Protein AF-A0A2V5WJT8-F1 (afdb_monomer)

Mean predicted aligned error: 6.58 Å

Foldseek 3Di:
DDLVVVLVCVVVPAADAACFQPLDADDPVCLVCVLVRLVVVQVSCVVSVHPRHQEEEGRVLHDDPSCVVVSVVSNRLAYERFAPPLDDPQLQAHAFADALVAQRRHGYARGQAFQPDDVVSLCSQCVNCPDLTHHHYHAPDCADPVQNGRGYHVVRVVVSVVVCVVVVPDDDHSVCCVVRHPSPNGDPDNCPVVVVSNVPDQWDKAKAFEAAQPPRQQAFKKKWKAFPVRDTWEKAAPDSPKGKDWDWAADPQDRVFIATIITIHSGMIITGGGFHKIWMWIGAAQQWDIDIDIDGDDPPDDHYYHHIFGQDDVQVVQKAKAAEAACDDPVCQLRQCRRNVHQEYEHAQQEAAEQQFFSVGDPSGDDDDFALDWDDSDPRHIYRHDKHKDQYQHFPNHGDGAAIKIWTSAHDRTGHGCPPPLVVLVNSVVRVTAIEQADLFGLNSLLCCVRSLGLAYALQHQQDAPTARRFAPPGQADDVVLVLGRLRPGPVSVSSSSLLSVLLCVLLVRQYAYAHHNNHPHHNHGGPLKMKMFGRPPGDDPVVRSVRRSLQLIKIKNWKDWFKDKVNHGASAEAEAADDFDDKDKIKIWTKIKGQADWQWKFKDKSSDGPDIDGFDWDADPSGITMGIDIDMDIDGAWTKMKMKIWGADPPRDIMMMIGHIHTYHYPPGDRAHALCSLVVSLVSLVVVLVSCVVRDDPRSSVSSVVSSVSSVVRNVRHD

Solvent-accessible surface area (backbone atoms only — not comparable to full-atom values): 37269 Å² total; per-residue (Å²): 136,55,70,69,58,54,43,46,43,43,73,76,66,48,80,67,62,40,45,45,67,82,53,61,56,43,38,89,93,47,57,86,51,48,62,58,27,46,50,54,45,37,52,52,28,54,78,60,74,40,73,73,44,40,30,36,41,42,22,92,38,33,72,44,80,83,47,52,68,54,40,50,75,70,55,38,49,36,18,40,25,39,23,43,86,57,27,65,71,88,77,19,38,41,43,37,29,39,81,60,62,40,21,38,71,54,26,32,16,7,23,35,53,34,63,85,59,49,72,66,57,50,45,65,16,50,69,43,47,47,95,83,24,45,44,36,78,44,79,79,28,72,68,32,80,91,49,63,81,37,12,34,54,55,72,58,50,51,51,52,52,48,51,39,59,78,68,67,58,88,86,77,56,78,77,56,44,63,82,78,46,68,60,83,45,60,36,97,55,70,55,55,60,50,55,53,54,43,73,65,56,72,57,33,79,47,39,30,40,41,22,34,56,87,81,61,50,62,38,27,24,34,38,33,35,31,39,82,87,68,48,80,49,70,56,38,43,68,41,95,88,45,44,56,48,80,43,81,29,56,34,92,77,38,73,84,28,54,32,68,35,17,26,23,30,56,48,41,30,30,33,84,38,60,65,42,55,30,42,37,39,39,35,44,32,81,44,31,50,70,49,73,48,81,44,79,44,48,83,92,60,75,74,46,77,45,66,38,44,61,46,58,63,50,62,85,72,18,31,44,38,23,22,68,31,25,50,45,64,73,87,51,41,69,37,44,30,61,7,30,61,31,25,30,38,28,26,42,36,22,32,19,45,39,31,79,43,17,40,72,69,33,91,67,35,65,87,79,90,63,54,74,50,74,45,69,66,54,95,63,29,35,34,36,48,30,19,35,31,41,46,26,44,25,36,81,95,35,89,46,68,45,35,29,43,34,40,38,62,30,63,67,82,50,75,59,36,54,66,57,46,52,67,57,38,53,50,34,51,74,51,64,19,47,32,32,44,33,56,74,51,34,51,42,38,67,28,38,41,82,65,50,58,44,39,28,31,39,65,36,33,52,78,63,47,90,40,71,74,57,76,57,86,83,58,62,64,44,60,76,91,73,72,47,70,50,21,29,86,44,65,67,30,34,50,49,41,34,50,51,46,52,30,41,40,44,31,65,64,50,78,57,13,55,28,9,12,22,33,15,68,77,38,30,37,58,64,44,48,14,20,18,34,23,58,30,86,88,53,86,46,73,71,59,45,56,53,20,42,62,50,9,26,26,27,21,24,54,62,38,45,69,49,57,29,49,76,84,37,54,33,32,40,74,45,78,38,94,61,55,95,81,60,73,44,78,44,46,39,37,38,39,38,41,21,84,58,62,50,47,44,38,34,39,31,45,72,76,37,78,79,43,76,46,75,44,68,67,43,75,46,98,61,64,18,28,36,24,70,52,79,48,79,48,76,48,66,57,20,44,39,35,35,46,37,38,39,28,67,46,76,96,82,42,70,34,34,24,38,44,13,46,31,38,34,49,17,62,97,31,78,55,56,21,47,50,69,42,34,50,47,49,33,47,31,24,56,52,44,52,62,74,37,59,91,60,51,54,73,70,42,50,48,51,45,52,53,24,36,52,53,36,47,59,51,41,76,58,32,92

pLDDT: mean 94.05, std 5.71, range [54.72, 98.94]

Structure (mmCIF, N/CA/C/O backbone):
data_AF-A0A2V5WJT8-F1
#
_entry.id   AF-A0A2V5WJT8-F1
#
loop_
_atom_site.group_PDB
_atom_site.id
_atom_site.type_symbol
_atom_site.label_atom_id
_atom_site.label_alt_id
_atom_site.label_comp_id
_atom_site.label_asym_id
_atom_site.label_entity_id
_atom_site.label_seq_id
_atom_site.pdbx_PDB_ins_code
_atom_site.Cartn_x
_atom_site.Cartn_y
_atom_site.Cartn_z
_atom_site.occupancy
_atom_site.B_iso_or_equiv
_atom_site.auth_seq_id
_atom_site.auth_comp_id
_atom_site.auth_asym_id
_atom_site.auth_atom_id
_atom_site.pdbx_PDB_model_num
ATOM 1 N N . MET A 1 1 ? -1.043 7.410 -30.800 1.00 84.44 1 MET A N 1
ATOM 2 C CA . MET A 1 1 ? -0.998 8.732 -31.468 1.00 84.44 1 MET A CA 1
ATOM 3 C C . MET A 1 1 ? -1.712 8.645 -32.805 1.00 84.44 1 MET A C 1
ATOM 5 O O . MET A 1 1 ? -1.607 7.606 -33.448 1.00 84.44 1 MET A O 1
ATOM 9 N N . THR A 1 2 ? -2.414 9.696 -33.225 1.00 92.50 2 THR A N 1
ATOM 10 C CA . THR A 1 2 ? -2.967 9.801 -34.588 1.00 92.50 2 THR A CA 1
ATOM 11 C C . THR A 1 2 ? -1.931 10.383 -35.557 1.00 92.50 2 THR A C 1
ATOM 13 O O . THR A 1 2 ? -0.919 10.943 -35.127 1.00 92.50 2 THR A O 1
ATOM 16 N N . TRP A 1 3 ? -2.158 10.267 -36.869 1.00 94.62 3 TRP A N 1
ATOM 17 C CA . TRP A 1 3 ? -1.247 10.834 -37.873 1.00 94.62 3 TRP A CA 1
ATOM 18 C C . TRP A 1 3 ? -1.203 12.364 -37.833 1.00 94.62 3 TRP A C 1
ATOM 20 O O . TRP A 1 3 ? -0.143 12.942 -38.062 1.00 94.62 3 TRP A O 1
ATOM 30 N N . GLU A 1 4 ? -2.301 13.016 -37.452 1.00 94.88 4 GLU A N 1
ATOM 31 C CA . GLU A 1 4 ? -2.363 14.465 -37.255 1.00 94.88 4 GLU A CA 1
ATOM 32 C C . GLU A 1 4 ? -1.423 14.910 -36.127 1.00 94.88 4 GLU A C 1
ATOM 34 O O . GLU A 1 4 ? -0.654 15.856 -36.310 1.00 94.88 4 GLU A O 1
ATOM 39 N N . GLN A 1 5 ? -1.421 14.184 -35.000 1.00 94.69 5 GLN A N 1
ATOM 40 C CA . GLN A 1 5 ? -0.514 14.435 -33.871 1.00 94.69 5 GLN A CA 1
ATOM 41 C C . GLN A 1 5 ? 0.955 14.199 -34.258 1.00 94.69 5 GLN A C 1
ATOM 43 O O . GLN A 1 5 ? 1.843 14.942 -33.850 1.00 94.69 5 GLN A O 1
ATOM 48 N N . ILE A 1 6 ? 1.232 13.172 -35.068 1.00 95.88 6 ILE A N 1
ATOM 49 C CA . ILE A 1 6 ? 2.589 12.887 -35.566 1.00 95.88 6 ILE A CA 1
ATOM 50 C C . ILE A 1 6 ? 3.068 14.005 -36.510 1.00 95.88 6 ILE A C 1
ATOM 52 O O . ILE A 1 6 ? 4.217 14.442 -36.424 1.00 95.88 6 ILE A O 1
ATOM 56 N N . ALA A 1 7 ? 2.196 14.501 -37.391 1.00 96.44 7 ALA A N 1
ATOM 57 C CA . ALA A 1 7 ? 2.509 15.615 -38.284 1.00 96.44 7 ALA A CA 1
ATOM 58 C C . ALA A 1 7 ? 2.751 16.925 -37.517 1.00 96.44 7 ALA A C 1
ATOM 60 O O . ALA A 1 7 ? 3.597 17.723 -37.920 1.00 96.44 7 ALA A O 1
ATOM 61 N N . GLU A 1 8 ? 2.035 17.139 -36.411 1.00 96.94 8 GLU A N 1
ATOM 62 C CA . GLU A 1 8 ? 2.263 18.256 -35.493 1.00 96.94 8 GLU A CA 1
ATOM 63 C C . GLU A 1 8 ? 3.651 18.199 -34.853 1.00 96.94 8 GLU A C 1
ATOM 65 O O . GLU A 1 8 ? 4.407 19.156 -35.008 1.00 96.94 8 GLU A O 1
ATOM 70 N N . LEU A 1 9 ? 4.061 17.053 -34.293 1.00 95.50 9 LEU A N 1
ATOM 71 C CA . LEU A 1 9 ? 5.421 16.886 -33.761 1.00 95.50 9 LEU A CA 1
ATOM 72 C C . LEU A 1 9 ? 6.503 17.230 -34.795 1.00 95.50 9 LEU A C 1
ATOM 74 O O . LEU A 1 9 ? 7.504 17.872 -34.472 1.00 95.50 9 LEU A O 1
ATOM 78 N N . ASN A 1 10 ? 6.312 16.820 -36.052 1.00 96.62 10 ASN A N 1
ATOM 79 C CA . ASN A 1 10 ? 7.247 17.161 -37.122 1.00 96.62 10 ASN A CA 1
ATOM 80 C C . ASN A 1 10 ? 7.310 18.678 -37.380 1.00 96.62 10 ASN A C 1
ATOM 82 O O . ASN A 1 10 ? 8.400 19.212 -37.589 1.00 96.62 10 ASN A O 1
ATOM 86 N N . ARG A 1 11 ? 6.168 19.383 -37.355 1.00 97.00 11 ARG A N 1
ATOM 87 C CA . ARG A 1 11 ? 6.127 20.853 -37.493 1.00 97.00 11 ARG A CA 1
ATOM 88 C C . ARG A 1 11 ? 6.812 21.560 -36.324 1.00 97.00 11 ARG A C 1
ATOM 90 O O . ARG A 1 11 ? 7.477 22.567 -36.551 1.00 97.00 11 ARG A O 1
ATOM 97 N N . ASP A 1 12 ? 6.742 20.980 -35.132 1.00 96.50 12 ASP A N 1
ATOM 98 C CA . ASP A 1 12 ? 7.441 21.464 -33.937 1.00 96.50 12 ASP A CA 1
ATOM 99 C C . ASP A 1 12 ? 8.956 21.174 -33.964 1.00 96.50 12 ASP A C 1
ATOM 101 O O . ASP A 1 12 ? 9.699 21.573 -33.067 1.00 96.50 12 ASP A O 1
ATOM 105 N N . GLY A 1 13 ? 9.445 20.501 -35.011 1.00 94.81 13 GLY A N 1
ATOM 106 C CA . GLY A 1 13 ? 10.866 20.267 -35.266 1.00 94.81 13 GLY A CA 1
ATOM 107 C C . GLY A 1 13 ? 11.387 18.901 -34.813 1.00 94.81 13 GLY A C 1
ATOM 108 O O . GLY A 1 13 ? 12.572 18.601 -35.037 1.00 94.81 13 GLY A O 1
ATOM 109 N N . PHE A 1 14 ? 10.531 18.046 -34.238 1.00 95.44 14 PHE A N 1
ATOM 110 C CA . PHE A 1 14 ? 10.906 16.675 -33.896 1.00 95.44 14 PHE A CA 1
ATOM 111 C C . PHE A 1 14 ? 11.229 15.858 -35.149 1.00 95.44 14 PHE A C 1
ATOM 113 O O . PHE A 1 14 ? 10.756 16.104 -36.257 1.00 95.44 14 PHE A O 1
ATOM 120 N N . GLU A 1 15 ? 12.098 14.868 -34.986 1.00 96.44 15 GLU A N 1
ATOM 121 C CA . GLU A 1 15 ? 12.311 13.853 -36.008 1.00 96.44 15 GLU A CA 1
ATOM 122 C C . GLU A 1 15 ? 11.243 12.770 -35.916 1.00 96.44 15 GLU A C 1
ATOM 124 O O . GLU A 1 15 ? 11.001 12.230 -34.840 1.00 96.44 15 GLU A O 1
ATOM 129 N N . ILE A 1 16 ? 10.681 12.397 -37.066 1.00 97.31 16 ILE A N 1
ATOM 130 C CA . ILE A 1 16 ? 9.843 11.207 -37.197 1.00 97.31 16 ILE A CA 1
ATOM 131 C C . ILE A 1 16 ? 10.696 10.068 -37.772 1.00 97.31 16 ILE A C 1
ATOM 133 O O . ILE A 1 16 ? 11.065 10.076 -38.948 1.00 97.31 16 ILE A O 1
ATOM 137 N N . GLY A 1 17 ? 11.046 9.107 -36.915 1.00 96.56 17 GLY A N 1
ATOM 138 C CA . GLY A 1 17 ? 11.735 7.868 -37.290 1.00 96.56 17 GLY A CA 1
ATOM 139 C C . GLY A 1 17 ? 10.754 6.741 -37.626 1.00 96.56 17 GLY A C 1
ATOM 140 O O . GLY A 1 17 ? 9.589 6.779 -37.235 1.00 96.56 17 GLY A O 1
ATOM 141 N N . ASN A 1 18 ? 11.216 5.716 -38.342 1.00 97.81 18 ASN A N 1
ATOM 142 C CA . ASN A 1 18 ? 10.391 4.562 -38.696 1.00 97.81 18 ASN A CA 1
ATOM 143 C C . ASN A 1 18 ? 10.399 3.506 -37.573 1.00 97.81 18 ASN A C 1
ATOM 145 O O . ASN A 1 18 ? 11.455 3.193 -37.018 1.00 97.81 18 ASN A O 1
ATOM 149 N N . HIS A 1 19 ? 9.231 2.949 -37.248 1.00 96.44 19 HIS A N 1
ATOM 150 C CA . HIS A 1 19 ? 9.061 1.938 -36.199 1.00 96.44 19 HIS A CA 1
ATOM 151 C C . HIS A 1 19 ? 8.156 0.774 -36.637 1.00 96.44 19 HIS A C 1
ATOM 153 O O . HIS A 1 19 ? 7.501 0.154 -35.804 1.00 96.44 19 HIS A O 1
ATOM 159 N N . THR A 1 20 ? 8.135 0.464 -37.944 1.00 97.38 20 THR A N 1
ATOM 160 C CA . THR A 1 20 ? 7.212 -0.487 -38.612 1.00 97.38 20 THR A CA 1
ATOM 161 C C . THR A 1 20 ? 5.729 -0.092 -38.505 1.00 97.38 20 THR A C 1
ATOM 163 O O . THR A 1 20 ? 5.365 0.752 -37.691 1.00 97.38 20 THR A O 1
ATOM 166 N N . ARG A 1 21 ? 4.859 -0.653 -39.358 1.00 96.12 21 ARG A N 1
ATOM 167 C CA . ARG A 1 21 ? 3.432 -0.278 -39.422 1.00 96.12 21 ARG A CA 1
ATOM 168 C C . ARG A 1 21 ? 2.653 -0.763 -38.204 1.00 96.12 21 ARG A C 1
ATOM 170 O O . ARG A 1 21 ? 1.823 -0.028 -37.685 1.00 96.12 21 ARG A O 1
ATOM 177 N N . ASP A 1 22 ? 2.887 -2.000 -37.794 1.00 94.06 22 ASP A N 1
ATOM 178 C CA . ASP A 1 22 ? 2.110 -2.719 -36.776 1.00 94.06 22 ASP A CA 1
ATOM 179 C C . ASP A 1 22 ? 2.973 -3.149 -35.579 1.00 94.06 22 ASP A C 1
ATOM 181 O O . ASP A 1 22 ? 2.623 -4.078 -34.853 1.00 94.06 22 ASP A O 1
ATOM 185 N N . HIS A 1 23 ? 4.098 -2.456 -35.363 1.00 93.56 23 HIS A N 1
ATOM 186 C CA . HIS A 1 23 ? 5.058 -2.764 -34.303 1.00 93.56 23 HIS A CA 1
ATOM 187 C C . HIS A 1 23 ? 5.648 -4.193 -34.438 1.00 93.56 23 HIS A C 1
ATOM 189 O O . HIS A 1 23 ? 5.911 -4.888 -33.451 1.00 93.56 23 HIS A O 1
ATOM 195 N N . LEU A 1 24 ? 5.881 -4.640 -35.682 1.00 95.06 24 LEU A N 1
ATOM 196 C CA . LEU A 1 24 ? 6.485 -5.932 -36.010 1.00 95.06 24 LEU A CA 1
ATOM 197 C C . LEU A 1 24 ? 7.932 -6.029 -35.507 1.00 95.06 24 LEU A C 1
ATOM 199 O O . LEU A 1 24 ? 8.849 -5.420 -36.062 1.00 95.06 24 LEU A O 1
ATOM 203 N N . SER A 1 25 ? 8.169 -6.876 -34.506 1.00 93.06 25 SER A N 1
ATOM 204 C CA . SER A 1 25 ? 9.525 -7.237 -34.076 1.00 93.06 25 SER A CA 1
ATOM 205 C C . SER A 1 25 ? 10.324 -7.881 -35.208 1.00 93.06 25 SER A C 1
ATOM 207 O O . SER A 1 25 ? 9.817 -8.768 -35.889 1.00 93.06 25 SER A O 1
ATOM 209 N N . VAL A 1 26 ? 11.592 -7.504 -35.376 1.00 94.62 26 VAL A N 1
ATOM 210 C CA . VAL A 1 26 ? 12.436 -7.989 -36.480 1.00 94.62 26 VAL A CA 1
ATOM 211 C C . VAL A 1 26 ? 13.167 -9.270 -36.077 1.00 94.62 26 VAL A C 1
ATOM 213 O O . VAL A 1 26 ? 14.021 -9.254 -35.193 1.00 94.62 26 VAL A O 1
ATOM 216 N N . ASN A 1 27 ? 12.852 -10.387 -36.733 1.00 94.06 27 ASN A N 1
ATOM 217 C CA . ASN A 1 27 ? 13.476 -11.690 -36.493 1.00 94.06 27 ASN A CA 1
ATOM 218 C C . ASN A 1 27 ? 13.605 -12.496 -37.797 1.00 94.06 27 ASN A C 1
ATOM 220 O O . ASN A 1 27 ? 13.096 -12.096 -38.839 1.00 94.06 27 ASN A O 1
ATOM 224 N N . ALA A 1 28 ? 14.282 -13.646 -37.746 1.00 94.38 28 ALA A N 1
ATOM 225 C CA . ALA A 1 28 ? 14.544 -14.473 -38.926 1.00 94.38 28 ALA A CA 1
ATOM 226 C C . ALA A 1 28 ? 13.274 -14.882 -39.700 1.00 94.38 28 ALA A C 1
ATOM 228 O O . ALA A 1 28 ? 13.319 -14.995 -40.921 1.00 94.38 28 ALA A O 1
ATOM 229 N N . GLY A 1 29 ? 12.148 -15.085 -39.007 1.00 95.12 29 GLY A N 1
ATOM 230 C CA . GLY A 1 29 ? 10.903 -15.585 -39.592 1.00 95.12 29 GLY A CA 1
ATOM 231 C C . GLY A 1 29 ? 10.033 -14.528 -40.274 1.00 95.12 29 GLY A C 1
ATOM 232 O O . GLY A 1 29 ? 8.989 -14.883 -40.813 1.00 95.12 29 GLY A O 1
ATOM 233 N N . ASN A 1 30 ? 10.409 -13.246 -40.226 1.00 95.31 30 ASN A N 1
ATOM 234 C CA . ASN A 1 30 ? 9.605 -12.163 -40.803 1.00 95.31 30 ASN A CA 1
ATOM 235 C C . ASN A 1 30 ? 10.415 -11.064 -41.513 1.00 95.31 30 ASN A C 1
ATOM 237 O O . ASN A 1 30 ? 9.881 -9.989 -41.795 1.00 95.31 30 ASN A O 1
ATOM 241 N N . LEU A 1 31 ? 11.692 -11.319 -41.821 1.00 95.94 31 LEU A N 1
ATOM 242 C CA . LEU A 1 31 ? 12.549 -10.378 -42.557 1.00 95.94 31 LEU A CA 1
ATOM 243 C C . LEU A 1 31 ? 11.974 -9.985 -43.921 1.00 95.94 31 LEU A C 1
ATOM 245 O O . LEU A 1 31 ? 12.135 -8.846 -44.355 1.00 95.94 31 LEU A O 1
ATOM 249 N N . ASP A 1 32 ? 11.311 -10.923 -44.591 1.00 96.00 32 ASP A N 1
ATOM 250 C CA . ASP A 1 32 ? 10.647 -10.737 -45.881 1.00 96.00 32 ASP A CA 1
ATOM 251 C C . ASP A 1 32 ? 9.569 -9.642 -45.828 1.00 96.00 32 ASP A C 1
ATOM 253 O O . ASP A 1 32 ? 9.392 -8.897 -46.792 1.00 96.00 32 ASP A O 1
ATOM 257 N N . LYS A 1 33 ? 8.924 -9.465 -44.670 1.00 97.12 33 LYS A N 1
ATOM 258 C CA . LYS A 1 33 ? 7.888 -8.447 -44.443 1.00 97.12 33 LYS A CA 1
ATOM 259 C C . LYS A 1 33 ? 8.446 -7.068 -44.097 1.00 97.12 33 LYS A C 1
ATOM 261 O O . LYS A 1 33 ? 7.723 -6.078 -44.195 1.00 97.12 33 LYS A O 1
ATOM 266 N N . LEU A 1 34 ? 9.719 -6.962 -43.706 1.00 97.50 34 LEU A N 1
ATOM 267 C CA . LEU A 1 34 ? 10.297 -5.711 -43.198 1.00 97.50 34 LEU A CA 1
ATOM 268 C C . LEU A 1 34 ? 10.225 -4.563 -44.218 1.00 97.50 34 LEU A C 1
ATOM 270 O O . LEU A 1 34 ? 9.989 -3.417 -43.842 1.00 97.50 34 LEU A O 1
ATOM 274 N N . THR A 1 35 ? 10.393 -4.867 -45.509 1.00 98.19 35 THR A N 1
ATOM 275 C CA . THR A 1 35 ? 10.308 -3.847 -46.569 1.00 98.19 35 THR A CA 1
ATOM 276 C C . THR A 1 35 ? 8.903 -3.249 -46.656 1.00 98.19 35 THR A C 1
ATOM 278 O O . THR A 1 35 ? 8.764 -2.029 -46.639 1.00 98.19 35 THR A O 1
ATOM 281 N N . GLU A 1 36 ? 7.865 -4.090 -46.676 1.00 98.06 36 GLU A N 1
ATOM 282 C CA . GLU A 1 36 ? 6.465 -3.639 -46.693 1.00 98.06 36 GLU A CA 1
ATOM 283 C C . GLU A 1 36 ? 6.145 -2.782 -45.460 1.00 98.06 36 GLU A C 1
ATOM 285 O O . GLU A 1 36 ? 5.547 -1.713 -45.571 1.00 98.06 36 GLU A O 1
ATOM 290 N N . GLN A 1 37 ? 6.592 -3.227 -44.285 1.00 98.19 37 GLN A N 1
ATOM 291 C CA . GLN A 1 37 ? 6.360 -2.554 -43.006 1.00 98.19 37 GLN A CA 1
ATOM 292 C C . GLN A 1 37 ? 6.951 -1.143 -42.959 1.00 98.19 37 GLN A C 1
ATOM 294 O O . GLN A 1 37 ? 6.308 -0.209 -42.478 1.00 98.19 37 GLN A O 1
ATOM 299 N N . ILE A 1 38 ? 8.172 -0.983 -43.469 1.00 98.25 38 ILE A N 1
ATOM 300 C CA . ILE A 1 38 ? 8.856 0.310 -43.523 1.00 98.25 38 ILE A CA 1
ATOM 301 C C . ILE A 1 38 ? 8.201 1.220 -44.563 1.00 98.25 38 ILE A C 1
ATOM 303 O O . ILE A 1 38 ? 7.919 2.379 -44.255 1.00 98.25 38 ILE A O 1
ATOM 307 N N . GLU A 1 39 ? 7.918 0.711 -45.765 1.00 98.31 39 GLU A N 1
ATOM 308 C CA . GLU A 1 39 ? 7.322 1.526 -46.828 1.00 98.31 39 GLU A CA 1
ATOM 309 C C . GLU A 1 39 ? 5.895 1.971 -46.511 1.00 98.31 39 GLU A C 1
ATOM 311 O O . GLU A 1 39 ? 5.515 3.081 -46.876 1.00 98.31 39 GLU A O 1
ATOM 316 N N . ALA A 1 40 ? 5.128 1.181 -45.759 1.00 97.81 40 ALA A N 1
ATOM 317 C CA . ALA A 1 40 ? 3.812 1.602 -45.291 1.00 97.81 40 ALA A CA 1
ATOM 318 C C . ALA A 1 40 ? 3.881 2.860 -44.406 1.00 97.81 40 ALA A C 1
ATOM 320 O O . ALA A 1 40 ? 3.074 3.774 -44.570 1.00 97.81 40 ALA A O 1
ATOM 321 N N . ILE A 1 41 ? 4.865 2.949 -43.505 1.00 97.81 41 ILE A N 1
ATOM 322 C CA . ILE A 1 41 ? 5.100 4.164 -42.710 1.00 97.81 41 ILE A CA 1
ATOM 323 C C . ILE A 1 41 ? 5.592 5.311 -43.599 1.00 97.81 41 ILE A C 1
ATOM 325 O O . ILE A 1 41 ? 5.123 6.436 -43.450 1.00 97.81 41 ILE A O 1
ATOM 329 N N . ASN A 1 42 ? 6.481 5.045 -44.560 1.00 97.88 42 ASN A N 1
ATOM 330 C CA . ASN A 1 42 ? 6.974 6.078 -45.475 1.00 97.88 42 ASN A CA 1
ATOM 331 C C . ASN A 1 42 ? 5.847 6.684 -46.326 1.00 97.88 42 ASN A C 1
ATOM 333 O O . ASN A 1 42 ? 5.826 7.898 -46.525 1.00 97.88 42 ASN A O 1
ATOM 337 N N . ALA A 1 43 ? 4.908 5.858 -46.795 1.00 97.94 43 ALA A N 1
ATOM 338 C CA . ALA A 1 43 ? 3.729 6.303 -47.530 1.00 97.94 43 ALA A CA 1
ATOM 339 C C . ALA A 1 43 ? 2.855 7.225 -46.669 1.00 97.94 43 ALA A C 1
ATOM 341 O O . ALA A 1 43 ? 2.490 8.311 -47.111 1.00 97.94 43 ALA A O 1
ATOM 342 N N . ARG A 1 44 ? 2.607 6.853 -45.406 1.00 97.75 44 ARG A N 1
ATOM 343 C CA . ARG A 1 44 ? 1.868 7.706 -44.466 1.00 97.75 44 ARG A CA 1
ATOM 344 C C . ARG A 1 44 ? 2.590 9.014 -44.158 1.00 97.75 44 ARG A C 1
ATOM 346 O O . ARG A 1 44 ? 1.949 10.058 -44.138 1.00 97.75 44 ARG A O 1
ATOM 353 N N . CYS A 1 45 ? 3.911 8.998 -43.987 1.00 97.75 45 CYS A N 1
ATOM 354 C CA . CYS A 1 45 ? 4.680 10.235 -43.848 1.00 97.75 45 CYS A CA 1
ATOM 355 C C . CYS A 1 45 ? 4.508 11.139 -45.078 1.00 97.75 45 CYS A C 1
ATOM 357 O O . CYS A 1 45 ? 4.244 12.328 -44.919 1.00 97.75 45 CYS A O 1
ATOM 359 N N . ALA A 1 46 ? 4.582 10.579 -46.289 1.00 97.50 46 ALA A N 1
ATOM 360 C CA . ALA A 1 46 ? 4.394 11.338 -47.524 1.00 97.50 46 ALA A CA 1
ATOM 361 C C . ALA A 1 46 ? 2.987 11.957 -47.626 1.00 97.50 46 ALA A C 1
ATOM 363 O O . ALA A 1 46 ? 2.872 13.136 -47.952 1.00 97.50 46 ALA A O 1
ATOM 364 N N . GLU A 1 47 ? 1.934 11.204 -47.284 1.00 97.50 47 GLU A N 1
ATOM 365 C CA . GLU A 1 47 ? 0.547 11.701 -47.225 1.00 97.50 47 GLU A CA 1
ATOM 366 C C . GLU A 1 47 ? 0.385 12.887 -46.259 1.00 97.50 47 GLU A C 1
ATOM 368 O O . GLU A 1 47 ? -0.413 13.786 -46.510 1.00 97.50 47 GLU A O 1
ATOM 373 N N . GLN A 1 48 ? 1.158 12.905 -45.171 1.00 97.12 48 GLN A N 1
ATOM 374 C CA . GLN A 1 48 ? 1.111 13.933 -44.127 1.00 97.12 48 GLN A CA 1
ATOM 375 C C . GLN A 1 48 ? 2.120 15.078 -44.343 1.00 97.12 48 GLN A C 1
ATOM 377 O O . GLN A 1 48 ? 2.264 15.947 -43.482 1.00 97.12 48 GLN A O 1
ATOM 382 N N . GLY A 1 49 ? 2.857 15.085 -45.463 1.00 96.62 49 GLY A N 1
ATOM 383 C CA . GLY A 1 49 ? 3.903 16.079 -45.737 1.00 96.62 49 GLY A CA 1
ATOM 384 C C . GLY A 1 49 ? 5.128 15.977 -44.814 1.00 96.62 49 GLY A C 1
ATOM 385 O O . GLY A 1 49 ? 5.882 16.940 -44.669 1.00 96.62 49 GLY A O 1
ATOM 386 N N . ILE A 1 50 ? 5.333 14.825 -44.176 1.00 97.75 50 ILE A N 1
ATOM 387 C CA . ILE A 1 50 ? 6.476 14.532 -43.308 1.00 97.75 50 ILE A CA 1
ATOM 388 C C . ILE A 1 50 ? 7.622 13.987 -44.178 1.00 97.75 50 ILE A C 1
ATOM 390 O O . ILE A 1 50 ? 7.388 13.101 -45.007 1.00 97.75 50 ILE A O 1
ATOM 394 N N . PRO A 1 51 ? 8.874 14.460 -44.004 1.00 96.25 51 PRO A N 1
ATOM 395 C CA . PRO A 1 51 ? 10.020 13.919 -44.727 1.00 96.25 51 PRO A CA 1
ATOM 396 C C . PRO A 1 51 ? 10.147 12.404 -44.556 1.00 96.25 51 PRO A C 1
ATOM 398 O O . PRO A 1 51 ? 9.890 11.865 -43.479 1.00 96.25 51 PRO A O 1
ATOM 401 N N . ARG A 1 52 ? 10.599 11.718 -45.611 1.00 97.44 52 ARG A N 1
ATOM 402 C CA . ARG A 1 52 ? 10.841 10.272 -45.558 1.00 97.44 52 ARG A CA 1
ATOM 403 C C . ARG A 1 52 ? 11.779 9.946 -44.381 1.00 97.44 52 ARG A C 1
ATOM 405 O O . ARG A 1 52 ? 12.885 10.496 -44.339 1.00 97.44 52 ARG A O 1
ATOM 412 N N . PRO A 1 53 ? 11.376 9.066 -43.445 1.00 97.50 53 PRO A N 1
ATOM 413 C CA . PRO A 1 53 ? 12.215 8.680 -42.319 1.00 97.50 53 PRO A CA 1
ATOM 414 C C . PRO A 1 53 ? 13.581 8.156 -42.773 1.00 97.50 53 PRO A C 1
ATOM 416 O O . PRO A 1 53 ? 13.670 7.309 -43.659 1.00 97.50 53 PRO A O 1
ATOM 419 N N . THR A 1 54 ? 14.651 8.650 -42.145 1.00 96.69 54 THR A N 1
ATOM 420 C CA . THR A 1 54 ? 16.030 8.163 -42.376 1.00 96.69 54 THR A CA 1
ATOM 421 C C . THR A 1 54 ? 16.635 7.493 -41.147 1.00 96.69 54 THR A C 1
ATOM 423 O O . THR A 1 54 ? 17.783 7.047 -41.182 1.00 96.69 54 THR A O 1
ATOM 426 N N . SER A 1 55 ? 15.861 7.400 -40.069 1.00 98.06 55 SER A N 1
ATOM 427 C CA . SER A 1 55 ? 16.191 6.645 -38.871 1.00 98.06 55 SER A CA 1
ATOM 428 C C . SER A 1 55 ? 15.168 5.543 -38.617 1.00 98.06 55 SER A C 1
ATOM 430 O O . SER A 1 55 ? 14.021 5.620 -39.066 1.00 98.06 55 SER A O 1
ATOM 432 N N . PHE A 1 56 ? 15.595 4.508 -37.899 1.00 98.25 56 PHE A N 1
ATOM 433 C CA . PHE A 1 56 ? 14.767 3.362 -37.545 1.00 98.25 56 PHE A CA 1
ATOM 434 C C . PHE A 1 56 ? 14.897 3.016 -36.059 1.00 98.25 56 PHE A C 1
ATOM 436 O O . PHE A 1 56 ? 15.955 3.164 -35.446 1.00 98.25 56 PHE A O 1
ATOM 443 N N . ALA A 1 57 ? 13.820 2.524 -35.469 1.00 97.25 57 ALA A N 1
ATOM 444 C CA . ALA A 1 57 ? 13.828 1.925 -34.147 1.00 97.25 57 ALA A CA 1
ATOM 445 C C . ALA A 1 57 ? 13.313 0.493 -34.259 1.00 97.25 57 ALA A C 1
ATOM 447 O O . ALA A 1 57 ? 12.218 0.284 -34.774 1.00 97.25 57 ALA A O 1
ATOM 448 N N . TYR A 1 58 ? 14.070 -0.484 -33.762 1.00 97.06 58 TYR A N 1
ATOM 449 C CA . TYR A 1 58 ? 13.635 -1.882 -33.781 1.00 97.06 58 TYR A CA 1
ATOM 450 C C . TYR A 1 58 ? 12.463 -2.100 -32.798 1.00 97.06 58 TYR A C 1
ATOM 452 O O . TYR A 1 58 ? 12.641 -1.862 -31.598 1.00 97.06 58 TYR A O 1
ATOM 460 N N . PRO A 1 59 ? 11.276 -2.552 -33.255 1.00 93.69 59 PRO A N 1
ATOM 461 C CA . PRO A 1 59 ? 10.137 -2.825 -32.374 1.00 93.69 59 PRO A CA 1
ATOM 462 C C . PRO A 1 59 ? 10.433 -3.919 -31.352 1.00 93.69 59 PRO A C 1
ATOM 464 O O . PRO A 1 59 ? 10.967 -4.983 -31.682 1.00 93.69 59 PRO A O 1
ATOM 467 N N . GLY A 1 60 ? 10.109 -3.640 -30.088 1.00 87.81 60 GLY A N 1
ATOM 468 C CA . GLY A 1 60 ? 10.417 -4.529 -28.963 1.00 87.81 60 GLY A CA 1
ATOM 469 C C . GLY A 1 60 ? 11.916 -4.766 -28.733 1.00 87.81 60 GLY A C 1
ATOM 470 O O . GLY A 1 60 ? 12.273 -5.754 -28.099 1.00 87.81 60 GLY A O 1
ATOM 471 N N . ASN A 1 61 ? 12.797 -3.906 -29.265 1.00 91.81 61 ASN A N 1
ATOM 472 C CA . ASN A 1 61 ? 14.259 -4.050 -29.201 1.00 91.81 61 ASN A CA 1
ATOM 473 C C . ASN A 1 61 ? 14.788 -5.366 -29.827 1.00 91.81 61 ASN A C 1
ATOM 475 O O . ASN A 1 61 ? 15.918 -5.780 -29.566 1.00 91.81 61 ASN A O 1
ATOM 479 N 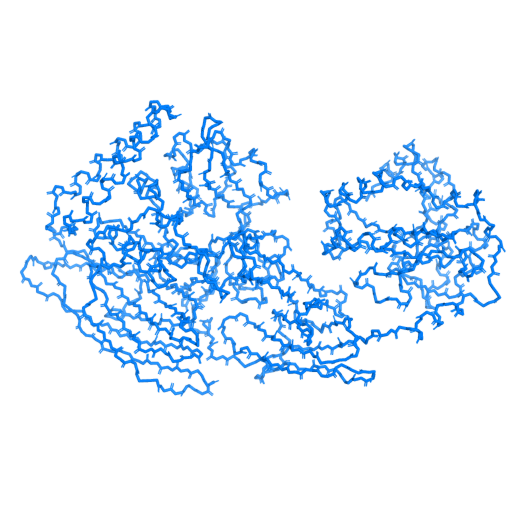N . ALA A 1 62 ? 13.988 -6.029 -30.670 1.00 91.81 62 ALA A N 1
ATOM 480 C CA . ALA A 1 62 ? 14.364 -7.267 -31.345 1.00 91.81 62 ALA A CA 1
ATOM 481 C C . ALA A 1 62 ? 15.177 -6.972 -32.612 1.00 91.81 62 ALA A C 1
ATOM 483 O O . ALA A 1 62 ? 14.699 -6.276 -33.509 1.00 91.81 62 ALA A O 1
ATOM 484 N N . ILE A 1 63 ? 16.393 -7.517 -32.695 1.00 94.19 63 ILE A N 1
ATOM 485 C CA . ILE A 1 63 ? 17.305 -7.318 -33.828 1.00 94.19 63 ILE A CA 1
ATOM 486 C C . ILE A 1 63 ? 17.574 -8.608 -34.590 1.00 94.19 63 ILE A C 1
ATOM 488 O O . ILE A 1 63 ? 17.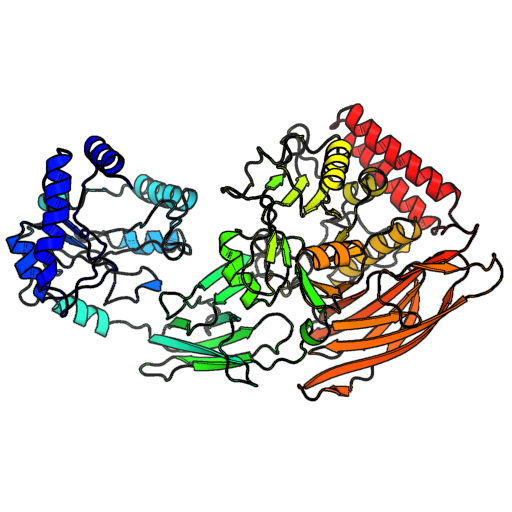610 -9.697 -34.019 1.00 94.19 63 ILE A O 1
ATOM 492 N N . HIS A 1 64 ? 17.882 -8.460 -35.878 1.00 94.75 64 HIS A N 1
ATOM 493 C CA . HIS A 1 64 ? 18.406 -9.547 -36.693 1.00 94.75 64 HIS A CA 1
ATOM 494 C C . HIS A 1 64 ? 19.401 -9.017 -37.745 1.00 94.75 64 HIS A C 1
ATOM 496 O O . HIS A 1 64 ? 19.051 -8.081 -38.467 1.00 94.75 64 HIS A O 1
ATOM 502 N N . PRO A 1 65 ? 20.606 -9.606 -37.908 1.00 93.06 65 PRO A N 1
ATOM 503 C CA . PRO A 1 65 ? 21.612 -9.133 -38.874 1.00 93.06 65 PRO A CA 1
ATOM 504 C C . PRO A 1 65 ? 21.122 -9.063 -40.325 1.00 93.06 65 PRO A C 1
ATOM 506 O O . PRO A 1 65 ? 21.519 -8.178 -41.075 1.00 93.06 65 PRO A O 1
ATOM 509 N N . GLY A 1 66 ? 20.204 -9.954 -40.713 1.00 95.81 66 GLY A N 1
ATOM 510 C CA . GLY A 1 66 ? 19.575 -9.931 -42.041 1.00 95.81 66 GLY A CA 1
ATOM 511 C C . GLY A 1 66 ? 18.780 -8.652 -42.352 1.00 95.81 66 GLY A C 1
ATOM 512 O O . GLY A 1 66 ? 18.499 -8.386 -43.516 1.00 95.81 66 GLY A O 1
ATOM 513 N N . ALA A 1 67 ? 18.449 -7.836 -41.346 1.00 97.00 67 ALA A N 1
ATOM 514 C CA . ALA A 1 67 ? 17.782 -6.552 -41.541 1.00 97.00 67 ALA A CA 1
ATOM 515 C C . ALA A 1 67 ? 18.725 -5.459 -42.069 1.00 97.00 67 ALA A C 1
ATOM 517 O O . ALA A 1 67 ? 18.264 -4.546 -42.747 1.00 97.00 67 ALA A O 1
ATOM 518 N N . LEU A 1 68 ? 20.033 -5.548 -41.801 1.00 96.75 68 LEU A N 1
ATOM 519 C CA . LEU A 1 68 ? 21.010 -4.511 -42.155 1.00 96.75 68 LEU A CA 1
ATOM 520 C C . LEU A 1 68 ? 20.998 -4.149 -43.653 1.00 96.75 68 LEU A C 1
ATOM 522 O O . LEU A 1 68 ? 20.770 -2.975 -43.953 1.00 96.75 68 LEU A O 1
ATOM 526 N N . PRO A 1 69 ? 21.140 -5.103 -44.601 1.00 96.50 69 PRO A N 1
ATOM 527 C CA . PRO A 1 69 ? 21.097 -4.775 -46.028 1.00 96.50 69 PRO A CA 1
ATOM 528 C C . PRO A 1 69 ? 19.725 -4.254 -46.483 1.00 96.50 69 PRO A C 1
ATOM 530 O O . PRO A 1 69 ? 19.645 -3.467 -47.425 1.00 96.50 69 PRO A O 1
ATOM 533 N N . ILE A 1 70 ? 18.637 -4.661 -45.817 1.00 98.00 70 ILE A N 1
ATOM 534 C CA . ILE A 1 70 ? 17.281 -4.179 -46.115 1.00 98.00 70 ILE A CA 1
ATOM 535 C C . ILE A 1 70 ? 17.156 -2.707 -45.710 1.00 98.00 70 ILE A C 1
ATOM 537 O O . ILE A 1 70 ? 16.749 -1.882 -46.522 1.00 98.00 70 ILE A O 1
ATOM 541 N N . LEU A 1 71 ? 17.548 -2.369 -44.480 1.00 97.81 71 LEU A N 1
ATOM 542 C CA . LEU A 1 71 ? 17.510 -1.005 -43.951 1.00 97.81 71 LEU A CA 1
ATOM 543 C C . LEU A 1 71 ? 18.373 -0.047 -44.786 1.00 97.81 71 LEU A C 1
ATOM 545 O O . LEU A 1 71 ? 17.897 1.027 -45.155 1.00 97.81 71 LEU A O 1
ATOM 549 N N . GLN A 1 72 ? 19.590 -0.463 -45.153 1.00 96.06 72 GLN A N 1
ATOM 550 C CA . GLN A 1 72 ? 20.478 0.306 -46.033 1.00 96.06 72 GLN A CA 1
ATOM 551 C C . GLN A 1 72 ? 19.828 0.583 -47.393 1.00 96.06 72 GLN A C 1
ATOM 553 O O . GLN A 1 72 ? 19.756 1.734 -47.822 1.00 96.06 72 GLN A O 1
ATOM 558 N N . ARG A 1 73 ? 19.281 -0.453 -48.047 1.00 97.31 73 ARG A N 1
ATOM 559 C CA . ARG A 1 73 ? 18.591 -0.315 -49.341 1.00 97.31 73 ARG A CA 1
ATOM 560 C C . ARG A 1 73 ? 17.405 0.651 -49.276 1.00 97.31 73 ARG A C 1
ATOM 562 O O . ARG A 1 73 ? 17.115 1.318 -50.263 1.00 97.31 73 ARG A O 1
ATOM 569 N N . LEU A 1 74 ? 16.722 0.727 -48.135 1.00 97.38 74 LEU A N 1
ATOM 570 C CA . LEU A 1 74 ? 15.556 1.595 -47.934 1.00 97.38 74 LEU A CA 1
ATOM 571 C C . LEU A 1 74 ? 15.915 3.038 -47.542 1.00 97.38 74 LEU A C 1
ATOM 573 O O . LEU A 1 74 ? 15.009 3.865 -47.392 1.00 97.38 74 LEU A O 1
ATOM 577 N N . GLY A 1 75 ? 17.210 3.353 -47.422 1.00 96.19 75 GLY A N 1
ATOM 578 C CA . GLY A 1 75 ? 17.718 4.692 -47.115 1.00 96.19 75 GLY A CA 1
ATOM 579 C C . GLY A 1 75 ? 17.782 5.020 -45.621 1.00 96.19 75 GLY A C 1
ATOM 580 O O . GLY A 1 75 ? 17.895 6.192 -45.254 1.00 96.19 75 GLY A O 1
ATOM 581 N N . ILE A 1 76 ? 17.704 4.012 -44.745 1.00 98.06 76 ILE A N 1
ATOM 582 C CA . ILE A 1 76 ? 17.912 4.201 -43.308 1.00 98.06 76 ILE A CA 1
ATOM 583 C C . ILE A 1 76 ? 19.411 4.360 -43.043 1.00 98.06 76 ILE A C 1
ATOM 585 O O . ILE A 1 76 ? 20.212 3.512 -43.427 1.00 98.06 76 ILE A O 1
ATOM 589 N N . ARG A 1 77 ? 19.779 5.447 -42.361 1.00 97.38 77 ARG A N 1
ATOM 590 C CA . ARG A 1 77 ? 21.168 5.808 -42.027 1.00 97.38 77 ARG A CA 1
ATOM 591 C C . ARG A 1 77 ? 21.550 5.434 -40.601 1.00 97.38 77 ARG A C 1
ATOM 593 O O . ARG A 1 77 ? 22.695 5.087 -40.340 1.00 97.38 77 ARG A O 1
ATOM 600 N N . PHE A 1 78 ? 20.588 5.500 -39.683 1.00 98.25 78 PHE A N 1
ATOM 601 C CA . PHE A 1 78 ? 20.795 5.183 -38.273 1.00 98.25 78 PHE A CA 1
ATOM 602 C C . PHE A 1 78 ? 19.651 4.332 -37.740 1.00 98.25 78 PHE A C 1
ATOM 604 O O . PHE A 1 78 ? 18.490 4.622 -38.022 1.00 98.25 78 PHE A O 1
ATOM 611 N N . ALA A 1 79 ? 19.950 3.312 -36.940 1.00 97.81 79 ALA A N 1
ATOM 612 C CA . ALA A 1 79 ? 18.909 2.513 -36.309 1.00 97.81 79 ALA A CA 1
ATOM 613 C C . ALA A 1 79 ? 19.235 2.152 -34.860 1.00 97.81 79 ALA A C 1
ATOM 615 O O . ALA A 1 79 ? 20.281 1.560 -34.599 1.00 97.81 79 ALA A O 1
ATOM 616 N N . ARG A 1 80 ? 18.329 2.484 -33.929 1.00 97.06 80 ARG A N 1
ATOM 617 C CA . ARG A 1 80 ? 18.467 2.164 -32.498 1.00 97.06 80 ARG A CA 1
ATOM 618 C C . ARG A 1 80 ? 17.819 0.831 -32.142 1.00 97.06 80 ARG A C 1
ATOM 620 O O . ARG A 1 80 ? 16.701 0.559 -32.579 1.00 97.06 80 ARG A O 1
ATOM 627 N N . ARG A 1 81 ? 18.482 0.036 -31.300 1.00 94.12 81 ARG A N 1
ATOM 628 C CA . ARG A 1 81 ? 18.051 -1.324 -30.921 1.00 94.12 81 ARG A CA 1
ATOM 629 C C . ARG A 1 81 ? 17.792 -1.559 -29.429 1.00 94.12 81 ARG A C 1
ATOM 631 O O . ARG A 1 81 ? 17.541 -2.692 -29.037 1.00 94.12 81 ARG A O 1
ATOM 638 N N . GLY A 1 82 ? 17.871 -0.530 -28.590 1.00 93.81 82 GLY A N 1
ATOM 639 C CA . GLY A 1 82 ? 17.804 -0.712 -27.139 1.00 93.81 82 GLY A CA 1
ATOM 640 C C . GLY A 1 82 ? 19.110 -1.263 -26.556 1.00 93.81 82 GLY A C 1
ATOM 641 O O . GLY A 1 82 ? 20.161 -1.194 -27.193 1.00 93.81 82 GLY A O 1
ATOM 642 N N . GLY A 1 83 ? 19.059 -1.776 -25.325 1.00 91.62 83 GLY A N 1
ATOM 643 C CA . GLY A 1 83 ? 20.231 -2.323 -24.624 1.00 91.62 83 GLY A CA 1
ATOM 644 C C . GLY A 1 83 ? 20.469 -3.828 -24.799 1.00 91.62 83 GLY A C 1
ATOM 645 O O . GLY A 1 83 ? 21.537 -4.325 -24.444 1.00 91.62 83 GLY A O 1
ATOM 646 N N . ALA A 1 84 ? 19.490 -4.553 -25.343 1.00 89.69 84 ALA A N 1
ATOM 647 C CA . ALA A 1 84 ? 19.611 -5.975 -25.641 1.00 89.69 84 ALA A CA 1
ATOM 648 C C . ALA A 1 84 ? 20.418 -6.195 -26.938 1.00 89.69 84 ALA A C 1
ATOM 650 O O . ALA A 1 84 ? 20.285 -5.399 -27.875 1.00 89.69 84 ALA A O 1
ATOM 651 N N . PRO A 1 85 ? 21.216 -7.275 -27.043 1.00 90.50 85 PRO A N 1
ATOM 652 C CA . PRO A 1 85 ? 21.315 -8.404 -26.111 1.00 90.50 85 PRO A CA 1
ATOM 653 C C . PRO A 1 85 ? 22.403 -8.263 -25.030 1.00 90.50 85 PRO A C 1
ATOM 655 O O . PRO A 1 85 ? 22.615 -9.210 -24.275 1.00 90.50 85 PRO A O 1
ATOM 658 N N . GLU A 1 86 ? 23.120 -7.139 -24.941 1.00 91.69 86 GLU A N 1
ATOM 659 C CA . GLU A 1 86 ? 24.144 -6.968 -23.907 1.00 91.69 86 GLU A CA 1
ATOM 660 C C . GLU A 1 86 ? 23.547 -6.900 -22.506 1.00 91.69 86 GLU A C 1
ATOM 662 O O . GLU A 1 86 ? 24.093 -7.509 -21.596 1.00 91.69 86 GLU A O 1
ATOM 667 N N . HIS A 1 87 ? 22.435 -6.190 -22.325 1.00 89.94 87 HIS A N 1
ATOM 668 C CA . HIS A 1 87 ? 21.692 -6.155 -21.068 1.00 89.94 87 HIS A CA 1
ATOM 669 C C . HIS A 1 87 ? 20.295 -6.769 -21.237 1.00 89.94 87 HIS A C 1
ATOM 671 O O . HIS A 1 87 ? 19.696 -6.639 -22.309 1.00 89.94 87 HIS A O 1
ATOM 677 N N . PRO A 1 88 ? 19.739 -7.405 -20.187 1.00 87.44 88 PRO A N 1
ATOM 678 C CA . PRO A 1 88 ? 18.347 -7.812 -20.181 1.00 87.44 88 PRO A CA 1
ATOM 679 C C . PRO A 1 88 ? 17.439 -6.598 -20.361 1.00 87.44 88 PRO A C 1
ATOM 681 O O . PRO A 1 88 ? 17.719 -5.498 -19.870 1.00 87.44 88 PRO A O 1
ATOM 684 N N . TYR A 1 89 ? 16.334 -6.822 -21.060 1.00 86.81 89 TYR A N 1
ATOM 685 C CA . TYR A 1 89 ? 15.392 -5.780 -21.443 1.00 86.81 89 TYR A CA 1
ATOM 686 C C . TYR A 1 89 ? 14.777 -5.062 -20.231 1.00 86.81 89 TYR A C 1
ATOM 688 O O . TYR A 1 89 ? 14.547 -3.852 -20.259 1.00 86.81 89 TYR A O 1
ATOM 696 N N . GLU A 1 90 ? 14.542 -5.785 -19.142 1.00 85.44 90 GLU A N 1
ATOM 697 C CA . GLU A 1 90 ? 13.683 -5.372 -18.035 1.00 85.44 90 GLU A CA 1
ATOM 698 C C . GLU A 1 90 ? 14.280 -4.210 -17.222 1.00 85.44 90 GLU A C 1
ATOM 700 O O . GLU A 1 90 ? 13.545 -3.369 -16.700 1.00 85.44 90 GLU A O 1
ATOM 705 N N . TRP A 1 91 ? 15.610 -4.096 -17.153 1.00 88.81 91 TRP A N 1
ATOM 706 C CA . TRP A 1 91 ? 16.293 -3.013 -16.427 1.00 88.81 91 TRP A CA 1
ATOM 707 C C . TRP A 1 91 ? 16.506 -1.752 -17.261 1.00 88.81 91 TRP A C 1
ATOM 709 O O . TRP A 1 91 ? 16.888 -0.722 -16.703 1.00 88.81 91 TRP A O 1
ATOM 719 N N . GLY A 1 92 ? 16.294 -1.820 -18.579 1.00 91.44 92 GLY A N 1
ATOM 720 C CA . GLY A 1 92 ? 16.500 -0.680 -19.472 1.00 91.44 92 GLY A CA 1
ATOM 721 C C . GLY A 1 92 ? 17.956 -0.207 -19.567 1.00 91.44 92 GLY A C 1
ATOM 722 O O . GLY A 1 92 ? 18.231 0.912 -19.993 1.00 91.44 92 GLY A O 1
ATOM 723 N N . ARG A 1 93 ? 18.908 -1.029 -19.117 1.00 92.69 93 ARG A N 1
ATOM 724 C CA . ARG A 1 93 ? 20.343 -0.725 -19.165 1.00 92.69 93 ARG A CA 1
ATOM 725 C C . ARG A 1 93 ? 20.874 -0.939 -20.574 1.00 92.69 93 ARG A C 1
ATOM 727 O O . ARG A 1 93 ? 20.352 -1.767 -21.311 1.00 92.69 93 ARG A O 1
ATOM 734 N N . GLY A 1 94 ? 21.949 -0.244 -20.915 1.00 94.06 94 GLY A N 1
ATOM 735 C CA . GLY A 1 94 ? 22.677 -0.475 -22.151 1.00 94.06 94 GLY A CA 1
ATOM 736 C C . GLY A 1 94 ? 23.929 0.385 -22.239 1.00 94.06 94 GLY A C 1
ATOM 737 O O . GLY A 1 94 ? 24.417 0.912 -21.235 1.00 94.06 94 GLY A O 1
ATOM 738 N N . PHE A 1 95 ? 24.445 0.516 -23.456 1.00 95.94 95 PHE A N 1
ATOM 739 C CA . PHE A 1 95 ? 25.697 1.206 -23.744 1.00 95.94 95 PHE A CA 1
ATOM 740 C C . PHE A 1 95 ? 25.449 2.466 -24.569 1.00 95.94 95 PHE A C 1
ATOM 742 O O . PHE A 1 95 ? 24.558 2.500 -25.415 1.00 95.94 95 PHE A O 1
ATOM 749 N N . ALA A 1 96 ? 26.251 3.504 -24.344 1.00 97.19 96 ALA A N 1
ATOM 750 C CA . ALA A 1 96 ? 26.353 4.602 -25.293 1.00 97.19 96 ALA A CA 1
ATOM 751 C C . ALA A 1 96 ? 26.918 4.104 -26.625 1.00 97.19 96 ALA A C 1
ATOM 753 O O . ALA A 1 96 ? 27.787 3.236 -26.665 1.00 97.19 96 ALA A O 1
ATOM 754 N N . TYR A 1 97 ? 26.437 4.708 -27.703 1.00 97.62 97 TYR A N 1
ATOM 755 C CA . TYR A 1 97 ? 26.924 4.484 -29.050 1.00 97.62 97 TYR A CA 1
ATOM 756 C C . TYR A 1 97 ? 28.383 4.921 -29.179 1.00 97.62 97 TYR A C 1
ATOM 758 O O . TYR A 1 97 ? 28.728 6.056 -28.828 1.00 97.62 97 TYR A O 1
ATOM 766 N N . GLU A 1 98 ? 29.221 4.032 -29.704 1.00 96.31 98 GLU A N 1
ATOM 767 C CA . GLU A 1 98 ? 30.632 4.273 -29.995 1.00 96.31 98 GLU A CA 1
ATOM 768 C C . GLU A 1 98 ? 30.849 4.316 -31.519 1.00 96.31 98 GLU A C 1
ATOM 770 O O . GLU A 1 98 ? 30.934 3.262 -32.157 1.00 96.31 98 GLU A O 1
ATOM 775 N N . PRO A 1 99 ? 30.937 5.512 -32.135 1.00 95.06 99 PRO A N 1
ATOM 776 C CA . PRO A 1 99 ? 31.101 5.635 -33.581 1.00 95.06 99 PRO A CA 1
ATOM 777 C C . PRO A 1 99 ? 32.334 4.884 -34.099 1.00 95.06 99 PRO A C 1
ATOM 779 O O . PRO A 1 99 ? 33.420 4.987 -33.531 1.00 95.06 99 PRO A O 1
ATOM 782 N N . GLY A 1 100 ? 32.160 4.127 -35.183 1.00 91.38 100 GLY A N 1
ATOM 783 C CA . GLY A 1 100 ? 33.211 3.302 -35.791 1.00 91.38 100 GLY A CA 1
ATOM 784 C C . GLY A 1 100 ? 33.455 1.954 -35.100 1.00 91.38 100 GLY A C 1
ATOM 785 O O . GLY A 1 100 ? 34.106 1.093 -35.688 1.00 91.38 100 GLY A O 1
ATOM 786 N N . VAL A 1 101 ? 32.916 1.745 -33.894 1.00 94.94 101 VAL A N 1
ATOM 787 C CA . VAL A 1 101 ? 32.940 0.455 -33.185 1.00 94.94 101 VAL A CA 1
ATOM 788 C C . VAL A 1 101 ? 31.573 -0.221 -33.273 1.00 94.94 101 VAL A C 1
ATOM 790 O O . VAL A 1 101 ? 31.479 -1.389 -33.645 1.00 94.94 101 VAL A O 1
ATOM 793 N N . ASP A 1 102 ? 30.512 0.515 -32.949 1.00 96.69 102 ASP A N 1
ATOM 794 C CA . ASP A 1 102 ? 29.131 0.080 -33.116 1.00 96.69 102 ASP A CA 1
ATOM 795 C C . ASP A 1 102 ? 28.676 0.298 -34.568 1.00 96.69 102 ASP A C 1
ATOM 797 O O . ASP A 1 102 ? 29.007 1.300 -35.205 1.00 96.69 102 ASP A O 1
ATOM 801 N N . HIS A 1 103 ? 27.875 -0.629 -35.100 1.00 97.12 103 HIS A N 1
ATOM 802 C CA . HIS A 1 103 ? 27.278 -0.460 -36.422 1.00 97.12 103 HIS A CA 1
ATOM 803 C C . HIS A 1 103 ? 26.200 0.652 -36.378 1.00 97.12 103 HIS A C 1
ATOM 805 O O . HIS A 1 103 ? 25.318 0.587 -35.518 1.00 97.12 103 HIS A O 1
ATOM 811 N N . PRO A 1 104 ? 26.175 1.626 -37.312 1.00 97.31 104 PRO A N 1
ATOM 812 C CA . PRO A 1 104 ? 25.188 2.721 -37.340 1.00 97.31 104 PRO A CA 1
ATOM 813 C C . PRO A 1 104 ? 23.721 2.264 -37.404 1.00 97.31 104 PRO A C 1
ATOM 815 O O . PRO A 1 104 ? 22.817 2.976 -36.980 1.00 97.31 104 PRO A O 1
ATOM 818 N N . LEU A 1 105 ? 23.470 1.049 -37.897 1.00 97.56 105 LEU A N 1
ATOM 819 C CA . LEU A 1 105 ? 22.146 0.401 -37.906 1.00 97.56 105 LEU A CA 1
ATOM 820 C C . LEU A 1 105 ? 21.879 -0.558 -36.725 1.00 97.56 105 LEU A C 1
ATOM 822 O O . LEU A 1 105 ? 20.911 -1.318 -36.760 1.00 97.56 105 LEU A O 1
ATOM 826 N N . LEU A 1 106 ? 22.737 -0.558 -35.704 1.00 97.00 106 LEU A N 1
ATOM 827 C CA . LEU A 1 106 ? 22.599 -1.333 -34.462 1.00 97.00 106 LEU A CA 1
ATOM 828 C C . LEU A 1 106 ? 23.009 -0.487 -33.247 1.00 97.00 106 LEU A C 1
ATOM 830 O O . LEU A 1 106 ? 23.676 -0.976 -32.334 1.00 97.00 106 LEU A O 1
ATOM 834 N N . ILE A 1 107 ? 22.607 0.782 -33.234 1.00 97.50 107 ILE A N 1
ATOM 835 C CA . ILE A 1 107 ? 22.938 1.746 -32.184 1.00 97.50 107 ILE A CA 1
ATOM 836 C C . ILE A 1 107 ? 22.324 1.283 -30.855 1.00 97.50 107 ILE A C 1
ATOM 838 O O . ILE A 1 107 ? 21.091 1.194 -30.758 1.00 97.50 107 ILE A O 1
ATOM 842 N N . PRO A 1 108 ? 23.135 0.986 -29.823 1.00 97.31 108 PRO A N 1
ATOM 843 C CA . PRO A 1 108 ? 22.601 0.659 -28.514 1.00 97.31 108 PRO A CA 1
ATOM 844 C C . PRO A 1 108 ? 21.960 1.895 -27.879 1.00 97.31 108 PRO A C 1
ATOM 846 O O . PRO A 1 108 ? 22.387 3.033 -28.090 1.00 97.31 108 PRO A O 1
ATOM 849 N N . SER A 1 109 ? 20.930 1.668 -27.075 1.00 96.69 109 SER A N 1
ATOM 850 C CA . SER A 1 109 ? 20.438 2.696 -26.160 1.00 96.69 109 SER A CA 1
ATOM 851 C C . SER A 1 109 ? 21.237 2.624 -24.866 1.00 96.69 109 SER A C 1
ATOM 853 O O . SER A 1 109 ? 21.341 1.560 -24.263 1.00 96.69 109 SER A O 1
ATOM 855 N N . ALA A 1 110 ? 21.785 3.756 -24.427 1.00 97.25 110 ALA A N 1
ATOM 856 C CA . ALA A 1 110 ? 22.468 3.864 -23.138 1.00 97.25 110 ALA A CA 1
ATOM 857 C C . ALA A 1 110 ? 21.481 3.732 -21.975 1.00 97.25 110 ALA A C 1
ATOM 859 O O . ALA A 1 110 ? 21.847 3.290 -20.884 1.00 97.25 110 ALA A O 1
ATOM 860 N N . GLY A 1 111 ? 20.229 4.120 -22.224 1.00 96.12 111 GLY A N 1
ATOM 861 C CA . GLY A 1 111 ? 19.149 3.990 -21.274 1.00 96.12 111 GLY A CA 1
ATOM 862 C C . GLY A 1 111 ? 17.784 3.895 -21.933 1.00 96.12 111 GLY A C 1
ATOM 863 O O . GLY A 1 111 ? 17.495 4.621 -22.880 1.00 96.12 111 GLY A O 1
ATOM 864 N N . ASP A 1 112 ? 16.950 3.012 -21.407 1.00 94.50 112 ASP A N 1
ATOM 865 C CA . ASP A 1 112 ? 15.559 2.824 -21.789 1.00 94.50 112 ASP A CA 1
ATOM 866 C C . ASP A 1 112 ? 14.709 2.926 -20.520 1.00 94.50 112 ASP A C 1
ATOM 868 O O . ASP A 1 112 ? 14.743 2.041 -19.666 1.00 94.50 112 ASP A O 1
ATOM 872 N N . ALA A 1 113 ? 14.029 4.059 -20.348 1.00 93.06 113 ALA A N 1
ATOM 873 C CA . ALA A 1 113 ? 13.413 4.413 -19.080 1.00 93.06 113 ALA A CA 1
ATOM 874 C C . ALA A 1 113 ? 12.351 3.387 -18.655 1.00 93.06 113 ALA A C 1
ATOM 876 O O . ALA A 1 113 ? 11.590 2.860 -19.473 1.00 93.06 113 ALA A O 1
ATOM 877 N N . ARG A 1 114 ? 12.320 3.074 -17.358 1.00 90.44 114 ARG A N 1
ATOM 878 C CA . ARG A 1 114 ? 11.336 2.174 -16.745 1.00 90.44 114 ARG A CA 1
ATOM 879 C C . ARG A 1 114 ? 10.549 2.917 -15.664 1.00 90.44 114 ARG A C 1
ATOM 881 O O . ARG A 1 114 ? 11.062 3.906 -15.137 1.00 90.44 114 ARG A O 1
ATOM 888 N N . PRO A 1 115 ? 9.357 2.431 -15.278 1.00 85.62 115 PRO A N 1
ATOM 889 C CA . PRO A 1 115 ? 8.560 3.055 -14.222 1.00 85.62 115 PRO A CA 1
ATOM 890 C C . PRO A 1 115 ? 9.311 3.195 -12.891 1.00 85.62 115 PRO A C 1
ATOM 892 O O . PRO A 1 115 ? 9.096 4.156 -12.157 1.00 85.62 115 PRO A O 1
ATOM 895 N N . ASP A 1 116 ? 10.218 2.256 -12.602 1.00 86.56 116 ASP A N 1
ATOM 896 C CA . ASP A 1 116 ? 11.031 2.196 -11.386 1.00 86.56 116 ASP A CA 1
ATOM 897 C C . ASP A 1 116 ? 12.379 2.933 -11.488 1.00 86.56 116 ASP A C 1
ATOM 899 O O . ASP A 1 116 ? 13.181 2.869 -10.554 1.00 86.56 116 ASP A O 1
ATOM 903 N N . TRP A 1 117 ? 12.661 3.622 -12.600 1.00 90.88 117 TRP A N 1
ATOM 904 C CA . TRP A 1 117 ? 13.912 4.362 -12.757 1.00 90.88 117 TRP A CA 1
ATOM 905 C C . TRP A 1 117 ? 13.993 5.575 -11.837 1.00 90.88 117 TRP A C 1
ATOM 907 O O . TRP A 1 117 ? 13.131 6.457 -11.817 1.00 90.88 117 TRP A O 1
ATOM 917 N N . THR A 1 118 ? 15.116 5.652 -11.134 1.00 91.06 118 THR A N 1
ATOM 918 C CA . THR A 1 118 ? 15.521 6.805 -10.335 1.00 91.06 118 THR A CA 1
ATOM 919 C C . THR A 1 118 ? 16.333 7.797 -11.172 1.00 91.06 118 THR A C 1
ATOM 921 O O . THR A 1 118 ? 16.765 7.503 -12.291 1.00 91.06 118 THR A O 1
ATOM 924 N N . LEU A 1 119 ? 16.610 8.981 -10.615 1.00 92.94 119 LEU A N 1
ATOM 925 C CA . LEU A 1 119 ? 17.553 9.917 -11.229 1.00 92.94 119 LEU A CA 1
ATOM 926 C C . LEU A 1 119 ? 18.952 9.303 -11.393 1.00 92.94 119 LEU A C 1
ATOM 928 O O . LEU A 1 119 ? 19.639 9.615 -12.361 1.00 92.94 119 LEU A O 1
ATOM 932 N N . ASP A 1 120 ? 19.377 8.409 -10.504 1.00 93.50 120 ASP A N 1
ATOM 933 C CA . ASP A 1 120 ? 20.694 7.780 -10.611 1.00 93.50 120 ASP A CA 1
ATOM 934 C C . ASP A 1 120 ? 20.751 6.748 -11.748 1.00 93.50 120 ASP A C 1
ATOM 936 O O . ASP A 1 120 ? 21.781 6.621 -12.414 1.00 93.50 120 ASP A O 1
ATOM 940 N N . ASP A 1 121 ? 19.633 6.084 -12.061 1.00 94.69 121 ASP A N 1
ATOM 941 C CA . ASP A 1 121 ? 19.517 5.259 -13.269 1.00 94.69 121 ASP A CA 1
ATOM 942 C C . ASP A 1 121 ? 19.682 6.095 -14.539 1.00 94.69 121 ASP A C 1
ATOM 944 O O . ASP A 1 121 ? 20.410 5.704 -15.458 1.00 94.69 121 ASP A O 1
ATOM 948 N N . PHE A 1 122 ? 19.051 7.271 -14.559 1.00 96.75 122 PHE A N 1
ATOM 949 C CA . PHE A 1 122 ? 19.163 8.219 -15.658 1.00 96.75 122 PHE A CA 1
ATOM 950 C C . PHE A 1 122 ? 20.588 8.770 -15.797 1.00 96.75 122 PHE A C 1
ATOM 952 O O . PHE A 1 122 ? 21.155 8.727 -16.890 1.00 96.75 122 PHE A O 1
ATOM 959 N N . LYS A 1 123 ? 21.205 9.211 -14.690 1.00 97.25 123 LYS A N 1
ATOM 960 C CA . LYS A 1 123 ? 22.605 9.669 -14.644 1.00 97.25 123 LYS A CA 1
ATOM 961 C C . LYS A 1 123 ? 23.556 8.614 -15.191 1.00 97.25 123 LYS A C 1
ATOM 963 O O . LYS A 1 123 ? 24.334 8.911 -16.093 1.00 97.25 123 LYS A O 1
ATOM 968 N N . ARG A 1 124 ? 23.433 7.365 -14.726 1.00 95.94 124 ARG A N 1
ATOM 969 C CA . ARG A 1 124 ? 24.231 6.233 -15.219 1.00 95.94 124 ARG A CA 1
ATOM 970 C C . ARG A 1 124 ? 24.153 6.092 -16.741 1.00 95.94 124 ARG A C 1
ATOM 972 O O . ARG A 1 124 ? 25.158 5.761 -17.366 1.00 95.94 124 ARG A O 1
ATOM 979 N N . ALA A 1 125 ? 22.983 6.309 -17.345 1.00 97.19 125 ALA A N 1
ATOM 980 C CA . ALA A 1 125 ? 22.825 6.250 -18.796 1.00 97.19 125 ALA A CA 1
ATOM 981 C C . ALA A 1 125 ? 23.516 7.433 -19.497 1.00 97.19 125 ALA A C 1
ATOM 983 O O . ALA A 1 125 ? 24.315 7.231 -20.414 1.00 97.19 125 ALA A O 1
ATOM 984 N N . VAL A 1 126 ? 23.248 8.668 -19.063 1.00 97.62 126 VAL A N 1
ATOM 985 C CA . VAL A 1 126 ? 23.717 9.876 -19.766 1.00 97.62 126 VAL A CA 1
ATOM 986 C C . VAL A 1 126 ? 25.200 10.166 -19.549 1.00 97.62 126 VAL A C 1
ATOM 988 O O . VAL A 1 126 ? 25.866 10.654 -20.458 1.00 97.62 126 VAL A O 1
ATOM 991 N N . GLU A 1 127 ? 25.771 9.794 -18.403 1.00 96.94 127 GLU A N 1
ATOM 992 C CA . GLU A 1 127 ? 27.197 9.991 -18.107 1.00 96.94 127 GLU A CA 1
ATOM 993 C C . GLU A 1 127 ? 28.125 9.171 -19.016 1.00 96.94 127 GLU A C 1
ATOM 995 O O . GLU A 1 127 ? 29.320 9.468 -19.118 1.00 96.94 127 GLU A O 1
ATOM 1000 N N . GLN A 1 128 ? 27.586 8.186 -19.741 1.00 97.06 128 GLN A N 1
ATOM 1001 C CA . GLN A 1 128 ? 28.326 7.469 -20.774 1.00 97.06 128 GLN A CA 1
ATOM 1002 C C . GLN A 1 128 ? 28.685 8.356 -21.979 1.00 97.06 128 GLN A C 1
ATOM 1004 O O . GLN A 1 128 ? 29.664 8.039 -22.664 1.00 97.06 128 GLN A O 1
ATOM 1009 N N . ALA A 1 129 ? 27.961 9.465 -22.210 1.00 96.44 129 ALA A N 1
ATOM 1010 C CA . ALA A 1 129 ? 28.171 10.434 -23.296 1.00 96.44 129 ALA A CA 1
ATOM 1011 C C . ALA A 1 129 ? 29.433 11.296 -23.089 1.00 96.44 129 ALA A C 1
ATOM 1013 O O . ALA A 1 129 ? 29.398 12.519 -22.962 1.00 96.44 129 ALA A O 1
ATOM 1014 N N . ARG A 1 130 ? 30.581 10.630 -23.007 1.00 94.00 130 ARG A N 1
ATOM 1015 C CA . ARG A 1 130 ? 31.910 11.211 -22.821 1.00 94.00 130 ARG A CA 1
ATOM 1016 C C . ARG A 1 130 ? 32.877 10.544 -23.787 1.00 94.00 130 ARG A C 1
ATOM 1018 O O . ARG A 1 130 ? 32.669 9.398 -24.184 1.00 94.00 130 ARG A O 1
ATOM 1025 N N . ARG A 1 131 ? 33.978 11.236 -24.100 1.00 92.81 131 ARG A N 1
ATOM 1026 C CA . ARG A 1 131 ? 35.072 10.717 -24.946 1.00 92.81 131 ARG A CA 1
ATOM 1027 C C . ARG A 1 131 ? 34.588 10.268 -26.337 1.00 92.81 131 ARG A C 1
ATOM 1029 O O . ARG A 1 131 ? 34.956 9.199 -26.804 1.00 92.81 131 ARG A O 1
ATOM 1036 N N . GLY A 1 132 ? 33.731 11.073 -26.968 1.00 91.75 132 GLY A N 1
ATOM 1037 C CA . GLY A 1 132 ? 33.212 10.811 -28.319 1.00 91.75 132 GLY A CA 1
ATOM 1038 C C . GLY A 1 132 ? 32.048 9.817 -28.398 1.00 91.75 132 GLY A C 1
ATOM 1039 O O . GLY A 1 132 ? 31.531 9.592 -29.487 1.00 91.75 132 GLY A O 1
ATOM 1040 N N . ARG A 1 133 ? 31.606 9.250 -27.269 1.00 96.69 133 ARG A N 1
ATOM 1041 C CA . ARG A 1 133 ? 30.427 8.374 -27.209 1.00 96.69 133 ARG A CA 1
ATOM 1042 C C . ARG A 1 133 ? 29.135 9.179 -27.111 1.00 96.69 133 ARG A C 1
ATOM 1044 O O . ARG A 1 133 ? 29.127 10.258 -26.516 1.00 96.69 133 ARG A O 1
ATOM 1051 N N . ILE A 1 134 ? 28.043 8.629 -27.637 1.00 97.69 134 ILE A N 1
ATOM 1052 C CA . ILE A 1 134 ? 26.721 9.267 -27.658 1.00 97.69 134 ILE A CA 1
ATOM 1053 C C . ILE A 1 134 ? 25.725 8.417 -26.866 1.00 97.69 134 ILE A C 1
ATOM 1055 O O . ILE A 1 134 ? 25.449 7.275 -27.222 1.00 97.69 134 ILE A O 1
ATOM 1059 N N . ALA A 1 135 ? 25.160 8.965 -25.790 1.00 97.94 135 ALA A N 1
ATOM 1060 C CA . ALA A 1 135 ? 24.105 8.282 -25.046 1.00 97.94 135 ALA A CA 1
ATOM 1061 C C . ALA A 1 135 ? 22.761 8.438 -25.770 1.00 97.94 135 ALA A C 1
ATOM 1063 O O . ALA A 1 135 ? 22.233 9.543 -25.872 1.00 97.94 135 ALA A O 1
ATOM 1064 N N . VAL A 1 136 ? 22.199 7.329 -26.256 1.00 97.69 136 VAL A N 1
ATOM 1065 C CA . VAL A 1 136 ? 20.833 7.295 -26.797 1.00 97.69 136 VAL A CA 1
ATOM 1066 C C . VAL A 1 136 ? 19.864 6.912 -25.683 1.00 97.69 136 VAL A C 1
ATOM 1068 O O . VAL A 1 136 ? 20.041 5.876 -25.042 1.00 97.69 136 VAL A O 1
ATOM 1071 N N . LEU A 1 137 ? 18.851 7.748 -25.466 1.00 96.62 137 LEU A N 1
ATOM 1072 C CA . LEU A 1 137 ? 17.809 7.554 -24.460 1.00 96.62 137 LEU A CA 1
ATOM 1073 C C . LEU A 1 137 ? 16.498 7.130 -25.126 1.00 96.62 137 LEU A C 1
ATOM 1075 O O . LEU A 1 137 ? 16.144 7.654 -26.182 1.00 96.62 137 LEU A O 1
ATOM 1079 N N . GLN A 1 138 ? 15.777 6.206 -24.500 1.00 94.25 138 GLN A N 1
ATOM 1080 C CA . GLN A 1 138 ? 14.475 5.725 -24.952 1.00 94.25 138 GLN A CA 1
ATOM 1081 C C . GLN A 1 138 ? 13.402 6.000 -23.892 1.00 94.25 138 GLN A C 1
ATOM 1083 O O . GLN A 1 138 ? 13.586 5.707 -22.712 1.00 94.25 138 GLN A O 1
ATOM 1088 N N . PHE A 1 139 ? 12.278 6.553 -24.349 1.00 93.44 139 PHE A N 1
ATOM 1089 C CA . PHE A 1 139 ? 11.049 6.777 -23.590 1.00 93.44 139 PHE A CA 1
ATOM 1090 C C . PHE A 1 139 ? 9.882 6.251 -24.431 1.00 93.44 139 PHE A C 1
ATOM 1092 O O . PHE A 1 139 ? 9.829 6.542 -25.626 1.00 93.44 139 PHE A O 1
ATOM 1099 N N . HIS A 1 140 ? 8.973 5.473 -23.838 1.00 88.88 140 HIS A N 1
ATOM 1100 C CA . HIS A 1 140 ? 7.815 4.916 -24.556 1.00 88.88 140 HIS A CA 1
ATOM 1101 C C . HIS A 1 140 ? 6.635 5.900 -24.579 1.00 88.88 140 HIS A C 1
ATOM 1103 O O . HIS A 1 140 ? 6.013 6.105 -25.616 1.00 88.88 140 HIS A O 1
ATOM 1109 N N . GLY A 1 141 ? 6.400 6.594 -23.464 1.00 82.75 141 GLY A N 1
ATOM 1110 C CA . GLY A 1 141 ? 5.445 7.694 -23.358 1.00 82.75 141 GLY A CA 1
ATOM 1111 C C . GLY A 1 141 ? 5.465 8.328 -21.967 1.00 82.75 141 GLY A C 1
ATOM 1112 O O . GLY A 1 141 ? 5.906 7.705 -20.995 1.00 82.75 141 GLY A O 1
ATOM 1113 N N . VAL A 1 142 ? 4.981 9.571 -21.883 1.00 84.44 142 VAL A N 1
ATOM 1114 C CA . VAL A 1 142 ? 5.048 10.425 -20.686 1.00 84.44 142 VAL A CA 1
ATOM 1115 C C . VAL A 1 142 ? 3.678 11.087 -20.408 1.00 84.44 142 VAL A C 1
ATOM 1117 O O . VAL A 1 142 ? 3.508 12.271 -20.687 1.00 84.44 142 VAL A O 1
ATOM 1120 N N . PRO A 1 143 ? 2.664 10.366 -19.890 1.00 76.81 143 PRO A N 1
ATOM 1121 C CA . PRO A 1 143 ? 2.647 8.943 -19.589 1.00 76.81 143 PRO A CA 1
ATOM 1122 C C . PRO A 1 143 ? 2.222 8.043 -20.762 1.00 76.81 143 PRO A C 1
ATOM 1124 O O . PRO A 1 143 ? 1.235 8.330 -21.428 1.00 76.81 143 PRO A O 1
ATOM 1127 N N . ASP A 1 144 ? 2.883 6.894 -20.954 1.00 77.25 144 ASP A N 1
ATOM 1128 C CA . ASP A 1 144 ? 2.254 5.742 -21.628 1.00 77.25 144 ASP A CA 1
ATOM 1129 C C . ASP A 1 144 ? 1.309 5.017 -20.654 1.00 77.25 144 ASP A C 1
ATOM 1131 O O . ASP A 1 144 ? 1.710 4.711 -19.533 1.00 77.25 144 ASP A O 1
ATOM 1135 N N . ARG A 1 145 ? 0.058 4.779 -21.051 1.00 70.94 145 ARG A N 1
ATOM 1136 C CA . ARG A 1 145 ? -0.933 4.034 -20.252 1.00 70.94 145 ARG A CA 1
ATOM 1137 C C . ARG A 1 145 ? -1.212 2.638 -20.804 1.00 70.94 145 ARG A C 1
ATOM 1139 O O . ARG A 1 145 ? -1.721 1.800 -20.070 1.00 70.94 145 ARG A O 1
ATOM 1146 N N . GLU A 1 146 ? -0.890 2.393 -22.071 1.00 74.00 146 GLU A N 1
ATOM 1147 C CA . GLU A 1 146 ? -1.115 1.103 -22.730 1.00 74.00 146 GLU A CA 1
ATOM 1148 C C . GLU A 1 146 ? -0.018 0.100 -22.355 1.00 74.00 146 GLU A C 1
ATOM 1150 O O . GLU A 1 146 ? -0.288 -1.093 -22.216 1.00 74.00 146 GLU A O 1
ATOM 1155 N N . HIS A 1 147 ? 1.202 0.595 -22.109 1.00 79.56 147 HIS A N 1
ATOM 1156 C CA . HIS A 1 147 ? 2.365 -0.214 -21.734 1.00 79.56 147 HIS A CA 1
ATOM 1157 C C . HIS A 1 147 ? 2.903 0.183 -20.347 1.00 79.56 147 HIS A C 1
ATOM 1159 O O . HIS A 1 147 ? 3.981 0.783 -20.230 1.00 79.56 147 HIS A O 1
ATOM 1165 N N . PRO A 1 148 ? 2.187 -0.150 -19.256 1.00 72.94 148 PRO A N 1
ATOM 1166 C CA . PRO A 1 148 ? 2.532 0.307 -17.909 1.00 72.94 148 PRO A CA 1
ATOM 1167 C C . PRO A 1 148 ? 3.921 -0.146 -17.429 1.00 72.94 148 PRO A C 1
ATOM 1169 O O . PRO A 1 148 ? 4.500 0.503 -16.566 1.00 72.94 148 PRO A O 1
ATOM 1172 N N . TRP A 1 149 ? 4.506 -1.204 -18.006 1.00 78.50 149 TRP A N 1
ATOM 1173 C CA . TRP A 1 149 ? 5.829 -1.727 -17.627 1.00 78.50 149 TRP A CA 1
ATOM 1174 C C . TRP A 1 149 ? 7.026 -0.921 -18.174 1.00 78.50 149 TRP A C 1
ATOM 1176 O O . TRP A 1 149 ? 8.159 -1.143 -17.741 1.00 78.50 149 TRP A O 1
ATOM 1186 N N . VAL A 1 150 ? 6.808 0.011 -19.108 1.00 83.31 150 VAL A N 1
ATOM 1187 C CA . VAL A 1 150 ? 7.860 0.855 -19.728 1.00 83.31 150 VAL A CA 1
ATOM 1188 C C . VAL A 1 150 ? 7.536 2.355 -19.723 1.00 83.31 150 VAL A C 1
ATOM 1190 O O . VAL A 1 150 ? 8.244 3.176 -20.310 1.00 83.31 150 VAL A O 1
ATOM 1193 N N . HIS A 1 151 ? 6.464 2.719 -19.035 1.00 86.88 151 HIS A N 1
ATOM 1194 C CA . HIS A 1 151 ? 6.009 4.085 -18.848 1.00 86.88 151 HIS A CA 1
ATOM 1195 C C . HIS A 1 151 ? 7.014 4.939 -18.037 1.00 86.88 151 HIS A C 1
ATOM 1197 O O . HIS A 1 151 ? 7.717 4.437 -17.161 1.00 86.88 151 HIS A O 1
ATOM 1203 N N . THR A 1 152 ? 7.064 6.253 -18.291 1.00 89.19 152 THR A N 1
ATOM 1204 C CA . THR A 1 152 ? 7.781 7.234 -17.452 1.00 89.19 152 THR A CA 1
ATOM 1205 C C . THR A 1 152 ? 6.835 8.331 -16.983 1.00 89.19 152 THR A C 1
ATOM 1207 O O . THR A 1 152 ? 6.184 8.979 -17.802 1.00 89.19 152 THR A O 1
ATOM 1210 N N . ARG A 1 153 ? 6.771 8.571 -15.668 1.00 85.44 153 ARG A N 1
ATOM 1211 C CA . ARG A 1 153 ? 5.869 9.584 -15.097 1.00 85.44 153 ARG A CA 1
ATOM 1212 C C . ARG A 1 153 ? 6.285 10.994 -15.539 1.00 85.44 153 ARG A C 1
ATOM 1214 O O . ARG A 1 153 ? 7.493 11.247 -15.589 1.00 85.44 153 ARG A O 1
ATOM 1221 N N . PRO A 1 154 ? 5.344 11.914 -15.824 1.00 87.50 154 PRO A N 1
ATOM 1222 C CA . PRO A 1 154 ? 5.666 13.287 -16.223 1.00 87.50 154 PRO A CA 1
ATOM 1223 C C . PRO A 1 154 ? 6.659 13.989 -15.300 1.00 87.50 154 PRO A C 1
ATOM 1225 O O . PRO A 1 154 ? 7.656 14.531 -15.767 1.00 87.50 154 PRO A O 1
ATOM 1228 N N . GLU A 1 155 ? 6.468 13.881 -13.989 1.00 86.56 155 GLU A N 1
ATOM 1229 C CA . GLU A 1 155 ? 7.320 14.527 -12.989 1.00 86.56 155 GLU A CA 1
ATOM 1230 C C . GLU A 1 155 ? 8.750 13.968 -13.027 1.00 86.56 155 GLU A C 1
ATOM 1232 O O . GLU A 1 155 ? 9.730 14.701 -12.880 1.00 86.56 155 GLU A O 1
ATOM 1237 N N . ARG A 1 156 ? 8.877 12.657 -13.274 1.00 91.19 156 ARG A N 1
ATOM 1238 C CA . ARG A 1 156 ? 10.173 11.988 -13.421 1.00 91.19 156 ARG A CA 1
ATOM 1239 C C . ARG A 1 156 ? 10.860 12.394 -14.724 1.00 91.19 156 ARG A C 1
ATOM 1241 O O . ARG A 1 156 ? 12.063 12.638 -14.732 1.00 91.19 156 ARG A O 1
ATOM 1248 N N . PHE A 1 157 ? 10.105 12.501 -15.814 1.00 94.69 157 PHE A N 1
ATOM 1249 C CA . PHE A 1 157 ? 10.627 12.980 -17.090 1.00 94.69 157 PHE A CA 1
ATOM 1250 C C . PHE A 1 157 ? 11.127 14.427 -16.990 1.00 94.69 157 PHE A C 1
ATOM 1252 O O . PHE A 1 157 ? 12.232 14.722 -17.442 1.00 94.69 157 PHE A O 1
ATOM 1259 N N . GLU A 1 158 ? 10.372 15.319 -16.344 1.00 95.19 158 GLU A N 1
ATOM 1260 C CA . GLU A 1 158 ? 10.798 16.702 -16.100 1.00 95.19 158 GLU A CA 1
ATOM 1261 C C . GLU A 1 158 ? 12.100 16.776 -15.297 1.00 95.19 158 GLU A C 1
ATOM 1263 O O . GLU A 1 158 ? 12.989 17.564 -15.624 1.00 95.19 158 GLU A O 1
ATOM 1268 N N . GLU A 1 159 ? 12.249 15.942 -14.265 1.00 95.69 159 GLU A N 1
ATOM 1269 C CA . GLU A 1 159 ? 13.487 15.850 -13.492 1.00 95.69 159 GLU A CA 1
ATOM 1270 C C . GLU A 1 159 ? 14.674 15.416 -14.366 1.00 95.69 159 GLU A C 1
ATOM 1272 O O . GLU A 1 159 ? 15.746 16.026 -14.307 1.00 95.69 159 GLU A O 1
ATOM 1277 N N . PHE A 1 160 ? 14.480 14.411 -15.224 1.00 97.38 160 PHE A N 1
ATOM 1278 C CA . PHE A 1 160 ? 15.501 13.953 -16.167 1.00 97.38 160 PHE A CA 1
ATOM 1279 C C . PHE A 1 160 ? 15.903 15.056 -17.152 1.00 97.38 160 PHE A C 1
ATOM 1281 O O . PHE A 1 160 ? 17.094 15.304 -17.360 1.00 97.38 160 PHE A O 1
ATOM 1288 N N . MET A 1 161 ? 14.928 15.769 -17.724 1.00 97.25 161 MET A N 1
ATOM 1289 C CA . MET A 1 161 ? 15.195 16.877 -18.646 1.00 97.25 161 MET A CA 1
ATOM 1290 C C . MET A 1 161 ? 15.910 18.038 -17.946 1.00 97.25 161 MET A C 1
ATOM 1292 O O . MET A 1 161 ? 16.863 18.598 -18.493 1.00 97.25 161 MET A O 1
ATOM 1296 N N . ARG A 1 162 ? 15.522 18.359 -16.704 1.00 97.50 162 ARG A N 1
ATOM 1297 C CA . ARG A 1 162 ? 16.205 19.366 -15.879 1.00 97.50 162 ARG A CA 1
ATOM 1298 C C . ARG A 1 162 ? 17.661 18.982 -15.637 1.00 97.50 162 ARG A C 1
ATOM 1300 O O . ARG A 1 162 ? 18.533 19.831 -15.787 1.00 97.50 162 ARG A O 1
ATOM 1307 N N . TYR A 1 163 ? 17.942 17.713 -15.337 1.00 97.56 163 TYR A N 1
ATOM 1308 C CA . TYR A 1 163 ? 19.315 17.238 -15.167 1.00 97.56 163 TYR A CA 1
ATOM 1309 C C . TYR A 1 163 ? 20.154 17.430 -16.440 1.00 97.56 163 TYR A C 1
ATOM 1311 O O . TYR A 1 163 ? 21.272 17.942 -16.346 1.00 97.56 163 TYR A O 1
ATOM 1319 N N . LEU A 1 164 ? 19.623 17.079 -17.620 1.00 97.44 164 LEU A N 1
ATOM 1320 C CA . LEU A 1 164 ? 20.317 17.306 -18.897 1.00 97.44 164 LEU A CA 1
ATOM 1321 C C . LEU A 1 164 ? 20.643 18.789 -19.111 1.00 97.44 164 LEU A C 1
ATOM 1323 O O . LEU A 1 164 ? 21.775 19.124 -19.460 1.00 97.44 164 LEU A O 1
ATOM 1327 N N . HIS A 1 165 ? 19.666 19.667 -18.871 1.00 96.69 165 HIS A N 1
ATOM 1328 C CA . HIS A 1 165 ? 19.820 21.110 -19.033 1.00 96.69 165 HIS A CA 1
ATOM 1329 C C . HIS A 1 165 ? 20.866 21.689 -18.070 1.00 96.69 165 HIS A C 1
ATOM 1331 O O . HIS A 1 165 ? 21.816 22.337 -18.506 1.00 96.69 165 HIS A O 1
ATOM 1337 N N . THR A 1 166 ? 20.736 21.410 -16.769 1.00 97.12 166 THR A N 1
ATOM 1338 C CA . THR A 1 166 ? 21.642 21.927 -15.731 1.00 97.12 166 THR A CA 1
ATOM 1339 C C . THR A 1 166 ? 23.084 21.462 -15.931 1.00 97.12 166 THR A C 1
ATOM 1341 O O . THR A 1 166 ? 24.011 22.210 -15.637 1.00 97.12 166 THR A O 1
ATOM 1344 N N . ASN A 1 167 ? 23.288 20.255 -16.464 1.00 96.94 167 ASN A N 1
ATOM 1345 C CA . ASN A 1 167 ? 24.620 19.704 -16.727 1.00 96.94 167 ASN A CA 1
ATOM 1346 C C . ASN A 1 167 ? 25.101 19.945 -18.170 1.00 96.94 167 ASN A C 1
ATOM 1348 O O . ASN A 1 167 ? 26.055 19.306 -18.611 1.00 96.94 167 ASN A O 1
ATOM 1352 N N . ALA A 1 168 ? 24.458 20.867 -18.898 1.00 95.88 168 ALA A N 1
ATOM 1353 C CA . ALA A 1 168 ? 24.860 21.335 -20.225 1.00 95.88 168 ALA A CA 1
ATOM 1354 C C . ALA A 1 168 ? 25.045 20.219 -21.275 1.00 95.88 168 ALA A C 1
ATOM 1356 O O . ALA A 1 168 ? 25.918 20.297 -22.144 1.00 95.88 168 ALA A O 1
ATOM 1357 N N . PHE A 1 169 ? 24.209 19.178 -21.226 1.00 96.75 169 PHE A N 1
ATOM 1358 C CA . PHE A 1 169 ? 24.185 18.160 -22.273 1.00 96.75 169 PHE A CA 1
ATOM 1359 C C . PHE A 1 169 ? 23.667 18.750 -23.589 1.00 96.75 169 PHE A C 1
ATOM 1361 O O . PHE A 1 169 ? 22.681 19.487 -23.621 1.00 96.75 169 PHE A O 1
ATOM 1368 N N . LYS A 1 170 ? 24.295 18.371 -24.706 1.00 95.38 170 LYS A N 1
ATOM 1369 C CA . LYS A 1 170 ? 23.804 18.704 -26.046 1.00 95.38 170 LYS A CA 1
ATOM 1370 C C . LYS A 1 170 ? 22.862 17.610 -26.545 1.00 95.38 170 LYS A C 1
ATOM 1372 O O . LYS A 1 170 ? 23.321 16.554 -26.974 1.00 95.38 170 LYS A O 1
ATOM 1377 N N . ALA A 1 171 ? 21.560 17.875 -26.515 1.00 95.44 171 ALA A N 1
ATOM 1378 C CA . ALA A 1 171 ? 20.558 17.002 -27.120 1.00 95.44 171 ALA A CA 1
ATOM 1379 C C . ALA A 1 171 ? 20.467 17.251 -28.635 1.00 95.44 171 ALA A C 1
ATOM 1381 O O . ALA A 1 171 ? 20.448 18.398 -29.084 1.00 95.44 171 ALA A O 1
ATOM 1382 N N . ILE A 1 172 ? 20.423 16.176 -29.421 1.00 95.50 172 ILE A N 1
ATOM 1383 C CA . ILE A 1 172 ? 20.266 16.212 -30.881 1.00 95.50 172 ILE A CA 1
ATOM 1384 C C . ILE A 1 172 ? 19.258 15.149 -31.318 1.00 95.50 172 ILE A C 1
ATOM 1386 O O . ILE A 1 172 ? 19.096 14.135 -30.639 1.00 95.50 172 ILE A O 1
ATOM 1390 N N . ALA A 1 173 ? 18.613 15.361 -32.464 1.00 95.25 173 ALA A N 1
ATOM 1391 C CA . ALA A 1 173 ? 17.834 14.317 -33.121 1.00 95.25 173 ALA A CA 1
ATOM 1392 C C . ALA A 1 173 ? 18.763 13.227 -33.687 1.00 95.25 173 ALA A C 1
ATOM 1394 O O . ALA A 1 173 ? 19.923 13.497 -34.016 1.00 95.25 173 ALA A O 1
ATOM 1395 N N . LEU A 1 174 ? 18.256 12.005 -33.852 1.00 95.56 174 LEU A N 1
ATOM 1396 C CA . LEU A 1 174 ? 19.050 10.885 -34.357 1.00 95.56 174 LEU A CA 1
ATOM 1397 C C . LEU A 1 174 ? 19.498 11.126 -35.809 1.00 95.56 174 LEU A C 1
ATOM 1399 O O . LEU A 1 174 ? 20.649 10.848 -36.140 1.00 95.56 174 LEU A O 1
ATOM 1403 N N . ARG A 1 175 ? 18.661 11.750 -36.653 1.00 94.06 175 ARG A N 1
ATOM 1404 C CA . ARG A 1 175 ? 19.038 12.200 -38.011 1.00 94.06 175 ARG A CA 1
ATOM 1405 C C . ARG A 1 175 ? 20.252 13.127 -38.015 1.00 94.06 175 ARG A C 1
ATOM 1407 O O . ARG A 1 175 ? 21.047 13.098 -38.953 1.00 94.06 175 ARG A O 1
ATOM 1414 N N . ASP A 1 176 ? 20.390 13.961 -36.984 1.00 95.50 176 ASP A N 1
ATOM 1415 C CA . ASP A 1 176 ? 21.420 14.997 -36.914 1.00 95.50 176 ASP A CA 1
ATOM 1416 C C . ASP A 1 176 ? 22.767 14.432 -36.457 1.00 95.50 176 ASP A C 1
ATOM 1418 O O . ASP A 1 176 ? 23.783 15.126 -36.532 1.00 95.50 176 ASP A O 1
ATOM 1422 N N . LEU A 1 177 ? 22.807 13.154 -36.071 1.00 95.38 177 LEU A N 1
ATOM 1423 C CA . LEU A 1 177 ? 24.036 12.433 -35.769 1.00 95.38 177 LEU A CA 1
ATOM 1424 C C . LEU A 1 177 ? 25.007 12.429 -36.964 1.00 95.38 177 LEU A C 1
ATOM 1426 O O . LEU A 1 177 ? 26.217 12.499 -36.759 1.00 95.38 177 LEU A O 1
ATOM 1430 N N . ALA A 1 178 ? 24.495 12.483 -38.201 1.00 95.00 178 ALA A N 1
ATOM 1431 C CA . ALA A 1 178 ? 25.297 12.599 -39.426 1.00 95.00 178 ALA A CA 1
ATOM 1432 C C . ALA A 1 178 ? 26.164 13.874 -39.493 1.00 95.00 178 ALA A C 1
ATOM 1434 O O . ALA A 1 178 ? 27.087 13.945 -40.298 1.00 95.00 178 ALA A O 1
ATOM 1435 N N . ARG A 1 179 ? 25.899 14.886 -38.653 1.00 95.31 179 ARG A N 1
ATOM 1436 C CA . ARG A 1 179 ? 26.758 16.078 -38.530 1.00 95.31 179 ARG A CA 1
ATOM 1437 C C . ARG A 1 179 ? 28.030 15.811 -37.717 1.00 95.31 179 ARG A C 1
ATOM 1439 O O . ARG A 1 179 ? 28.939 16.633 -37.737 1.00 95.31 179 ARG A O 1
ATOM 1446 N N . TYR A 1 180 ? 28.067 14.705 -36.974 1.00 94.00 180 TYR A N 1
ATOM 1447 C CA . TYR A 1 180 ? 29.128 14.369 -36.019 1.00 94.00 180 TYR A CA 1
ATOM 1448 C C . TYR A 1 180 ? 29.838 13.055 -36.349 1.00 94.00 180 TYR A C 1
ATOM 1450 O O . TYR A 1 180 ? 30.979 12.869 -35.936 1.00 94.00 180 TYR A O 1
ATOM 1458 N N . VAL A 1 181 ? 29.176 12.140 -37.063 1.00 94.44 181 VAL A N 1
ATOM 1459 C CA . VAL A 1 181 ? 29.708 10.810 -37.394 1.00 94.44 181 VAL A CA 1
ATOM 1460 C C . VAL A 1 181 ? 29.404 10.459 -38.847 1.00 94.44 181 VAL A C 1
ATOM 1462 O O . VAL A 1 181 ? 28.403 10.913 -39.401 1.00 94.44 181 VAL A O 1
ATOM 1465 N N . ASN A 1 182 ? 30.234 9.607 -39.449 1.00 93.00 182 ASN A N 1
ATOM 1466 C CA . ASN A 1 182 ? 29.984 9.073 -40.783 1.00 93.00 182 ASN A CA 1
ATOM 1467 C C . ASN A 1 182 ? 29.066 7.829 -40.705 1.00 93.00 182 ASN A C 1
ATOM 1469 O O . ASN A 1 182 ? 29.518 6.806 -40.188 1.00 93.00 182 ASN A O 1
ATOM 1473 N N . PRO A 1 183 ? 27.814 7.870 -41.210 1.00 90.81 183 PRO A N 1
ATOM 1474 C CA . PRO A 1 183 ? 26.911 6.711 -41.206 1.00 90.81 183 PRO A CA 1
ATOM 1475 C C . PRO A 1 183 ? 27.380 5.556 -42.106 1.00 90.81 183 PRO A C 1
ATOM 1477 O O . PRO A 1 183 ? 26.924 4.433 -41.924 1.00 90.81 183 PRO A O 1
ATOM 1480 N N . GLU A 1 184 ? 28.306 5.805 -43.036 1.00 90.56 184 GLU A N 1
ATOM 1481 C CA . GLU A 1 184 ? 28.883 4.773 -43.909 1.00 90.56 184 GLU A CA 1
ATOM 1482 C C . GLU A 1 184 ? 30.078 4.053 -43.263 1.00 90.56 184 GLU A C 1
ATOM 1484 O O . GLU A 1 184 ? 30.588 3.069 -43.796 1.00 90.56 184 GLU A O 1
ATOM 1489 N N . GLN A 1 185 ? 30.554 4.528 -42.106 1.00 91.88 185 GLN A N 1
ATOM 1490 C CA . GLN A 1 185 ? 31.627 3.868 -41.373 1.00 91.88 185 GLN A CA 1
ATOM 1491 C C . GLN A 1 185 ? 31.060 2.711 -40.539 1.00 91.88 185 GLN A C 1
ATOM 1493 O O . GLN A 1 185 ? 30.594 2.903 -39.416 1.00 91.88 185 GLN A O 1
ATOM 1498 N N . THR A 1 186 ? 31.131 1.498 -41.084 1.00 91.69 186 THR A N 1
ATOM 1499 C CA . THR A 1 186 ? 30.654 0.268 -40.436 1.00 91.69 186 THR A CA 1
ATOM 1500 C C . THR A 1 186 ? 31.815 -0.633 -39.995 1.00 91.69 186 THR A C 1
ATOM 1502 O O . THR A 1 186 ? 32.803 -0.742 -40.726 1.00 91.69 186 THR A O 1
ATOM 1505 N N . PRO A 1 187 ? 31.720 -1.335 -38.849 1.00 92.56 187 PRO A N 1
ATOM 1506 C CA . PRO A 1 187 ? 32.690 -2.371 -38.491 1.00 92.56 187 PRO A CA 1
ATOM 1507 C C . PRO A 1 187 ? 32.605 -3.564 -39.460 1.00 92.56 187 PRO A C 1
ATOM 1509 O O . PRO A 1 187 ? 31.548 -3.824 -40.033 1.00 92.56 187 PRO A O 1
ATOM 1512 N N . ALA A 1 188 ? 33.699 -4.321 -39.605 1.00 89.19 188 ALA A N 1
ATOM 1513 C CA . ALA A 1 188 ? 33.734 -5.514 -40.463 1.00 89.19 188 ALA A CA 1
ATOM 1514 C C . ALA A 1 188 ? 32.740 -6.600 -40.008 1.00 89.19 188 ALA A C 1
ATOM 1516 O O . ALA A 1 188 ? 32.103 -7.253 -40.829 1.00 89.19 188 ALA A O 1
ATOM 1517 N N . GLU A 1 189 ? 32.571 -6.753 -38.692 1.00 93.25 189 GLU A N 1
ATOM 1518 C CA . GLU A 1 189 ? 31.611 -7.670 -38.080 1.00 93.25 189 GLU A CA 1
ATOM 1519 C C . GLU A 1 189 ? 30.623 -6.888 -37.211 1.00 93.25 189 GLU A C 1
ATOM 1521 O O . GLU A 1 189 ? 30.951 -6.442 -36.110 1.00 93.25 189 GLU A O 1
ATOM 1526 N N . ALA A 1 190 ? 29.386 -6.736 -37.692 1.00 93.00 190 ALA A N 1
ATOM 1527 C CA . ALA A 1 190 ? 28.380 -5.867 -37.076 1.00 93.00 190 ALA A CA 1
ATOM 1528 C C . ALA A 1 190 ? 28.033 -6.214 -35.611 1.00 93.00 190 ALA A C 1
ATOM 1530 O O . ALA A 1 190 ? 27.617 -5.333 -34.861 1.00 93.00 190 ALA A O 1
ATOM 1531 N N . LEU A 1 191 ? 28.204 -7.477 -35.197 1.00 94.19 191 LEU A N 1
ATOM 1532 C CA . LEU A 1 191 ? 27.881 -7.962 -33.848 1.00 94.19 191 LEU A CA 1
ATOM 1533 C C . LEU A 1 191 ? 29.105 -8.245 -32.959 1.00 94.19 191 LEU A C 1
ATOM 1535 O O . LEU A 1 191 ? 28.926 -8.585 -31.791 1.00 94.19 191 LEU A O 1
ATOM 1539 N N . ALA A 1 192 ? 30.339 -8.080 -33.443 1.00 94.25 192 ALA A N 1
ATOM 1540 C CA . ALA A 1 192 ? 31.530 -8.448 -32.666 1.00 94.25 192 ALA A CA 1
ATOM 1541 C C . ALA A 1 192 ? 31.628 -7.688 -31.331 1.00 94.25 192 ALA A C 1
ATOM 1543 O O . ALA A 1 192 ? 31.941 -8.268 -30.288 1.00 94.25 192 ALA A O 1
ATOM 1544 N N . ILE A 1 193 ? 31.302 -6.389 -31.335 1.00 94.75 193 ILE A N 1
ATOM 1545 C CA . ILE A 1 193 ? 31.278 -5.583 -30.108 1.00 94.75 193 ILE A CA 1
ATOM 1546 C C . ILE A 1 193 ? 30.192 -6.045 -29.127 1.00 94.75 193 ILE A C 1
ATOM 1548 O O . ILE A 1 193 ? 30.419 -6.035 -27.917 1.00 94.75 193 ILE A O 1
ATOM 1552 N N . VAL A 1 194 ? 29.044 -6.498 -29.637 1.00 93.75 194 VAL A N 1
ATOM 1553 C CA . VAL A 1 194 ? 27.923 -6.998 -28.831 1.00 93.75 194 VAL A CA 1
ATOM 1554 C C . VAL A 1 194 ? 28.345 -8.256 -28.074 1.00 93.75 194 VAL A C 1
ATOM 1556 O O . VAL A 1 194 ? 28.204 -8.318 -26.853 1.00 93.75 194 VAL A O 1
ATOM 1559 N N . GLU A 1 195 ? 28.951 -9.225 -28.763 1.00 94.00 195 GLU A N 1
ATOM 1560 C CA . GLU A 1 195 ? 29.439 -10.459 -28.134 1.00 94.00 195 GLU A CA 1
ATOM 1561 C C . GLU A 1 195 ? 30.580 -10.193 -27.144 1.00 94.00 195 GLU A C 1
ATOM 1563 O O . GLU A 1 195 ? 30.590 -10.743 -26.039 1.00 94.00 195 GLU A O 1
ATOM 1568 N N . LYS A 1 196 ? 31.489 -9.264 -27.470 1.00 94.25 196 LYS A N 1
ATOM 1569 C CA . LYS A 1 196 ? 32.539 -8.821 -26.543 1.00 94.25 196 LYS A CA 1
ATOM 1570 C C . LYS A 1 196 ? 31.956 -8.227 -25.258 1.00 94.25 196 LYS A C 1
ATOM 1572 O O . LYS A 1 196 ? 32.402 -8.578 -24.165 1.00 94.25 196 LYS A O 1
ATOM 1577 N N . ARG A 1 197 ? 30.971 -7.328 -25.369 1.00 93.81 197 ARG A N 1
ATOM 1578 C CA . ARG A 1 197 ? 30.312 -6.697 -24.213 1.00 93.81 197 ARG A CA 1
ATOM 1579 C C . ARG A 1 197 ? 29.539 -7.728 -23.379 1.00 93.81 197 ARG A C 1
ATOM 1581 O O . ARG A 1 197 ? 29.650 -7.690 -22.157 1.00 93.81 197 ARG A O 1
ATOM 1588 N N . LYS A 1 198 ? 28.851 -8.694 -24.006 1.00 89.81 198 LYS A N 1
ATOM 1589 C CA . LYS A 1 198 ? 28.185 -9.818 -23.314 1.00 89.81 198 LYS A CA 1
ATOM 1590 C C . LYS A 1 198 ? 29.168 -10.668 -22.506 1.00 89.81 198 LYS A C 1
ATOM 1592 O O . LYS A 1 198 ? 28.927 -10.918 -21.328 1.00 89.81 198 LYS A O 1
ATOM 1597 N N . GLY A 1 199 ? 30.290 -11.069 -23.106 1.00 86.19 199 GLY A N 1
ATOM 1598 C CA . GLY A 1 199 ? 31.307 -11.886 -22.432 1.00 86.19 199 GLY A CA 1
ATOM 1599 C C . GLY A 1 199 ? 32.004 -11.177 -21.263 1.00 86.19 199 GLY A C 1
ATOM 1600 O O . GLY A 1 199 ? 32.474 -11.830 -20.330 1.00 86.19 199 GLY A O 1
ATOM 1601 N N . ALA A 1 200 ? 32.041 -9.842 -21.286 1.00 88.88 200 ALA A N 1
ATOM 1602 C CA . ALA A 1 200 ? 32.651 -9.018 -20.245 1.00 88.88 200 ALA A CA 1
ATOM 1603 C C . ALA A 1 200 ? 31.740 -8.754 -19.030 1.00 88.88 200 ALA A C 1
ATOM 1605 O O . ALA A 1 200 ? 32.204 -8.146 -18.059 1.00 88.88 200 ALA A O 1
ATOM 1606 N N . ARG A 1 201 ? 30.469 -9.183 -19.054 1.00 85.06 201 ARG A N 1
ATOM 1607 C CA . ARG A 1 201 ? 29.546 -8.964 -17.931 1.00 85.06 201 ARG A CA 1
ATOM 1608 C C . ARG A 1 201 ? 30.023 -9.696 -16.685 1.00 85.06 201 ARG A C 1
ATOM 1610 O O . ARG A 1 201 ? 30.419 -10.868 -16.720 1.00 85.06 201 ARG A O 1
ATOM 1617 N N . LYS A 1 202 ? 30.006 -8.964 -15.575 1.00 89.38 202 LYS A N 1
ATOM 1618 C CA . LYS A 1 202 ? 30.388 -9.495 -14.265 1.00 89.38 202 LYS A CA 1
ATOM 1619 C C . LYS A 1 202 ? 29.176 -10.079 -13.559 1.00 89.38 202 LYS A C 1
ATOM 1621 O O . LYS A 1 202 ? 29.317 -11.049 -12.827 1.00 89.38 202 LYS A O 1
ATOM 1626 N N . GLU A 1 203 ? 28.019 -9.486 -13.800 1.00 90.75 203 GLU A N 1
ATOM 1627 C CA . GLU A 1 203 ? 26.738 -9.848 -13.234 1.00 90.75 203 GLU A CA 1
ATOM 1628 C C . GLU A 1 203 ? 26.241 -11.193 -13.777 1.00 90.75 203 GLU A C 1
ATOM 1630 O O . GLU A 1 203 ? 26.374 -11.516 -14.959 1.00 90.75 203 GLU A O 1
ATOM 1635 N N . VAL A 1 204 ? 25.635 -11.964 -12.885 1.00 92.62 204 VAL A N 1
ATOM 1636 C CA . VAL A 1 204 ? 24.918 -13.207 -13.128 1.00 92.62 204 VAL A CA 1
ATOM 1637 C C . VAL A 1 204 ? 23.425 -12.891 -13.147 1.00 92.62 204 VAL A C 1
ATOM 1639 O O . VAL A 1 204 ? 22.918 -12.146 -12.306 1.00 92.62 204 VAL A O 1
ATOM 1642 N N . LEU A 1 205 ? 22.717 -13.472 -14.114 1.00 91.94 205 LEU A N 1
ATOM 1643 C CA . LEU A 1 205 ? 21.261 -13.444 -14.151 1.00 91.94 205 LEU A CA 1
ATOM 1644 C C . LEU A 1 205 ? 20.729 -14.594 -13.301 1.00 91.94 205 LEU A C 1
ATOM 1646 O O . LEU A 1 205 ? 20.730 -15.743 -13.731 1.00 91.94 205 LEU A O 1
ATOM 1650 N N . VAL A 1 206 ? 20.307 -14.271 -12.085 1.00 95.19 206 VAL A N 1
ATOM 1651 C CA . VAL A 1 206 ? 19.703 -15.223 -11.155 1.00 95.19 206 VAL A CA 1
ATOM 1652 C C . VAL A 1 206 ? 18.231 -15.341 -11.500 1.00 95.19 206 VAL A C 1
ATOM 1654 O O . VAL A 1 206 ? 17.484 -14.389 -11.298 1.00 95.19 206 VAL A O 1
ATOM 1657 N N . GLU A 1 207 ? 17.813 -16.477 -12.040 1.00 95.62 207 GLU A N 1
ATOM 1658 C CA . GLU A 1 207 ? 16.402 -16.771 -12.289 1.00 95.62 207 GLU A CA 1
ATOM 1659 C C . GLU A 1 207 ? 15.807 -17.551 -11.123 1.00 95.62 207 GLU A C 1
ATOM 1661 O O . GLU A 1 207 ? 16.473 -18.409 -10.541 1.00 95.62 207 GLU A O 1
ATOM 1666 N N . GLY A 1 208 ? 14.546 -17.285 -10.802 1.00 96.12 208 GLY A N 1
ATOM 1667 C CA . GLY A 1 208 ? 13.848 -18.038 -9.777 1.00 96.12 208 GLY A CA 1
ATOM 1668 C C . GLY A 1 208 ? 12.342 -18.046 -9.941 1.00 96.12 208 GLY A C 1
ATOM 1669 O O . GLY A 1 208 ? 11.783 -17.326 -10.767 1.00 96.12 208 GLY A O 1
ATOM 1670 N N . GLU A 1 209 ? 11.694 -18.887 -9.154 1.00 97.44 209 GLU A N 1
ATOM 1671 C CA . GLU A 1 209 ? 10.244 -19.017 -9.099 1.00 97.44 209 GLU A CA 1
ATOM 1672 C C . GLU A 1 209 ? 9.781 -19.227 -7.661 1.00 97.44 209 GLU A C 1
ATOM 1674 O O . GLU A 1 209 ? 10.553 -19.642 -6.792 1.00 97.44 209 GLU A O 1
ATOM 1679 N N . ILE A 1 210 ? 8.526 -18.868 -7.410 1.00 98.50 210 ILE A N 1
ATOM 1680 C CA . ILE A 1 210 ? 7.916 -18.893 -6.086 1.00 98.50 210 ILE A CA 1
ATOM 1681 C C . ILE A 1 210 ? 6.589 -19.619 -6.233 1.00 98.50 210 ILE A C 1
ATOM 1683 O O . ILE A 1 210 ? 5.760 -19.231 -7.060 1.00 98.50 210 ILE A O 1
ATOM 1687 N N . VAL A 1 211 ? 6.415 -20.690 -5.468 1.00 98.56 211 VAL A N 1
ATOM 1688 C CA . VAL A 1 211 ? 5.256 -21.576 -5.576 1.00 98.56 211 VAL A CA 1
ATOM 1689 C C . VAL A 1 211 ? 4.676 -21.907 -4.208 1.00 98.56 211 VAL A C 1
ATOM 1691 O O . VAL A 1 211 ? 5.376 -21.861 -3.193 1.00 98.56 211 VAL A O 1
ATOM 1694 N N . ASP A 1 212 ? 3.401 -22.277 -4.186 1.00 98.12 212 ASP A N 1
ATOM 1695 C CA . ASP A 1 212 ? 2.777 -22.900 -3.026 1.00 98.12 212 ASP A CA 1
ATOM 1696 C C . ASP A 1 212 ? 3.382 -24.296 -2.823 1.00 98.12 212 ASP A C 1
ATOM 1698 O O . ASP A 1 212 ? 3.495 -25.102 -3.754 1.00 98.12 212 ASP A O 1
ATOM 1702 N N . ALA A 1 213 ? 3.818 -24.588 -1.601 1.00 97.50 213 ALA A N 1
ATOM 1703 C CA . ALA A 1 213 ? 4.419 -25.866 -1.265 1.00 97.50 213 ALA A CA 1
ATOM 1704 C C . ALA A 1 213 ? 3.439 -27.046 -1.401 1.00 97.50 213 ALA A C 1
ATOM 1706 O O . ALA A 1 213 ? 3.907 -28.156 -1.669 1.00 97.50 213 ALA A O 1
ATOM 1707 N N . GLU A 1 214 ? 2.131 -26.822 -1.216 1.00 95.56 214 GLU A N 1
ATOM 1708 C CA . GLU A 1 214 ? 1.093 -27.859 -1.234 1.00 95.56 214 GLU A CA 1
ATOM 1709 C C . GLU A 1 214 ? 0.747 -28.316 -2.654 1.00 95.56 214 GLU A C 1
ATOM 1711 O O . GLU A 1 214 ? 0.758 -29.518 -2.924 1.00 95.56 214 GLU A O 1
ATOM 1716 N N . ASP A 1 215 ? 0.472 -27.384 -3.569 1.00 96.12 215 ASP A N 1
ATOM 1717 C CA . ASP A 1 215 ? -0.024 -27.706 -4.915 1.00 96.12 215 ASP A CA 1
ATOM 1718 C C . ASP A 1 215 ? 0.914 -27.293 -6.064 1.00 96.12 215 ASP A C 1
ATOM 1720 O O . ASP A 1 215 ? 0.669 -27.647 -7.220 1.00 96.12 215 ASP A O 1
ATOM 1724 N N . GLY A 1 216 ? 2.013 -26.595 -5.763 1.00 97.06 216 GLY A N 1
ATOM 1725 C CA . GLY A 1 216 ? 3.006 -26.158 -6.743 1.00 97.06 216 GLY A CA 1
ATOM 1726 C C . GLY A 1 216 ? 2.553 -25.007 -7.643 1.00 97.06 216 GLY A C 1
ATOM 1727 O O . GLY A 1 216 ? 3.253 -24.699 -8.610 1.00 97.06 216 GLY A O 1
ATOM 1728 N N . LYS A 1 217 ? 1.406 -24.367 -7.378 1.00 97.31 217 LYS A N 1
ATOM 1729 C CA . LYS A 1 217 ? 0.975 -23.193 -8.148 1.00 97.31 217 LYS A CA 1
ATOM 1730 C C . LYS A 1 217 ? 1.907 -22.016 -7.895 1.00 97.31 217 LYS A C 1
ATOM 1732 O O . LYS A 1 217 ? 2.323 -21.777 -6.767 1.00 97.31 217 LYS A O 1
ATOM 1737 N N . ALA A 1 218 ? 2.194 -21.252 -8.947 1.00 97.25 218 ALA A N 1
ATOM 1738 C CA . ALA A 1 218 ? 2.960 -20.018 -8.827 1.00 97.25 218 ALA A CA 1
ATOM 1739 C C . ALA A 1 218 ? 2.231 -19.008 -7.930 1.00 97.25 218 ALA A C 1
ATOM 1741 O O . ALA A 1 218 ? 1.023 -18.809 -8.077 1.00 97.25 218 ALA A O 1
ATOM 1742 N N . LEU A 1 219 ? 2.980 -18.350 -7.047 1.00 98.00 219 LEU A N 1
ATOM 1743 C CA . LEU A 1 219 ? 2.456 -17.350 -6.123 1.00 98.00 219 LEU A CA 1
ATOM 1744 C C . LEU A 1 219 ? 2.955 -15.951 -6.500 1.00 98.00 219 LEU A C 1
ATOM 1746 O O . LEU A 1 219 ? 4.146 -15.781 -6.780 1.00 98.00 219 LEU A O 1
ATOM 1750 N N . PRO A 1 220 ? 2.081 -14.929 -6.498 1.00 98.19 220 PRO A N 1
ATOM 1751 C CA . PRO A 1 220 ? 2.544 -13.553 -6.414 1.00 98.19 220 PRO A CA 1
ATOM 1752 C C . PRO A 1 220 ? 3.163 -13.350 -5.027 1.00 98.19 220 PRO A C 1
ATOM 1754 O O . PRO A 1 220 ? 2.678 -13.891 -4.035 1.00 98.19 220 PRO A O 1
ATOM 1757 N N . SER A 1 221 ? 4.271 -12.627 -4.926 1.00 98.62 221 SER A N 1
ATOM 1758 C CA . SER A 1 221 ? 5.029 -12.586 -3.670 1.00 98.62 221 SER A CA 1
ATOM 1759 C C . SER A 1 221 ? 5.889 -11.343 -3.545 1.00 98.62 221 SER A C 1
ATOM 1761 O O . SER A 1 221 ? 6.343 -10.764 -4.533 1.00 98.62 221 SER A O 1
ATOM 1763 N N . ARG A 1 222 ? 6.145 -10.954 -2.303 1.00 98.38 222 ARG A N 1
ATOM 1764 C CA . ARG A 1 222 ? 7.147 -9.966 -1.924 1.00 98.38 222 ARG A CA 1
ATOM 1765 C C . ARG A 1 222 ? 8.503 -10.650 -1.773 1.00 98.38 222 ARG A C 1
ATOM 1767 O O . ARG A 1 222 ? 8.609 -11.706 -1.154 1.00 98.38 222 ARG A O 1
ATOM 1774 N N . VAL A 1 223 ? 9.547 -10.038 -2.330 1.00 98.56 223 VAL A N 1
ATOM 1775 C CA . VAL A 1 223 ? 10.922 -10.543 -2.285 1.00 98.56 223 VAL A CA 1
ATOM 1776 C C . VAL A 1 223 ? 11.882 -9.463 -1.808 1.00 98.56 223 VAL A C 1
ATOM 1778 O O . VAL A 1 223 ? 11.950 -8.361 -2.361 1.00 98.56 223 VAL A O 1
ATOM 1781 N N . TYR A 1 224 ? 12.681 -9.841 -0.822 1.00 98.56 224 TYR A N 1
ATOM 1782 C CA . TYR A 1 224 ? 13.850 -9.130 -0.337 1.00 98.56 224 TYR A CA 1
ATOM 1783 C C . TYR A 1 224 ? 15.105 -9.822 -0.848 1.00 98.56 224 TYR A C 1
ATOM 1785 O O . TYR A 1 224 ? 15.238 -11.036 -0.706 1.00 98.56 224 TYR A O 1
ATOM 1793 N N . ILE A 1 225 ? 16.052 -9.057 -1.388 1.00 98.44 225 ILE A N 1
ATOM 1794 C CA . ILE A 1 225 ? 17.390 -9.558 -1.709 1.00 98.44 225 ILE A CA 1
ATOM 1795 C C . ILE A 1 225 ? 18.403 -8.619 -1.073 1.00 98.44 225 ILE A C 1
ATOM 1797 O O . ILE A 1 225 ? 18.475 -7.440 -1.429 1.00 98.44 225 ILE A O 1
ATOM 1801 N N . ARG A 1 226 ? 19.201 -9.148 -0.146 1.00 98.06 226 ARG A N 1
ATOM 1802 C CA . ARG A 1 226 ? 20.225 -8.385 0.567 1.00 98.06 226 ARG A CA 1
ATOM 1803 C C . ARG A 1 226 ? 21.603 -8.996 0.348 1.00 98.06 226 ARG A C 1
ATOM 1805 O O . ARG A 1 226 ? 21.805 -10.175 0.628 1.00 98.06 226 ARG A O 1
ATOM 1812 N N . GLY A 1 227 ? 22.542 -8.210 -0.169 1.00 97.62 227 GLY A N 1
ATOM 1813 C CA . GLY A 1 227 ? 23.939 -8.618 -0.313 1.00 97.62 227 GLY A CA 1
ATOM 1814 C C . GLY A 1 227 ? 24.645 -8.735 1.038 1.00 97.62 227 GLY A C 1
ATOM 1815 O O . GLY A 1 227 ? 24.225 -8.133 2.028 1.00 97.62 227 GLY A O 1
ATOM 1816 N N . ALA A 1 228 ? 25.747 -9.488 1.084 1.00 95.88 228 ALA A N 1
ATOM 1817 C CA . ALA A 1 228 ? 26.587 -9.597 2.283 1.00 95.88 228 ALA A CA 1
ATOM 1818 C C . ALA A 1 228 ? 27.201 -8.251 2.737 1.00 95.88 228 ALA A C 1
ATOM 1820 O O . ALA A 1 228 ? 27.603 -8.111 3.888 1.00 95.88 228 ALA A O 1
ATOM 1821 N N . ASP A 1 229 ? 27.258 -7.261 1.844 1.00 94.62 229 ASP A N 1
ATOM 1822 C CA . ASP A 1 229 ? 27.635 -5.867 2.114 1.00 94.62 229 ASP A CA 1
ATOM 1823 C C . ASP A 1 229 ? 26.480 -5.021 2.691 1.00 94.62 229 ASP A C 1
ATOM 1825 O O . ASP A 1 229 ? 26.654 -3.844 3.003 1.00 94.62 229 ASP A O 1
ATOM 1829 N N . GLY A 1 230 ? 25.295 -5.616 2.839 1.00 93.94 230 GLY A N 1
ATOM 1830 C CA . GLY A 1 230 ? 24.080 -4.969 3.310 1.00 93.94 230 GLY A CA 1
ATOM 1831 C C . GLY A 1 230 ? 23.280 -4.247 2.224 1.00 93.94 230 GLY A C 1
ATOM 1832 O O . GLY A 1 230 ? 22.229 -3.697 2.565 1.00 93.94 230 GLY A O 1
ATOM 1833 N N . ALA A 1 231 ? 23.727 -4.251 0.962 1.00 95.44 231 ALA A N 1
ATOM 1834 C CA . ALA A 1 231 ? 23.041 -3.589 -0.144 1.00 95.44 231 ALA A CA 1
ATOM 1835 C C . ALA A 1 231 ? 21.726 -4.292 -0.511 1.00 95.44 231 ALA A C 1
ATOM 1837 O O . ALA A 1 231 ? 21.618 -5.519 -0.465 1.00 95.44 231 ALA A O 1
ATOM 1838 N N . TRP A 1 232 ? 20.722 -3.503 -0.897 1.00 96.56 232 TRP A N 1
ATOM 1839 C CA . TRP A 1 232 ? 19.423 -4.000 -1.348 1.00 96.56 232 TRP A CA 1
ATOM 1840 C C . TRP A 1 232 ? 19.399 -4.177 -2.864 1.00 96.56 232 TRP A C 1
ATOM 1842 O O . TRP A 1 232 ? 19.848 -3.303 -3.608 1.00 96.56 232 TRP A O 1
ATOM 1852 N N . HIS A 1 233 ? 18.830 -5.292 -3.317 1.00 96.31 233 HIS A N 1
ATOM 1853 C CA . HIS A 1 233 ? 18.664 -5.614 -4.728 1.00 96.31 233 HIS A CA 1
ATOM 1854 C C . HIS A 1 233 ? 17.196 -5.904 -5.043 1.00 96.31 233 HIS A C 1
ATOM 1856 O O . HIS A 1 233 ? 16.478 -6.513 -4.253 1.00 96.31 233 HIS A O 1
ATOM 1862 N N . PHE A 1 234 ? 16.758 -5.467 -6.222 1.00 95.94 234 PHE A N 1
ATOM 1863 C CA . PHE A 1 234 ? 15.352 -5.480 -6.618 1.00 95.94 234 PHE A CA 1
ATOM 1864 C C . PHE A 1 234 ? 15.190 -6.354 -7.864 1.00 95.94 234 PHE A C 1
ATOM 1866 O O . PHE A 1 234 ? 15.669 -5.961 -8.938 1.00 95.94 234 PHE A O 1
ATOM 1873 N N . PRO A 1 235 ? 14.613 -7.563 -7.733 1.00 95.62 235 PRO A N 1
ATOM 1874 C CA . PRO A 1 235 ? 14.375 -8.427 -8.880 1.00 95.62 235 PRO A CA 1
ATOM 1875 C C . PRO A 1 235 ? 13.310 -7.829 -9.809 1.00 95.62 235 PRO A C 1
ATOM 1877 O O . PRO A 1 235 ? 12.566 -6.926 -9.441 1.00 95.62 235 PRO A O 1
ATOM 1880 N N . LYS A 1 236 ? 13.225 -8.346 -11.032 1.00 93.25 236 LYS A N 1
ATOM 1881 C CA . LYS A 1 236 ? 12.136 -8.069 -11.979 1.00 93.25 236 LYS A CA 1
ATOM 1882 C C . LYS A 1 236 ? 11.479 -9.380 -12.400 1.00 93.25 236 LYS A C 1
ATOM 1884 O O . LYS A 1 236 ? 12.028 -10.449 -12.157 1.00 93.25 236 LYS A O 1
ATOM 1889 N N . THR A 1 237 ? 10.323 -9.322 -13.052 1.00 90.44 237 THR A N 1
ATOM 1890 C CA . THR A 1 237 ? 9.762 -10.503 -13.728 1.00 90.44 237 THR A CA 1
ATOM 1891 C C . THR A 1 237 ? 10.684 -10.938 -14.876 1.00 90.44 237 THR A C 1
ATOM 1893 O O . THR A 1 237 ? 11.197 -10.100 -15.613 1.00 90.44 237 THR A O 1
ATOM 1896 N N . ALA A 1 238 ? 10.892 -12.242 -15.049 1.00 83.12 238 ALA A N 1
ATOM 1897 C CA . ALA A 1 238 ? 11.554 -12.817 -16.223 1.00 83.12 238 ALA A CA 1
ATOM 1898 C C . ALA A 1 238 ? 10.581 -13.009 -17.404 1.00 83.12 238 ALA A C 1
ATOM 1900 O O . ALA A 1 238 ? 10.981 -13.423 -18.492 1.00 83.12 238 ALA A O 1
ATOM 1901 N N . PHE A 1 239 ? 9.290 -12.751 -17.181 1.00 78.56 239 PHE A N 1
ATOM 1902 C CA . PHE A 1 239 ? 8.217 -12.938 -18.146 1.00 78.56 239 PHE A CA 1
ATOM 1903 C C . PHE A 1 239 ? 7.618 -11.596 -18.565 1.00 78.56 239 PHE A C 1
ATOM 1905 O O . PHE A 1 239 ? 7.234 -10.795 -17.715 1.00 78.56 239 PHE A O 1
ATOM 1912 N N . ALA A 1 240 ? 7.477 -11.372 -19.875 1.00 71.69 240 ALA A N 1
ATOM 1913 C CA . ALA A 1 240 ? 7.063 -10.082 -20.434 1.00 71.69 240 ALA A CA 1
ATOM 1914 C C . ALA A 1 240 ? 5.663 -9.615 -19.994 1.00 71.69 240 ALA A C 1
ATOM 1916 O O . ALA A 1 240 ? 5.401 -8.419 -19.985 1.00 71.69 240 ALA A O 1
ATOM 1917 N N . ARG A 1 241 ? 4.765 -10.546 -19.637 1.00 76.88 241 ARG A N 1
ATOM 1918 C CA . ARG A 1 241 ? 3.424 -10.226 -19.109 1.00 76.88 241 ARG A CA 1
ATOM 1919 C C . ARG A 1 241 ? 3.360 -10.168 -17.581 1.00 76.88 241 ARG A C 1
ATOM 1921 O O . ARG A 1 241 ? 2.299 -9.871 -17.046 1.00 76.88 241 ARG A O 1
ATOM 1928 N N . GLY A 1 242 ? 4.449 -10.505 -16.891 1.00 86.00 242 GLY A N 1
ATOM 1929 C CA . GLY A 1 242 ? 4.514 -10.349 -15.443 1.00 86.00 242 GLY A CA 1
ATOM 1930 C C . GLY A 1 242 ? 4.697 -8.885 -15.051 1.00 86.00 242 GLY A C 1
ATOM 1931 O O . GLY A 1 242 ? 4.993 -8.028 -15.885 1.00 86.00 242 GLY A O 1
ATOM 1932 N N . SER A 1 243 ? 4.564 -8.599 -13.764 1.00 91.12 243 SER A N 1
ATOM 1933 C CA . SER A 1 243 ? 4.782 -7.274 -13.196 1.00 91.12 243 SER A CA 1
ATOM 1934 C C . SER A 1 243 ? 5.667 -7.359 -11.957 1.00 91.12 243 SER A C 1
ATOM 1936 O O . SER A 1 243 ? 5.721 -8.378 -11.266 1.00 91.12 243 SER A O 1
ATOM 1938 N N . ALA A 1 244 ? 6.413 -6.285 -11.716 1.00 94.06 244 ALA A N 1
ATOM 1939 C CA . ALA A 1 244 ? 7.301 -6.144 -10.576 1.00 94.06 244 ALA A CA 1
ATOM 1940 C C . ALA A 1 244 ? 7.217 -4.702 -10.077 1.00 94.06 244 ALA A C 1
ATOM 1942 O O . ALA A 1 244 ? 7.462 -3.779 -10.858 1.00 94.06 244 ALA A O 1
ATOM 1943 N N . VAL A 1 245 ? 6.878 -4.502 -8.806 1.00 94.31 245 VAL A N 1
ATOM 1944 C CA . VAL A 1 245 ? 6.767 -3.169 -8.212 1.00 94.31 245 VAL A CA 1
ATOM 1945 C C . VAL A 1 245 ? 7.801 -3.018 -7.103 1.00 94.31 245 VAL A C 1
ATOM 1947 O O . VAL A 1 245 ? 7.739 -3.656 -6.053 1.00 94.31 245 VAL A O 1
ATOM 1950 N N . ARG A 1 246 ? 8.766 -2.128 -7.344 1.00 94.81 246 ARG A N 1
ATOM 1951 C CA . ARG A 1 246 ? 9.799 -1.754 -6.376 1.00 94.81 246 ARG A CA 1
ATOM 1952 C C . ARG A 1 246 ? 9.190 -0.916 -5.249 1.00 94.81 246 ARG A C 1
ATOM 1954 O O . ARG A 1 246 ? 8.403 0.007 -5.490 1.00 94.81 246 ARG A O 1
ATOM 1961 N N . TYR A 1 247 ? 9.564 -1.220 -4.013 1.00 95.62 247 TYR A N 1
ATOM 1962 C CA . TYR A 1 247 ? 9.195 -0.445 -2.838 1.00 95.62 247 TYR A CA 1
ATOM 1963 C C . TYR A 1 247 ? 10.433 -0.099 -2.027 1.00 95.62 247 TYR A C 1
ATOM 1965 O O . TYR A 1 247 ? 11.203 -0.972 -1.640 1.00 95.62 247 TYR A O 1
ATOM 1973 N N . GLU A 1 248 ? 10.614 1.195 -1.795 1.00 94.25 248 GLU A N 1
ATOM 1974 C CA . GLU A 1 248 ? 11.738 1.736 -1.045 1.00 94.25 248 GLU A CA 1
ATOM 1975 C C . GLU A 1 248 ? 11.234 2.855 -0.160 1.00 94.25 248 GLU A C 1
ATOM 1977 O O . GLU A 1 248 ? 10.902 3.947 -0.639 1.00 94.25 248 GLU A O 1
ATOM 1982 N N . ARG A 1 249 ? 11.141 2.587 1.136 1.00 94.31 249 ARG A N 1
ATOM 1983 C CA . ARG A 1 249 ? 10.744 3.587 2.117 1.00 94.31 249 ARG A CA 1
ATOM 1984 C C . ARG A 1 249 ? 11.718 3.617 3.265 1.00 94.31 249 ARG A C 1
ATOM 1986 O O . ARG A 1 249 ? 12.196 2.597 3.741 1.00 94.31 249 ARG A O 1
ATOM 1993 N N . ARG A 1 250 ? 12.002 4.837 3.697 1.00 92.75 250 ARG A N 1
ATOM 1994 C CA . ARG A 1 250 ? 12.839 5.151 4.843 1.00 92.75 250 ARG A CA 1
ATOM 1995 C C . ARG A 1 250 ? 12.060 6.127 5.696 1.00 92.75 250 ARG A C 1
ATOM 1997 O O . ARG A 1 250 ? 11.534 7.106 5.168 1.00 92.75 250 ARG A O 1
ATOM 2004 N N . SER A 1 251 ? 11.972 5.852 6.987 1.00 88.44 251 SER A N 1
ATOM 2005 C CA . SER A 1 251 ? 11.308 6.764 7.912 1.00 88.44 251 SER A CA 1
ATOM 2006 C C . SER A 1 251 ? 12.069 8.096 7.990 1.00 88.44 251 SER A C 1
ATOM 2008 O O . SER A 1 251 ? 13.302 8.124 8.004 1.00 88.44 251 SER A O 1
ATOM 2010 N N . GLY A 1 252 ? 11.326 9.202 8.078 1.00 83.88 252 GLY A N 1
ATOM 2011 C CA . GLY A 1 252 ? 11.890 10.530 8.332 1.00 83.88 252 GLY A CA 1
ATOM 2012 C C . GLY A 1 252 ? 12.338 10.749 9.784 1.00 83.88 252 GLY A C 1
ATOM 2013 O O . GLY A 1 252 ? 13.107 11.670 10.037 1.00 83.88 252 GLY A O 1
ATOM 2014 N N . PHE A 1 253 ? 11.886 9.910 10.723 1.00 81.25 253 PHE A N 1
ATOM 2015 C CA . PHE A 1 253 ? 12.178 10.023 12.159 1.00 81.25 253 PHE A CA 1
ATOM 2016 C C . PHE A 1 253 ? 13.452 9.262 12.549 1.00 81.25 253 PHE A C 1
ATOM 2018 O O . PHE A 1 253 ? 14.386 9.829 13.106 1.00 81.25 253 PHE A O 1
ATOM 2025 N N . ASN A 1 254 ? 13.508 7.976 12.204 1.00 84.81 254 ASN A N 1
ATOM 2026 C CA . ASN A 1 254 ? 14.696 7.128 12.283 1.00 84.81 254 ASN A CA 1
ATOM 2027 C C . ASN A 1 254 ? 15.086 6.672 10.874 1.00 84.81 254 ASN A C 1
ATOM 2029 O O . ASN A 1 254 ? 14.327 5.952 10.222 1.00 84.81 254 ASN A O 1
ATOM 2033 N N . THR A 1 255 ? 16.262 7.084 10.401 1.00 84.62 255 THR A N 1
ATOM 2034 C CA . THR A 1 255 ? 16.732 6.743 9.054 1.00 84.62 255 THR A CA 1
ATOM 2035 C C . THR A 1 255 ? 17.200 5.297 8.936 1.00 84.62 255 THR A C 1
ATOM 2037 O O . THR A 1 255 ? 17.319 4.820 7.811 1.00 84.62 255 THR A O 1
ATOM 2040 N N . ASN A 1 256 ? 17.431 4.573 10.035 1.00 86.62 256 ASN A N 1
ATOM 2041 C CA . ASN A 1 256 ? 17.753 3.141 9.996 1.00 86.62 256 ASN A CA 1
ATOM 2042 C C . ASN A 1 256 ? 16.517 2.273 9.719 1.00 86.62 256 ASN A C 1
ATOM 2044 O O . ASN A 1 256 ? 16.648 1.160 9.212 1.00 86.62 256 ASN A O 1
ATOM 2048 N N . THR A 1 257 ? 15.324 2.800 9.991 1.00 91.12 257 THR A N 1
ATOM 2049 C CA . THR A 1 257 ? 14.044 2.141 9.731 1.00 91.12 257 THR A CA 1
ATOM 2050 C C . THR A 1 257 ? 13.722 2.217 8.238 1.00 91.12 257 THR A C 1
ATOM 2052 O O . THR A 1 257 ? 13.306 3.264 7.724 1.00 91.12 257 THR A O 1
ATOM 2055 N N . VAL A 1 258 ? 13.952 1.105 7.534 1.00 94.44 258 VAL A N 1
ATOM 2056 C CA . VAL A 1 258 ? 13.778 0.981 6.081 1.00 94.44 258 VAL A CA 1
ATOM 2057 C C . VAL A 1 258 ? 12.963 -0.245 5.697 1.00 94.44 258 VAL A C 1
ATOM 2059 O O . VAL A 1 258 ? 13.083 -1.293 6.320 1.00 94.44 258 VAL A O 1
ATOM 2062 N N . GLU A 1 259 ? 12.212 -0.113 4.612 1.00 96.50 259 GLU A N 1
ATOM 2063 C CA . GLU A 1 259 ? 11.441 -1.175 3.974 1.00 96.50 259 GLU A CA 1
ATOM 2064 C C . GLU A 1 259 ? 11.780 -1.177 2.477 1.00 96.50 259 GLU A C 1
ATOM 2066 O O . GLU A 1 259 ? 11.535 -0.187 1.781 1.00 96.50 259 GLU A O 1
ATOM 2071 N N . MET A 1 260 ? 12.435 -2.247 2.016 1.00 97.12 260 MET A N 1
ATOM 2072 C CA . MET A 1 260 ? 13.130 -2.313 0.724 1.00 97.12 260 MET A CA 1
ATOM 2073 C C . MET A 1 260 ? 12.881 -3.675 0.063 1.00 97.12 260 MET A C 1
ATOM 2075 O O . MET A 1 260 ? 13.592 -4.640 0.334 1.00 97.12 260 MET A O 1
ATOM 2079 N N . HIS A 1 261 ? 11.887 -3.760 -0.818 1.00 98.00 261 HIS A N 1
ATOM 2080 C CA . HIS A 1 261 ? 11.511 -5.017 -1.470 1.00 98.00 261 HIS A CA 1
ATOM 2081 C C . HIS A 1 261 ? 11.003 -4.815 -2.898 1.00 98.00 261 HIS A C 1
ATOM 2083 O O . HIS A 1 261 ? 10.834 -3.695 -3.383 1.00 98.00 261 HIS A O 1
ATOM 2089 N N . THR A 1 262 ? 10.736 -5.928 -3.579 1.00 98.19 262 THR A N 1
ATOM 2090 C CA . THR A 1 262 ? 9.921 -5.955 -4.799 1.00 98.19 262 THR A CA 1
ATOM 2091 C C . THR A 1 262 ? 8.734 -6.883 -4.608 1.00 98.19 262 THR A C 1
ATOM 2093 O O . THR A 1 262 ? 8.918 -8.013 -4.168 1.00 98.19 262 THR A O 1
ATOM 2096 N N . THR A 1 263 ? 7.533 -6.430 -4.952 1.00 98.25 263 THR A N 1
ATOM 2097 C CA . THR A 1 263 ? 6.371 -7.308 -5.138 1.00 98.25 263 THR A CA 1
ATOM 2098 C C . THR A 1 263 ? 6.336 -7.793 -6.582 1.00 98.25 263 THR A C 1
ATOM 2100 O O . THR A 1 263 ? 6.596 -7.036 -7.516 1.00 98.25 263 THR A O 1
ATOM 2103 N N . LEU A 1 264 ? 6.104 -9.086 -6.768 1.00 97.44 264 LEU A N 1
ATOM 2104 C CA . LEU A 1 264 ? 6.152 -9.781 -8.048 1.00 97.44 264 LEU A CA 1
ATOM 2105 C C . LEU A 1 264 ? 4.796 -10.425 -8.320 1.00 97.44 264 LEU A C 1
ATOM 2107 O O . LEU A 1 264 ? 4.172 -10.975 -7.413 1.00 97.44 264 LEU A O 1
ATOM 2111 N N . SER A 1 265 ? 4.357 -10.397 -9.578 1.00 96.25 265 SER A N 1
ATOM 2112 C CA . SER A 1 265 ? 3.255 -11.251 -10.023 1.00 96.25 265 SER A CA 1
ATOM 2113 C C . SER A 1 265 ? 3.657 -12.728 -9.952 1.00 96.25 265 SER A C 1
ATOM 2115 O O . SER A 1 265 ? 4.837 -13.049 -9.818 1.00 96.25 265 SER A O 1
ATOM 2117 N N . ALA A 1 266 ? 2.682 -13.632 -10.085 1.00 95.62 266 ALA A N 1
ATOM 2118 C CA . ALA A 1 266 ? 2.870 -15.086 -10.069 1.00 95.62 266 ALA A CA 1
ATOM 2119 C C . ALA A 1 266 ? 3.608 -15.616 -11.319 1.00 95.62 266 ALA A C 1
ATOM 2121 O O . ALA A 1 266 ? 3.081 -16.401 -12.109 1.00 95.62 266 ALA A O 1
ATOM 2122 N N . ASN A 1 267 ? 4.824 -15.134 -11.552 1.00 94.38 267 ASN A N 1
ATOM 2123 C CA . ASN A 1 267 ? 5.677 -15.467 -12.682 1.00 94.38 267 ASN A CA 1
ATOM 2124 C C . ASN A 1 267 ? 7.124 -15.636 -12.206 1.00 94.38 267 ASN A C 1
ATOM 2126 O O . ASN A 1 267 ? 7.506 -15.054 -11.190 1.00 94.38 267 ASN A O 1
ATOM 2130 N N . PRO A 1 268 ? 7.960 -16.370 -12.961 1.00 94.69 268 PRO A N 1
ATOM 2131 C CA . PRO A 1 268 ? 9.383 -16.432 -12.673 1.00 94.69 268 PRO A CA 1
ATOM 2132 C C . PRO A 1 268 ? 9.997 -15.034 -12.622 1.00 94.69 268 PRO A C 1
ATOM 2134 O O . PRO A 1 268 ? 9.667 -14.164 -13.433 1.00 94.69 268 PRO A O 1
ATOM 2137 N N . PHE A 1 269 ? 10.920 -14.834 -11.693 1.00 95.56 269 PHE A N 1
ATOM 2138 C CA . PHE A 1 269 ? 11.654 -13.592 -11.524 1.00 95.56 269 PHE A CA 1
ATOM 2139 C C . PHE A 1 269 ? 13.099 -13.741 -11.985 1.00 95.56 269 PHE A C 1
ATOM 2141 O O . PHE A 1 269 ? 13.626 -14.843 -12.151 1.00 95.56 269 PHE A O 1
ATOM 2148 N N . ARG A 1 270 ? 13.754 -12.602 -12.187 1.00 94.62 270 ARG A N 1
ATOM 2149 C CA . ARG A 1 270 ? 15.172 -12.505 -12.496 1.00 94.62 270 ARG A CA 1
ATOM 2150 C C . ARG A 1 270 ? 15.809 -11.393 -11.667 1.00 94.62 270 ARG A C 1
ATOM 2152 O O . ARG A 1 270 ? 15.239 -10.315 -11.520 1.00 94.62 270 ARG A O 1
ATOM 2159 N N . GLY A 1 271 ? 17.006 -11.637 -11.153 1.00 93.31 271 GLY A N 1
ATOM 2160 C CA . GLY A 1 271 ? 17.886 -10.638 -10.550 1.00 93.31 271 GLY A CA 1
ATOM 2161 C C . GLY A 1 271 ? 19.188 -10.518 -11.339 1.00 93.31 271 GLY A C 1
ATOM 2162 O O . GLY A 1 271 ? 19.721 -11.519 -11.806 1.00 93.31 271 GLY A O 1
ATOM 2163 N N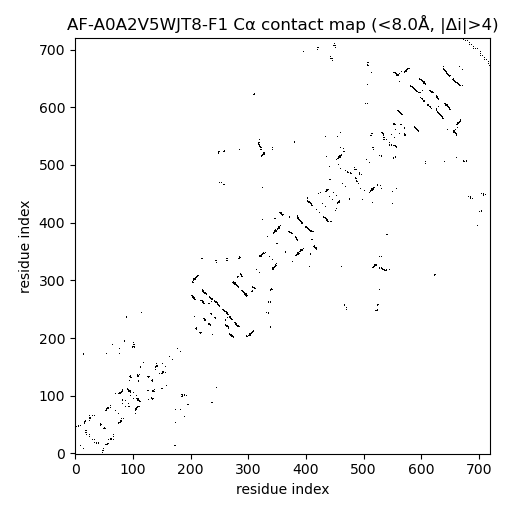 . GLU A 1 272 ? 19.711 -9.303 -11.492 1.00 91.88 272 GLU A N 1
ATOM 2164 C CA . GLU A 1 272 ? 21.058 -9.059 -12.021 1.00 91.88 272 GLU A CA 1
ATOM 2165 C C . GLU A 1 272 ? 22.001 -8.793 -10.835 1.00 91.88 272 GLU A C 1
ATOM 2167 O O . GLU A 1 272 ? 22.008 -7.692 -10.282 1.00 91.88 272 GLU A O 1
ATOM 2172 N N . LEU A 1 273 ? 22.750 -9.817 -10.411 1.00 94.56 273 LEU A N 1
ATOM 2173 C CA . LEU A 1 273 ? 23.565 -9.802 -9.188 1.00 94.56 273 LEU A CA 1
ATOM 2174 C C . LEU A 1 273 ? 25.030 -10.115 -9.496 1.00 94.56 273 LEU A C 1
ATOM 2176 O O . LEU A 1 273 ? 25.326 -10.878 -10.407 1.00 94.56 273 LEU A O 1
ATOM 2180 N N . LEU A 1 274 ? 25.970 -9.561 -8.733 1.00 95.44 274 LEU A N 1
ATOM 2181 C CA . LEU A 1 274 ? 27.372 -9.974 -8.838 1.00 95.44 274 LEU A CA 1
ATOM 2182 C C . LEU A 1 274 ? 27.565 -11.360 -8.196 1.00 95.44 274 LEU A C 1
ATOM 2184 O O . LEU A 1 274 ? 26.777 -11.747 -7.338 1.00 95.44 274 LEU A O 1
ATOM 2188 N N . PRO A 1 275 ? 28.611 -12.118 -8.565 1.00 96.44 275 PRO A N 1
ATOM 2189 C CA . PRO A 1 275 ? 28.976 -13.319 -7.829 1.00 96.44 275 PRO A CA 1
ATOM 2190 C C . PRO A 1 275 ? 29.235 -13.004 -6.351 1.00 96.44 275 PRO A C 1
ATOM 2192 O O . PRO A 1 275 ? 29.982 -12.075 -6.037 1.00 96.44 275 PRO A O 1
ATOM 2195 N N . GLY A 1 276 ? 28.632 -13.768 -5.443 1.00 97.19 276 GLY A N 1
ATOM 2196 C CA . GLY A 1 276 ? 28.682 -13.476 -4.011 1.00 97.19 276 GLY A CA 1
ATOM 2197 C C . GLY A 1 276 ? 27.572 -14.149 -3.209 1.00 97.19 276 GLY A C 1
ATOM 2198 O O . GLY A 1 276 ? 26.769 -14.903 -3.749 1.00 97.19 276 GLY A O 1
ATOM 2199 N N . ARG A 1 277 ? 27.538 -13.883 -1.900 1.00 98.06 277 ARG A N 1
ATOM 2200 C CA . ARG A 1 277 ? 26.483 -14.361 -0.993 1.00 98.06 277 ARG A CA 1
ATOM 2201 C C . ARG A 1 277 ? 25.390 -13.313 -0.833 1.00 98.06 277 ARG A C 1
ATOM 2203 O O . ARG A 1 277 ? 25.691 -12.135 -0.628 1.00 98.06 277 ARG A O 1
ATOM 2210 N N . TYR A 1 278 ? 24.147 -13.775 -0.879 1.00 98.56 278 TYR A N 1
ATOM 2211 C CA . TYR A 1 278 ? 22.948 -12.958 -0.744 1.00 98.56 278 TYR A CA 1
ATOM 2212 C C . TYR A 1 278 ? 21.933 -13.661 0.149 1.00 98.56 278 TYR A C 1
ATOM 2214 O O . TYR A 1 278 ? 21.743 -14.868 0.029 1.00 98.56 278 TYR A O 1
ATOM 2222 N N . THR A 1 279 ? 21.229 -12.910 0.985 1.00 98.62 279 THR A N 1
ATOM 2223 C CA . THR A 1 279 ? 20.060 -13.402 1.714 1.00 98.62 279 THR A CA 1
ATOM 2224 C C . THR A 1 279 ? 18.806 -13.037 0.938 1.00 98.62 279 THR A C 1
ATOM 2226 O O . THR A 1 279 ? 18.566 -11.861 0.659 1.00 98.62 279 THR A O 1
ATOM 2229 N N . PHE A 1 280 ? 18.017 -14.048 0.592 1.00 98.62 280 PHE A N 1
ATOM 2230 C CA . PHE A 1 280 ? 16.700 -13.897 -0.006 1.00 98.62 280 PHE A CA 1
ATOM 2231 C C . PHE A 1 280 ? 15.647 -14.152 1.067 1.00 98.62 280 PHE A C 1
ATOM 2233 O O . PHE A 1 280 ? 15.719 -15.185 1.731 1.00 98.62 280 PHE A O 1
ATOM 2240 N N . THR A 1 281 ? 14.671 -13.259 1.203 1.00 98.62 281 THR A N 1
ATOM 2241 C CA . THR A 1 281 ? 13.460 -13.490 2.007 1.00 98.62 281 THR A CA 1
ATOM 2242 C C . THR A 1 281 ? 12.248 -13.336 1.103 1.00 98.62 281 THR A C 1
ATOM 2244 O O . THR A 1 281 ? 12.139 -12.338 0.390 1.00 98.62 281 THR A O 1
ATOM 2247 N N . VAL A 1 282 ? 11.371 -14.336 1.096 1.00 98.69 282 VAL A N 1
ATOM 2248 C CA . VAL A 1 282 ? 10.188 -14.401 0.235 1.00 98.69 282 VAL A CA 1
ATOM 2249 C C . VAL A 1 282 ? 8.942 -14.573 1.090 1.00 98.69 282 VAL A C 1
ATOM 2251 O O . VAL A 1 282 ? 8.904 -15.432 1.972 1.00 98.69 282 VAL A O 1
ATOM 2254 N N . GLU A 1 283 ? 7.926 -13.762 0.808 1.00 98.50 283 GLU A N 1
ATOM 2255 C CA . GLU A 1 283 ? 6.667 -13.734 1.548 1.00 98.50 283 GLU A CA 1
ATOM 2256 C C . GLU A 1 283 ? 5.472 -13.624 0.599 1.00 98.50 283 GLU A C 1
ATOM 2258 O O . GLU A 1 283 ? 5.543 -12.943 -0.424 1.00 98.50 283 GLU A O 1
ATOM 2263 N N . HIS A 1 284 ? 4.362 -14.264 0.960 1.00 98.06 284 HIS A N 1
ATOM 2264 C CA . HIS A 1 284 ? 3.077 -14.121 0.282 1.00 98.06 284 HIS A CA 1
ATOM 2265 C C . HIS A 1 284 ? 2.010 -13.819 1.333 1.00 98.06 284 HIS A C 1
ATOM 2267 O O . HIS A 1 284 ? 1.521 -14.710 2.032 1.00 98.06 284 HIS A O 1
ATOM 2273 N N . GLY A 1 285 ? 1.727 -12.529 1.496 1.00 95.38 285 GLY A N 1
ATOM 2274 C CA . GLY A 1 285 ? 0.854 -12.021 2.542 1.00 95.38 285 GLY A CA 1
ATOM 2275 C C . GLY A 1 285 ? 1.192 -12.522 3.943 1.00 95.38 285 GLY A C 1
ATOM 2276 O O . GLY A 1 285 ? 2.338 -12.821 4.276 1.00 95.38 285 GLY A O 1
ATOM 2277 N N . LYS A 1 286 ? 0.168 -12.582 4.797 1.00 94.31 286 LYS A N 1
ATOM 2278 C CA . LYS A 1 286 ? 0.328 -12.926 6.216 1.00 94.31 286 LYS A CA 1
ATOM 2279 C C . LYS A 1 286 ? -0.040 -14.373 6.535 1.00 94.31 286 LYS A C 1
ATOM 2281 O O . LYS A 1 286 ? 0.216 -14.815 7.642 1.00 94.31 286 LYS A O 1
ATOM 2286 N N . GLU A 1 287 ? -0.625 -15.104 5.590 1.00 97.69 287 GLU A N 1
ATOM 2287 C CA . GLU A 1 287 ? -1.155 -16.462 5.790 1.00 97.69 287 GLU A CA 1
ATOM 2288 C C . GLU A 1 287 ? -0.150 -17.581 5.461 1.00 97.69 287 GLU A C 1
ATOM 2290 O O . GLU A 1 287 ? -0.432 -18.766 5.659 1.00 97.69 287 GLU A O 1
ATOM 2295 N N . PHE A 1 288 ? 1.041 -17.206 4.989 1.00 98.19 288 PHE A N 1
ATOM 2296 C CA . PHE A 1 288 ? 2.153 -18.103 4.683 1.00 98.19 288 PHE A CA 1
ATOM 2297 C C . PHE A 1 288 ? 3.315 -17.893 5.644 1.00 98.19 288 PHE A C 1
ATOM 2299 O O . PHE A 1 288 ? 3.500 -16.815 6.209 1.00 98.19 288 PHE A O 1
ATOM 2306 N N . PHE A 1 289 ? 4.106 -18.946 5.845 1.00 97.62 289 PHE A N 1
ATOM 2307 C CA . PHE A 1 289 ? 5.383 -18.803 6.528 1.00 97.62 289 PHE A CA 1
ATOM 2308 C C . PHE A 1 289 ? 6.374 -18.139 5.567 1.00 97.62 289 PHE A C 1
ATOM 2310 O O . PHE A 1 289 ? 6.488 -18.605 4.428 1.00 97.62 289 PHE A O 1
ATOM 2317 N N . PRO A 1 290 ? 7.101 -17.094 6.000 1.00 96.81 290 PRO A N 1
ATOM 2318 C CA . PRO A 1 290 ? 8.161 -16.518 5.189 1.00 96.81 290 PRO A CA 1
ATOM 2319 C C . PRO A 1 290 ? 9.286 -17.545 5.001 1.00 96.81 290 PRO A C 1
ATOM 2321 O O . PRO A 1 290 ? 9.664 -18.246 5.942 1.00 96.81 290 PRO A O 1
ATOM 2324 N N . GLU A 1 291 ? 9.859 -17.618 3.800 1.00 97.81 291 GLU A N 1
ATOM 2325 C CA . GLU A 1 291 ? 11.065 -18.412 3.539 1.00 97.81 291 GLU A CA 1
ATOM 2326 C C . GLU A 1 291 ? 12.268 -17.471 3.447 1.00 97.81 291 GLU A C 1
ATOM 2328 O O . GLU A 1 291 ? 12.288 -16.558 2.624 1.00 97.81 291 GLU A O 1
ATOM 2333 N N . THR A 1 292 ? 13.289 -17.691 4.280 1.00 98.06 292 THR A N 1
ATOM 2334 C CA . THR A 1 292 ? 14.568 -16.971 4.196 1.00 98.06 292 THR A CA 1
ATOM 2335 C C . THR A 1 292 ? 15.700 -17.947 3.915 1.00 98.06 292 THR A C 1
ATOM 2337 O O . THR A 1 292 ? 15.863 -18.934 4.632 1.00 98.06 292 THR A O 1
ATOM 2340 N N . ARG A 1 293 ? 16.503 -17.670 2.883 1.00 97.62 293 ARG A N 1
ATOM 2341 C CA . ARG A 1 293 ? 17.590 -18.547 2.435 1.00 97.62 293 ARG A CA 1
ATOM 2342 C C . ARG A 1 293 ? 18.802 -17.749 1.964 1.00 97.62 293 ARG A C 1
ATOM 2344 O O . ARG A 1 293 ? 18.667 -16.772 1.230 1.00 97.62 293 ARG A O 1
ATOM 2351 N N . GLU A 1 294 ? 19.995 -18.201 2.343 1.00 98.19 294 GLU A N 1
ATOM 2352 C CA . GLU A 1 294 ? 21.240 -17.717 1.743 1.00 98.19 294 GLU A CA 1
ATOM 2353 C C . GLU A 1 294 ? 21.445 -18.373 0.369 1.00 98.19 294 GLU A C 1
ATOM 2355 O O . GLU A 1 294 ? 21.359 -19.593 0.223 1.00 98.19 294 GLU A O 1
ATOM 2360 N N . VAL A 1 295 ? 21.720 -17.557 -0.645 1.00 98.00 295 VAL A N 1
ATOM 2361 C CA . VAL A 1 295 ? 21.987 -17.971 -2.022 1.00 98.00 295 VAL A CA 1
ATOM 2362 C C . VAL A 1 295 ? 23.395 -17.523 -2.404 1.00 98.00 295 VAL A C 1
ATOM 2364 O O . VAL A 1 295 ? 23.738 -16.341 -2.321 1.00 98.00 295 VAL A O 1
ATOM 2367 N N . VAL A 1 296 ? 24.213 -18.477 -2.852 1.00 97.81 296 VAL A N 1
ATOM 2368 C CA . VAL A 1 296 ? 25.540 -18.209 -3.418 1.00 97.81 296 VAL A CA 1
ATOM 2369 C C . VAL A 1 296 ? 25.395 -18.016 -4.924 1.00 97.81 296 VAL A C 1
ATOM 2371 O O . VAL A 1 296 ? 25.167 -18.967 -5.670 1.00 97.81 296 VAL A O 1
ATOM 2374 N N . VAL A 1 297 ? 25.524 -16.773 -5.371 1.00 97.62 297 VAL A N 1
ATOM 2375 C CA . VAL A 1 297 ? 25.460 -16.400 -6.782 1.00 97.62 297 VAL A CA 1
ATOM 2376 C C . VAL A 1 297 ? 26.794 -16.705 -7.449 1.00 97.62 297 VAL A C 1
ATOM 2378 O O . VAL A 1 297 ? 27.845 -16.214 -7.033 1.00 97.62 297 VAL A O 1
ATOM 2381 N N . GLN A 1 298 ? 26.742 -17.496 -8.515 1.00 95.38 298 GLN A N 1
ATOM 2382 C CA . GLN A 1 298 ? 27.887 -17.865 -9.341 1.00 95.38 298 GLN A CA 1
ATOM 2383 C C . GLN A 1 298 ? 27.443 -18.076 -10.791 1.00 95.38 298 GLN A C 1
ATOM 2385 O O . GLN A 1 298 ? 26.254 -18.240 -11.065 1.00 95.38 298 GLN A O 1
ATOM 2390 N N . ARG A 1 299 ? 28.394 -18.056 -11.733 1.00 90.62 299 ARG A N 1
ATOM 2391 C CA . ARG A 1 299 ? 28.092 -18.335 -13.145 1.00 90.62 299 ARG A CA 1
ATOM 2392 C C . ARG A 1 299 ? 27.473 -19.727 -13.292 1.00 90.62 299 ARG A C 1
ATOM 2394 O O . ARG A 1 299 ? 27.809 -20.630 -12.532 1.00 90.62 299 ARG A O 1
ATOM 2401 N N . ASP A 1 300 ? 26.561 -19.853 -14.253 1.00 87.19 300 ASP A N 1
ATOM 2402 C CA . ASP A 1 300 ? 25.872 -21.103 -14.601 1.00 87.19 300 ASP A CA 1
ATOM 2403 C C . ASP A 1 300 ? 25.113 -21.763 -13.430 1.00 87.19 300 ASP A C 1
ATOM 2405 O O . ASP A 1 300 ? 24.865 -22.968 -13.435 1.00 87.19 300 ASP A O 1
ATOM 2409 N N . MET A 1 301 ? 24.732 -20.979 -12.410 1.00 94.31 301 MET A N 1
ATOM 2410 C CA . MET A 1 301 ? 23.897 -21.471 -11.316 1.00 94.31 301 MET A CA 1
ATOM 2411 C C . MET A 1 301 ? 22.517 -21.919 -11.814 1.00 94.31 301 MET A C 1
ATOM 2413 O O . MET A 1 301 ? 21.958 -21.349 -12.753 1.00 94.31 301 MET A O 1
ATOM 2417 N N . ALA A 1 302 ? 21.954 -22.929 -11.151 1.00 94.12 302 ALA A N 1
ATOM 2418 C CA . ALA A 1 302 ? 20.588 -23.364 -11.405 1.00 94.12 302 ALA A CA 1
ATOM 2419 C C . ALA A 1 302 ? 19.569 -22.293 -10.981 1.00 94.12 302 ALA A C 1
ATOM 2421 O O . ALA A 1 302 ? 19.867 -21.408 -10.171 1.00 94.12 302 ALA A O 1
ATOM 2422 N N . LYS A 1 303 ? 18.347 -22.416 -11.509 1.00 95.25 303 LYS A N 1
ATOM 2423 C CA . LYS A 1 303 ? 17.208 -21.609 -11.066 1.00 95.25 303 LYS A CA 1
ATOM 2424 C C . LYS A 1 303 ? 16.949 -21.822 -9.577 1.00 95.25 303 LYS A C 1
ATOM 2426 O O . LYS A 1 303 ? 17.096 -22.931 -9.066 1.00 95.25 303 LYS A O 1
ATOM 2431 N N . VAL A 1 304 ? 16.550 -20.754 -8.902 1.00 96.88 304 VAL A N 1
ATOM 2432 C CA . VAL A 1 304 ? 16.261 -20.753 -7.470 1.00 96.88 304 VAL A CA 1
ATOM 2433 C C . VAL A 1 304 ? 14.752 -20.897 -7.259 1.00 96.88 304 VAL A C 1
ATOM 2435 O O . VAL A 1 304 ? 13.994 -20.007 -7.624 1.00 96.88 304 VAL A O 1
ATOM 2438 N N . GLU A 1 305 ? 14.310 -21.994 -6.649 1.00 97.81 305 GLU A N 1
ATOM 2439 C CA . GLU A 1 305 ? 12.893 -22.234 -6.327 1.00 97.81 305 GLU A CA 1
ATOM 2440 C C . GLU A 1 305 ? 12.628 -21.981 -4.835 1.00 97.81 305 GLU A C 1
ATOM 2442 O O . GLU A 1 305 ? 13.360 -22.498 -3.981 1.00 97.81 305 GLU A O 1
ATOM 2447 N N . PHE A 1 306 ? 11.606 -21.182 -4.520 1.00 98.50 306 PHE A N 1
ATOM 2448 C CA . PHE A 1 306 ? 11.080 -20.969 -3.164 1.00 98.50 306 PHE A CA 1
ATOM 2449 C C . PHE A 1 306 ? 9.693 -21.606 -3.048 1.00 98.50 306 PHE A C 1
ATOM 2451 O O . PHE A 1 306 ? 8.854 -21.426 -3.934 1.00 98.50 306 PHE A O 1
ATOM 2458 N N . ARG A 1 307 ? 9.448 -22.348 -1.964 1.00 98.12 307 ARG A N 1
ATOM 2459 C CA . ARG A 1 307 ? 8.209 -23.115 -1.752 1.00 98.12 307 ARG A CA 1
ATOM 2460 C C . ARG A 1 307 ? 7.551 -22.666 -0.455 1.00 98.12 307 ARG A C 1
ATOM 2462 O O . ARG A 1 307 ? 7.857 -23.181 0.623 1.00 98.12 307 ARG A O 1
ATOM 2469 N N . LEU A 1 308 ? 6.629 -21.715 -0.559 1.00 98.44 308 LEU A N 1
ATOM 2470 C CA . LEU A 1 308 ? 5.975 -21.133 0.608 1.00 98.44 308 LEU A CA 1
ATOM 2471 C C . LEU A 1 308 ? 4.901 -22.072 1.151 1.00 98.44 308 LEU A C 1
ATOM 2473 O O . LEU A 1 308 ? 4.068 -22.591 0.412 1.00 98.44 308 LEU A O 1
ATOM 2477 N N . ARG A 1 309 ? 4.895 -22.267 2.469 1.00 97.69 309 ARG A N 1
ATOM 2478 C CA . ARG A 1 309 ? 3.886 -23.080 3.154 1.00 97.69 309 ARG A CA 1
ATOM 2479 C C . ARG A 1 309 ? 2.800 -22.197 3.744 1.00 97.69 309 ARG A C 1
ATOM 2481 O O . ARG A 1 309 ? 3.084 -21.414 4.653 1.00 97.69 309 ARG A O 1
ATOM 2488 N N . ARG A 1 310 ? 1.561 -22.384 3.291 1.00 97.81 310 ARG A N 1
ATOM 2489 C CA . ARG A 1 310 ? 0.384 -21.781 3.918 1.00 97.81 310 ARG A CA 1
ATOM 2490 C C . ARG A 1 310 ? 0.182 -22.361 5.320 1.00 97.81 310 ARG A C 1
ATOM 2492 O O . ARG A 1 310 ? 0.266 -23.576 5.512 1.00 97.81 310 ARG A O 1
ATOM 2499 N N . TRP A 1 311 ? -0.079 -21.508 6.307 1.00 97.25 311 TRP A N 1
ATOM 2500 C CA . TRP A 1 311 ? -0.316 -21.927 7.692 1.00 97.25 311 TRP A CA 1
ATOM 2501 C C . TRP A 1 311 ? -1.760 -21.729 8.153 1.00 97.25 311 TRP A C 1
ATOM 2503 O O . TRP A 1 311 ? -2.209 -22.462 9.038 1.00 97.25 311 TRP A O 1
ATOM 2513 N N . VAL A 1 312 ? -2.506 -20.842 7.496 1.00 97.56 312 VAL A N 1
ATOM 2514 C CA . VAL A 1 312 ? -3.958 -20.662 7.634 1.00 97.56 312 VAL A CA 1
ATOM 2515 C C . VAL A 1 312 ? -4.555 -20.301 6.271 1.00 97.56 312 VAL A C 1
ATOM 2517 O O . VAL A 1 312 ? -3.852 -19.753 5.434 1.00 97.56 312 VAL A O 1
ATOM 2520 N N . ASN A 1 313 ? -5.821 -20.637 6.026 1.00 97.06 313 ASN A N 1
ATOM 2521 C CA . ASN A 1 313 ? -6.576 -20.137 4.877 1.00 97.06 313 ASN A CA 1
ATOM 2522 C C . ASN A 1 313 ? -7.817 -19.413 5.403 1.00 97.06 313 ASN A C 1
ATOM 2524 O O . ASN A 1 313 ? -8.812 -20.052 5.746 1.00 97.06 313 ASN A O 1
ATOM 2528 N N . MET A 1 314 ? -7.744 -18.090 5.536 1.00 98.25 314 MET A N 1
ATOM 2529 C CA . MET A 1 314 ? -8.844 -17.319 6.122 1.00 98.25 314 MET A CA 1
ATOM 2530 C C . MET A 1 314 ? -10.054 -17.267 5.188 1.00 98.25 314 MET A C 1
ATOM 2532 O O . MET A 1 314 ? -11.188 -17.322 5.663 1.00 98.25 314 MET A O 1
ATOM 2536 N N . ALA A 1 315 ? -9.834 -17.270 3.870 1.00 97.50 315 ALA A N 1
ATOM 2537 C CA . ALA A 1 315 ? -10.909 -17.277 2.883 1.00 97.50 315 ALA A CA 1
ATOM 2538 C C . ALA A 1 315 ? -11.763 -18.558 2.952 1.00 97.50 315 ALA A C 1
ATOM 2540 O O . ALA A 1 315 ? -12.984 -18.481 2.813 1.00 97.50 315 ALA A O 1
ATOM 2541 N N . GLU A 1 316 ? -11.163 -19.723 3.233 1.00 96.62 316 GLU A N 1
ATOM 2542 C CA . GLU A 1 316 ? -11.902 -20.976 3.494 1.00 96.62 316 GLU A CA 1
ATOM 2543 C C . GLU A 1 316 ? -12.766 -20.909 4.761 1.00 96.62 316 GLU A C 1
ATOM 2545 O O . GLU A 1 316 ? -13.791 -21.584 4.851 1.00 96.62 316 GLU A O 1
ATOM 2550 N N . LEU A 1 317 ? -12.380 -20.066 5.721 1.00 97.12 317 LEU A N 1
ATOM 2551 C CA . LEU A 1 317 ? -13.149 -19.774 6.931 1.00 97.12 317 LEU A CA 1
ATOM 2552 C C . LEU A 1 317 ? -14.135 -18.608 6.731 1.00 97.12 317 LEU A C 1
ATOM 2554 O O . LEU A 1 317 ? -14.770 -18.177 7.688 1.00 97.12 317 LEU A O 1
ATOM 2558 N N . GLY A 1 318 ? -14.256 -18.077 5.510 1.00 98.31 318 GLY A N 1
ATOM 2559 C CA . GLY A 1 318 ? -15.126 -16.951 5.180 1.00 98.31 318 GLY A CA 1
ATOM 2560 C C . GLY A 1 318 ? -14.577 -15.582 5.585 1.00 98.31 318 GLY A C 1
ATOM 2561 O O . GLY A 1 318 ? -15.326 -14.613 5.561 1.00 98.31 318 GLY A O 1
ATOM 2562 N N . TRP A 1 319 ? -13.308 -15.457 5.964 1.00 98.69 319 TRP A N 1
ATOM 2563 C CA . TRP A 1 319 ? -12.699 -14.199 6.396 1.00 98.69 319 TRP A CA 1
ATOM 2564 C C . TRP A 1 319 ? -11.837 -13.593 5.292 1.00 98.69 319 TRP A C 1
ATOM 2566 O O . TRP A 1 319 ? -10.973 -14.261 4.734 1.00 98.69 319 TRP A O 1
ATOM 2576 N N . TYR A 1 320 ? -12.039 -12.305 5.017 1.00 98.81 320 TYR A N 1
ATOM 2577 C CA . TYR A 1 320 ? -11.340 -11.592 3.946 1.00 98.81 320 TYR A CA 1
ATOM 2578 C C . TYR A 1 320 ? -10.692 -10.315 4.472 1.00 98.81 320 TYR A C 1
ATOM 2580 O O . TYR A 1 320 ? -11.333 -9.526 5.170 1.00 98.81 320 TYR A O 1
ATOM 2588 N N . SER A 1 321 ? -9.422 -10.117 4.140 1.00 98.75 321 SER A N 1
ATOM 2589 C CA . SER A 1 321 ? -8.576 -9.045 4.654 1.00 98.75 321 SER A CA 1
ATOM 2590 C C . SER A 1 321 ? -8.838 -7.689 3.989 1.00 98.75 321 SER A C 1
ATOM 2592 O O . SER A 1 321 ? -9.366 -7.599 2.881 1.00 98.75 321 SER A O 1
ATOM 2594 N N . GLY A 1 322 ? -8.409 -6.608 4.632 1.00 98.56 322 GLY A N 1
ATOM 2595 C CA . GLY A 1 322 ? -8.281 -5.314 3.984 1.00 98.56 322 GLY A CA 1
ATOM 2596 C C . GLY A 1 322 ? -7.399 -4.318 4.723 1.00 98.56 322 GLY A C 1
ATOM 2597 O O . GLY A 1 322 ? -7.076 -4.500 5.898 1.00 98.56 322 GLY A O 1
ATOM 2598 N N . ASP A 1 323 ? -7.016 -3.280 3.985 1.00 98.62 323 ASP A N 1
ATOM 2599 C CA . ASP A 1 323 ? -6.200 -2.142 4.415 1.00 98.62 323 ASP A CA 1
ATOM 2600 C C . ASP A 1 323 ? -6.941 -0.842 4.051 1.00 98.62 323 ASP A C 1
ATOM 2602 O O . ASP A 1 323 ? -7.165 -0.545 2.869 1.00 98.62 323 ASP A O 1
ATOM 2606 N N . THR A 1 324 ? -7.394 -0.103 5.068 1.00 97.38 324 THR A N 1
ATOM 2607 C CA . THR A 1 324 ? -8.262 1.078 4.908 1.00 97.38 324 THR A CA 1
ATOM 2608 C C . THR A 1 324 ? -7.508 2.376 4.648 1.00 97.38 324 THR A C 1
ATOM 2610 O O . THR A 1 324 ? -8.138 3.380 4.324 1.00 97.38 324 THR A O 1
ATOM 2613 N N . HIS A 1 325 ? -6.175 2.354 4.700 1.00 97.62 325 HIS A N 1
ATOM 2614 C CA . HIS A 1 325 ? -5.344 3.549 4.615 1.00 97.62 325 HIS A CA 1
ATOM 2615 C C . HIS A 1 325 ? -4.111 3.267 3.756 1.00 97.62 325 HIS A C 1
ATOM 2617 O O . HIS A 1 325 ? -3.093 2.766 4.234 1.00 97.62 325 HIS A O 1
ATOM 2623 N N . VAL A 1 326 ? -4.170 3.614 2.469 1.00 98.00 326 VAL A N 1
ATOM 2624 C CA . VAL A 1 326 ? -3.106 3.290 1.509 1.00 98.00 326 VAL A CA 1
ATOM 2625 C C . VAL A 1 326 ? -2.686 4.537 0.724 1.00 98.00 326 VAL A C 1
ATOM 2627 O O . VAL A 1 326 ? -3.501 5.158 0.058 1.00 98.00 326 VAL A O 1
ATOM 2630 N N . HIS A 1 327 ? -1.395 4.874 0.716 1.00 96.94 327 HIS A N 1
ATOM 2631 C CA . HIS A 1 327 ? -0.799 5.944 -0.110 1.00 96.94 327 HIS A CA 1
ATOM 2632 C C . HIS A 1 327 ? -0.028 5.390 -1.311 1.00 96.94 327 HIS A C 1
ATOM 2634 O O . HIS A 1 327 ? 1.033 5.890 -1.707 1.00 96.94 327 HIS A O 1
ATOM 2640 N N . ARG A 1 328 ? -0.536 4.305 -1.885 1.00 93.19 328 ARG A N 1
ATOM 2641 C CA . ARG A 1 328 ? 0.048 3.653 -3.051 1.00 93.19 328 ARG A CA 1
ATOM 2642 C C . ARG A 1 328 ? -0.606 4.194 -4.314 1.00 93.19 328 ARG A C 1
ATOM 2644 O O . ARG A 1 328 ? -1.802 4.474 -4.318 1.00 93.19 328 ARG A O 1
ATOM 2651 N N . ASP A 1 329 ? 0.180 4.319 -5.382 1.00 91.31 329 ASP A N 1
ATOM 2652 C CA . ASP A 1 329 ? -0.381 4.596 -6.703 1.00 91.31 329 ASP A CA 1
ATOM 2653 C C . ASP A 1 329 ? -1.391 3.486 -7.036 1.00 91.31 329 ASP A C 1
ATOM 2655 O O . ASP A 1 329 ? -1.011 2.311 -6.980 1.00 91.31 329 ASP A O 1
ATOM 2659 N N . PRO A 1 330 ? -2.658 3.806 -7.359 1.00 93.44 330 PRO A N 1
ATOM 2660 C CA . PRO A 1 330 ? -3.645 2.785 -7.693 1.00 93.44 330 PRO A CA 1
ATOM 2661 C C . PRO A 1 330 ? -3.206 1.854 -8.832 1.00 93.44 330 PRO A C 1
ATOM 2663 O O . PRO A 1 330 ? -3.641 0.707 -8.872 1.00 93.44 330 PRO A O 1
ATOM 2666 N N . GLY A 1 331 ? -2.316 2.304 -9.726 1.00 90.25 331 GLY A N 1
ATOM 2667 C CA . GLY A 1 331 ? -1.739 1.474 -10.787 1.00 90.25 331 GLY A CA 1
ATOM 2668 C C . GLY A 1 331 ? -0.798 0.365 -10.297 1.00 90.25 331 GLY A C 1
ATOM 2669 O O . GLY A 1 331 ? -0.607 -0.617 -11.012 1.00 90.25 331 GLY A O 1
ATOM 2670 N N . ASP A 1 332 ? -0.248 0.476 -9.084 1.00 93.44 332 ASP A N 1
ATOM 2671 C CA . ASP A 1 332 ? 0.609 -0.553 -8.479 1.00 93.44 332 ASP A CA 1
ATOM 2672 C C . ASP A 1 332 ? -0.222 -1.656 -7.788 1.00 93.44 332 ASP A C 1
ATOM 2674 O O . ASP A 1 332 ? 0.236 -2.792 -7.646 1.00 93.44 332 ASP A O 1
ATOM 2678 N N . LEU A 1 333 ? -1.453 -1.350 -7.355 1.00 96.50 333 LEU A N 1
ATOM 2679 C CA . LEU A 1 333 ? -2.294 -2.256 -6.558 1.00 96.50 333 LEU A CA 1
ATOM 2680 C C . LEU A 1 333 ? -2.615 -3.604 -7.229 1.00 96.50 333 LEU A C 1
ATOM 2682 O O . LEU A 1 333 ? -2.589 -4.606 -6.512 1.00 96.50 333 LEU A O 1
ATOM 2686 N N . PRO A 1 334 ? -2.820 -3.700 -8.561 1.00 95.88 334 PRO A N 1
ATOM 2687 C CA . PRO A 1 334 ? -2.991 -4.990 -9.230 1.00 95.88 334 PRO A CA 1
ATOM 2688 C C . PRO A 1 334 ? -1.814 -5.966 -9.075 1.00 95.88 334 PRO A C 1
ATOM 2690 O O . PRO A 1 334 ? -1.984 -7.163 -9.283 1.00 95.88 334 PRO A O 1
ATOM 2693 N N . ASN A 1 335 ? -0.621 -5.474 -8.730 1.00 96.44 335 ASN A N 1
ATOM 2694 C CA . ASN A 1 335 ? 0.540 -6.304 -8.409 1.00 96.44 335 ASN A CA 1
ATOM 2695 C C . ASN A 1 335 ? 0.711 -6.489 -6.894 1.00 96.44 335 ASN A C 1
ATOM 2697 O O . ASN A 1 335 ? 0.930 -7.606 -6.429 1.00 96.44 335 ASN A O 1
ATOM 2701 N N . VAL A 1 336 ? 0.598 -5.398 -6.132 1.00 98.06 336 VAL A N 1
ATOM 2702 C CA . VAL A 1 336 ? 0.901 -5.395 -4.695 1.00 98.06 336 VAL A CA 1
ATOM 2703 C C . VAL A 1 336 ? -0.156 -6.166 -3.896 1.00 98.06 336 VAL A C 1
ATOM 2705 O O . VAL A 1 336 ? 0.209 -6.919 -2.999 1.00 98.06 336 VAL A O 1
ATOM 2708 N N . MET A 1 337 ? -1.449 -6.024 -4.218 1.00 98.56 337 MET A N 1
ATOM 2709 C CA . MET A 1 337 ? -2.521 -6.674 -3.448 1.00 98.56 337 MET A CA 1
ATOM 2710 C C . MET A 1 337 ? -2.450 -8.204 -3.501 1.00 98.56 337 MET A C 1
ATOM 2712 O O . MET A 1 337 ? -2.475 -8.798 -2.425 1.00 98.56 337 MET A O 1
ATOM 2716 N N . PRO A 1 338 ? -2.295 -8.858 -4.675 1.00 98.31 338 PRO A N 1
ATOM 2717 C CA . PRO A 1 338 ? -2.129 -10.309 -4.708 1.00 98.31 338 PRO A CA 1
ATOM 2718 C C . PRO A 1 338 ? -0.838 -10.768 -4.025 1.00 98.31 338 PRO A C 1
ATOM 2720 O O . PRO A 1 338 ? -0.843 -11.782 -3.339 1.00 98.31 338 PRO A O 1
ATOM 2723 N N . ALA A 1 339 ? 0.271 -10.029 -4.165 1.00 98.56 339 ALA A N 1
ATOM 2724 C CA . ALA A 1 339 ? 1.534 -10.395 -3.517 1.00 98.56 339 ALA A CA 1
ATOM 2725 C C . ALA A 1 339 ? 1.431 -10.405 -1.980 1.00 98.56 339 ALA A C 1
ATOM 2727 O O . ALA A 1 339 ? 2.029 -11.262 -1.330 1.00 98.56 339 ALA A O 1
ATOM 2728 N N . GLU A 1 340 ? 0.638 -9.494 -1.413 1.00 98.44 340 GLU A N 1
ATOM 2729 C CA . GLU A 1 340 ? 0.411 -9.344 0.032 1.00 98.44 340 GLU A CA 1
ATOM 2730 C C . GLU A 1 340 ? -0.867 -10.048 0.540 1.00 98.44 340 GLU A C 1
ATOM 2732 O O . GLU A 1 340 ? -1.180 -9.981 1.738 1.00 98.44 340 GLU A O 1
ATOM 2737 N N . ASP A 1 341 ? -1.602 -10.715 -0.356 1.00 98.19 341 ASP A N 1
ATOM 2738 C CA . ASP A 1 341 ? -2.900 -11.366 -0.117 1.00 98.19 341 ASP A CA 1
ATOM 2739 C C . ASP A 1 341 ? -3.860 -10.455 0.684 1.00 98.19 341 ASP A C 1
ATOM 2741 O O . ASP A 1 341 ? -4.336 -10.786 1.777 1.00 98.19 341 ASP A O 1
ATOM 2745 N N . VAL A 1 342 ? -4.034 -9.217 0.197 1.00 98.69 342 VAL A N 1
ATOM 2746 C CA . VAL A 1 342 ? -4.905 -8.187 0.797 1.00 98.69 342 VAL A CA 1
ATOM 2747 C C . VAL A 1 342 ? -6.165 -8.034 -0.045 1.00 98.69 342 VAL A C 1
ATOM 2749 O O . VAL A 1 342 ? -6.119 -7.402 -1.098 1.00 98.69 342 VAL A O 1
ATOM 2752 N N . ASN A 1 343 ? -7.300 -8.570 0.411 1.00 98.81 343 ASN A N 1
ATOM 2753 C CA . ASN A 1 343 ? -8.505 -8.667 -0.421 1.00 98.81 343 ASN A CA 1
ATOM 2754 C C . ASN A 1 343 ? -9.114 -7.300 -0.760 1.00 98.81 343 ASN A C 1
ATOM 2756 O O . ASN A 1 343 ? -9.551 -7.101 -1.892 1.00 98.81 343 ASN A O 1
ATOM 2760 N N . VAL A 1 344 ? -9.133 -6.345 0.178 1.00 98.88 344 VAL A N 1
ATOM 2761 C CA . VAL A 1 344 ? -9.677 -4.998 -0.064 1.00 98.88 344 VAL A CA 1
ATOM 2762 C C . VAL A 1 344 ? -8.687 -3.893 0.293 1.00 98.88 344 VAL A C 1
ATOM 2764 O O . VAL A 1 344 ? -8.124 -3.891 1.381 1.00 98.88 344 VAL A O 1
ATOM 2767 N N . ALA A 1 345 ? -8.497 -2.919 -0.600 1.00 98.62 345 ALA A N 1
ATOM 2768 C CA . ALA A 1 345 ? -7.642 -1.757 -0.343 1.00 98.62 345 ALA A CA 1
ATOM 2769 C C . ALA A 1 345 ? -8.329 -0.430 -0.698 1.00 98.62 345 ALA A C 1
ATOM 2771 O O . ALA A 1 345 ? -9.079 -0.339 -1.676 1.00 98.62 345 ALA A O 1
ATOM 2772 N N . PHE A 1 346 ? -8.015 0.616 0.067 1.00 98.38 346 PHE A N 1
ATOM 2773 C CA . PHE A 1 346 ? -8.510 1.975 -0.155 1.00 98.38 346 PHE A CA 1
ATOM 2774 C C . PHE A 1 346 ? -7.352 2.958 -0.388 1.00 98.38 346 PHE A C 1
ATOM 2776 O O . PHE A 1 346 ? -6.848 3.561 0.560 1.00 98.38 346 PHE A O 1
ATOM 2783 N N . PRO A 1 347 ? -6.896 3.141 -1.645 1.00 97.94 347 PRO A N 1
ATOM 2784 C CA . PRO A 1 347 ? -5.910 4.168 -1.960 1.00 97.94 347 PRO A CA 1
ATOM 2785 C C . PRO A 1 347 ? -6.482 5.573 -1.737 1.00 97.94 347 PRO A C 1
ATOM 2787 O O . PRO A 1 347 ? -7.500 5.940 -2.332 1.00 97.94 347 PRO A O 1
ATOM 2790 N N . LEU A 1 348 ? -5.811 6.375 -0.915 1.00 97.44 348 LEU A N 1
ATOM 2791 C CA . LEU A 1 348 ? -6.137 7.765 -0.599 1.00 97.44 348 LEU A CA 1
ATOM 2792 C C . LEU A 1 348 ? -5.687 8.675 -1.745 1.00 97.44 348 LEU A C 1
ATOM 2794 O O . LEU A 1 348 ? -4.682 9.384 -1.675 1.00 97.44 348 LEU A O 1
ATOM 2798 N N . VAL A 1 349 ? -6.423 8.605 -2.856 1.00 96.62 349 VAL A N 1
ATOM 2799 C CA . VAL A 1 349 ? -6.098 9.347 -4.082 1.00 96.62 349 VAL A CA 1
ATOM 2800 C C . VAL A 1 349 ? -6.220 10.861 -3.911 1.00 96.62 349 VAL A C 1
ATOM 2802 O O . VAL A 1 349 ? -5.507 11.604 -4.593 1.00 96.62 349 VAL A O 1
ATOM 2805 N N . TYR A 1 350 ? -7.085 11.307 -2.993 1.00 97.12 350 TYR A N 1
ATOM 2806 C CA . TYR A 1 350 ? -7.255 12.709 -2.630 1.00 97.12 350 TYR A CA 1
ATOM 2807 C C . TYR A 1 350 ? -6.690 12.982 -1.233 1.00 97.12 350 TYR A C 1
ATOM 2809 O O . TYR A 1 350 ? -7.376 12.812 -0.230 1.00 97.12 350 TYR A O 1
ATOM 2817 N N . TRP A 1 351 ? -5.438 13.425 -1.155 1.00 96.62 351 TRP A N 1
ATOM 2818 C CA . TRP A 1 351 ? -4.766 13.696 0.118 1.00 96.62 351 TRP A CA 1
ATOM 2819 C C . TRP A 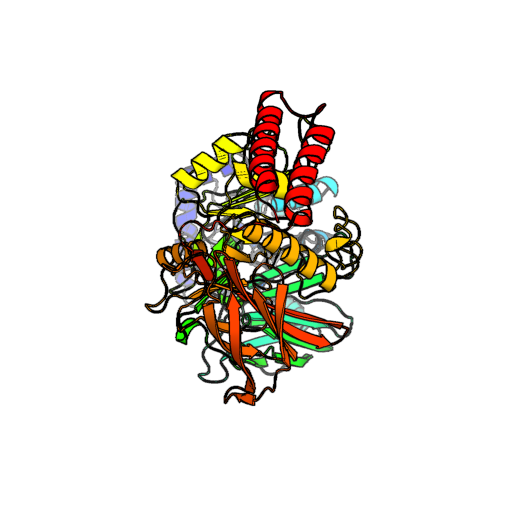1 351 ? -4.747 15.196 0.386 1.00 96.62 351 TRP A C 1
ATOM 2821 O O . TRP A 1 351 ? -4.182 15.956 -0.394 1.00 96.62 351 TRP A O 1
ATOM 2831 N N . THR A 1 352 ? -5.370 15.653 1.465 1.00 95.94 352 THR A N 1
ATOM 2832 C CA . THR A 1 352 ? -5.547 17.075 1.775 1.00 95.94 352 THR A CA 1
ATOM 2833 C C . THR A 1 352 ? -4.768 17.438 3.024 1.00 95.94 352 THR A C 1
ATOM 2835 O O . THR A 1 352 ? -5.064 16.931 4.098 1.00 95.94 352 THR A O 1
ATOM 2838 N N . THR A 1 353 ? -3.796 18.346 2.882 1.00 95.88 353 THR A N 1
ATOM 2839 C CA . THR A 1 353 ? -2.901 18.758 3.979 1.00 95.88 353 THR A CA 1
ATOM 2840 C C . THR A 1 353 ? -3.106 20.190 4.480 1.00 95.88 353 THR A C 1
ATOM 2842 O O . THR A 1 353 ? -2.470 20.619 5.446 1.00 95.88 353 THR A O 1
ATOM 2845 N N . ASP A 1 354 ? -3.972 20.945 3.805 1.00 95.69 354 ASP A N 1
ATOM 2846 C CA . ASP A 1 354 ? -4.330 22.330 4.112 1.00 95.69 354 ASP A CA 1
ATOM 2847 C C . ASP A 1 354 ? -5.851 22.414 4.265 1.00 95.69 354 ASP A C 1
ATOM 2849 O O . ASP A 1 354 ? -6.584 22.028 3.354 1.00 95.69 354 ASP A O 1
ATOM 2853 N N . ALA A 1 355 ? -6.321 22.899 5.416 1.00 95.12 355 ALA A N 1
ATOM 2854 C CA . ALA A 1 355 ? -7.743 22.973 5.731 1.00 95.12 355 ALA A CA 1
ATOM 2855 C C . ALA A 1 355 ? -8.530 23.879 4.777 1.00 95.12 355 ALA A C 1
ATOM 2857 O O . ALA A 1 355 ? -9.727 23.663 4.600 1.00 95.12 355 ALA A O 1
ATOM 2858 N N . ASP A 1 356 ? -7.875 24.868 4.161 1.00 94.56 356 ASP A N 1
ATOM 2859 C CA . ASP A 1 356 ? -8.518 25.853 3.287 1.00 94.56 356 ASP A CA 1
ATOM 2860 C C . ASP A 1 356 ? -8.637 25.359 1.831 1.00 94.56 356 ASP A C 1
ATOM 2862 O O . ASP A 1 356 ? -9.277 26.001 0.989 1.00 94.56 356 ASP A O 1
ATOM 2866 N N . VAL A 1 357 ? -8.014 24.219 1.508 1.00 96.00 357 VAL A N 1
ATOM 2867 C CA . VAL A 1 357 ? -7.982 23.641 0.161 1.00 96.00 357 VAL A CA 1
ATOM 2868 C C . VAL A 1 357 ? -8.867 22.393 0.124 1.00 96.00 357 VAL A C 1
ATOM 2870 O O . VAL A 1 357 ? -8.636 21.462 0.887 1.00 96.00 357 VAL A O 1
ATOM 2873 N N . PRO A 1 358 ? -9.873 22.318 -0.766 1.00 96.25 358 PRO A N 1
ATOM 2874 C CA . PRO A 1 358 ? -10.693 21.119 -0.881 1.00 96.25 358 PRO A CA 1
ATOM 2875 C C . PRO A 1 358 ? -9.916 19.959 -1.521 1.00 96.25 358 PRO A C 1
ATOM 2877 O O . PRO A 1 358 ? -9.032 20.212 -2.353 1.00 96.25 358 PRO A O 1
ATOM 2880 N N . PRO A 1 359 ? -10.312 18.696 -1.265 1.00 95.56 359 PRO A N 1
ATOM 2881 C CA . PRO A 1 359 ? -9.653 17.526 -1.845 1.00 95.56 359 PRO A CA 1
ATOM 2882 C C . PRO A 1 359 ? -9.539 17.574 -3.368 1.00 95.56 359 PRO A C 1
ATOM 2884 O O . PRO A 1 359 ? -8.476 17.288 -3.904 1.00 95.56 359 PRO A O 1
ATOM 2887 N N . SER A 1 360 ? -10.560 18.053 -4.086 1.00 95.12 360 SER A N 1
ATOM 2888 C CA . SER A 1 360 ? -10.526 18.237 -5.552 1.00 95.12 360 SER A CA 1
ATOM 2889 C C . SER A 1 360 ? -9.383 19.115 -6.084 1.00 95.12 360 SER A C 1
ATOM 2891 O O . SER A 1 360 ? -9.041 19.020 -7.264 1.00 95.12 360 SER A O 1
ATOM 2893 N N . ARG A 1 361 ? -8.784 19.972 -5.247 1.00 95.50 361 ARG A N 1
ATOM 2894 C CA . ARG A 1 361 ? -7.732 20.928 -5.636 1.00 95.50 361 ARG A CA 1
ATOM 2895 C C . ARG A 1 361 ? -6.408 20.721 -4.906 1.00 95.50 361 ARG A C 1
ATOM 2897 O O . ARG A 1 361 ? -5.483 21.504 -5.122 1.00 95.50 361 ARG A O 1
ATOM 2904 N N . SER A 1 362 ? -6.295 19.698 -4.063 1.00 94.19 362 SER A N 1
ATOM 2905 C CA . SER A 1 362 ? -5.050 19.442 -3.346 1.00 94.19 362 SER A CA 1
ATOM 2906 C C . SER A 1 362 ? -3.894 19.123 -4.304 1.00 94.19 362 SER A C 1
ATOM 2908 O O . SER A 1 362 ? -4.030 18.410 -5.303 1.00 94.19 362 SER A O 1
ATOM 2910 N N . ASN A 1 363 ? -2.715 19.655 -3.984 1.00 91.25 363 ASN A N 1
ATOM 2911 C CA . ASN A 1 363 ? -1.484 19.417 -4.733 1.00 91.25 363 ASN A CA 1
ATOM 2912 C C . ASN A 1 363 ? -0.830 18.063 -4.412 1.00 91.25 363 ASN A C 1
ATOM 2914 O O . ASN A 1 363 ? 0.117 17.683 -5.099 1.00 91.25 363 ASN A O 1
ATOM 2918 N N . ARG A 1 364 ? -1.321 17.343 -3.395 1.00 93.12 364 ARG A N 1
ATOM 2919 C CA . ARG A 1 364 ? -0.841 16.008 -3.004 1.00 93.12 364 ARG A CA 1
ATOM 2920 C C . ARG A 1 364 ? -1.580 14.864 -3.700 1.00 93.12 364 ARG A C 1
ATOM 2922 O O . ARG A 1 364 ? -1.165 13.719 -3.558 1.00 93.12 364 ARG A O 1
ATOM 2929 N N . ASN A 1 365 ? -2.643 15.163 -4.445 1.00 94.19 365 ASN A N 1
ATOM 2930 C CA . ASN A 1 365 ? -3.451 14.150 -5.115 1.00 94.19 365 ASN A CA 1
ATOM 2931 C C . ASN A 1 365 ? -2.649 13.342 -6.130 1.00 94.19 365 ASN A C 1
ATOM 2933 O O . ASN A 1 365 ? -1.841 13.893 -6.890 1.00 94.19 365 ASN A O 1
ATOM 2937 N N . PHE A 1 366 ? -2.989 12.061 -6.235 1.00 91.31 366 PHE A N 1
ATOM 2938 C CA . PHE A 1 366 ? -2.589 11.268 -7.387 1.00 91.31 366 PHE A CA 1
ATOM 2939 C C . PHE A 1 366 ? -3.211 11.848 -8.665 1.00 91.31 366 PHE A C 1
ATOM 2941 O O . PHE A 1 366 ? -4.336 12.353 -8.673 1.00 91.31 366 PHE A O 1
ATOM 2948 N N . LYS A 1 367 ? -2.462 11.801 -9.770 1.00 85.31 367 LYS A N 1
ATOM 2949 C CA . LYS A 1 367 ? -2.948 12.230 -11.086 1.00 85.31 367 LYS A CA 1
ATOM 2950 C C . LYS A 1 367 ? -3.628 11.049 -11.773 1.00 85.31 367 LYS A C 1
ATOM 2952 O O . LYS A 1 367 ? -3.019 9.998 -11.928 1.00 85.31 367 LYS A O 1
ATOM 2957 N N . GLY A 1 368 ? -4.863 11.226 -12.224 1.00 82.69 368 GLY A N 1
ATOM 2958 C CA . GLY A 1 368 ? -5.620 10.164 -12.882 1.00 82.69 368 GLY A CA 1
ATOM 2959 C C . GLY A 1 368 ? -7.113 10.455 -12.902 1.00 82.69 368 GLY A C 1
ATOM 2960 O O . GLY A 1 368 ? -7.571 11.398 -12.259 1.00 82.69 368 GLY A O 1
ATOM 2961 N N . ASP A 1 369 ? -7.849 9.649 -13.663 1.00 82.94 369 ASP A N 1
ATOM 2962 C CA . ASP A 1 369 ? -9.305 9.583 -13.562 1.00 82.94 369 ASP A CA 1
ATOM 2963 C C . ASP A 1 369 ? -9.659 8.355 -12.717 1.00 82.94 369 ASP A C 1
ATOM 2965 O O . ASP A 1 369 ? -9.368 7.222 -13.105 1.00 82.94 369 ASP A O 1
ATOM 2969 N N . PHE A 1 370 ? -10.209 8.594 -11.528 1.00 91.31 370 PHE A N 1
ATOM 2970 C CA . PHE A 1 370 ? -10.534 7.561 -10.549 1.00 91.31 370 PHE A CA 1
ATOM 2971 C C . PHE A 1 370 ? -12.048 7.468 -10.420 1.00 91.31 370 PHE A C 1
ATOM 2973 O O . PHE A 1 370 ? -12.681 8.381 -9.887 1.00 91.31 370 PHE A O 1
ATOM 2980 N N . THR A 1 371 ? -12.642 6.386 -10.924 1.00 90.12 371 THR A N 1
ATOM 2981 C CA . THR A 1 371 ? -14.099 6.184 -10.975 1.00 90.12 371 THR A CA 1
ATOM 2982 C C . THR A 1 371 ? -14.699 5.911 -9.585 1.00 90.12 371 THR A C 1
ATOM 2984 O O . THR A 1 371 ? -13.995 5.556 -8.648 1.00 90.12 371 THR A O 1
ATOM 2987 N N . ALA A 1 372 ? -16.014 6.077 -9.416 1.00 92.19 372 ALA A N 1
ATOM 2988 C CA . ALA A 1 372 ? -16.732 5.624 -8.213 1.00 92.19 372 ALA A CA 1
ATOM 2989 C C . ALA A 1 372 ? -17.212 4.177 -8.389 1.00 92.19 372 ALA A C 1
ATOM 2991 O O . ALA A 1 372 ? -18.403 3.882 -8.303 1.00 92.19 372 ALA A O 1
ATOM 2992 N N . ALA A 1 373 ? -16.291 3.284 -8.744 1.00 95.31 373 ALA A N 1
ATOM 2993 C CA . ALA A 1 373 ? -16.585 1.872 -8.912 1.00 95.31 373 ALA A CA 1
ATOM 2994 C C . ALA A 1 373 ? -15.407 1.029 -8.414 1.00 95.31 373 ALA A C 1
ATOM 2996 O O . ALA A 1 373 ? -14.257 1.398 -8.663 1.00 95.31 373 ALA A O 1
ATOM 2997 N N . PRO A 1 374 ? -15.673 -0.104 -7.741 1.00 97.19 374 PRO A N 1
ATOM 2998 C CA . PRO A 1 374 ? -14.619 -1.035 -7.367 1.00 97.19 374 PRO A CA 1
ATOM 2999 C C . PRO A 1 374 ? -13.886 -1.553 -8.609 1.00 97.19 374 PRO A C 1
ATOM 3001 O O . PRO A 1 374 ? -14.508 -1.896 -9.617 1.00 97.19 374 PRO A O 1
ATOM 3004 N N . VAL A 1 375 ? -12.561 -1.640 -8.517 1.00 97.50 375 VAL A N 1
ATOM 3005 C CA . VAL A 1 375 ? -11.695 -2.225 -9.540 1.00 97.50 375 VAL A CA 1
ATOM 3006 C C . VAL A 1 375 ? -11.292 -3.619 -9.074 1.00 97.50 375 VAL A C 1
ATOM 3008 O O . VAL A 1 375 ? -10.552 -3.769 -8.101 1.00 97.50 375 VAL A O 1
ATOM 3011 N N . ASN A 1 376 ? -11.795 -4.641 -9.767 1.00 98.00 376 ASN A N 1
ATOM 3012 C CA . ASN A 1 376 ? -11.419 -6.027 -9.504 1.00 98.00 376 ASN A CA 1
ATOM 3013 C C . ASN A 1 376 ? -10.023 -6.291 -10.079 1.00 98.00 376 ASN A C 1
ATOM 3015 O O . ASN A 1 376 ? -9.814 -6.157 -11.286 1.00 98.00 376 ASN A O 1
ATOM 3019 N N . VAL A 1 377 ? -9.087 -6.671 -9.215 1.00 97.19 377 VAL A N 1
ATOM 3020 C CA . VAL A 1 377 ? -7.767 -7.187 -9.597 1.00 97.19 377 VAL A CA 1
ATOM 3021 C C . VAL A 1 377 ? -7.893 -8.658 -9.994 1.00 97.19 377 VAL A C 1
ATOM 3023 O O . VAL A 1 377 ? -7.370 -9.070 -11.027 1.00 97.19 377 VAL A O 1
ATOM 3026 N N . ASP A 1 378 ? -8.646 -9.428 -9.207 1.00 96.81 378 ASP A N 1
ATOM 3027 C CA . ASP A 1 378 ? -9.061 -10.797 -9.510 1.00 96.81 378 ASP A CA 1
ATOM 3028 C C . ASP A 1 378 ? -10.413 -11.117 -8.832 1.00 96.81 378 ASP A C 1
ATOM 3030 O O . ASP A 1 378 ? -11.206 -10.214 -8.563 1.00 96.81 378 ASP A O 1
ATOM 3034 N N . ALA A 1 379 ? -10.716 -12.399 -8.597 1.00 97.00 379 ALA A N 1
ATOM 3035 C CA . ALA A 1 379 ? -11.976 -12.844 -8.001 1.00 97.00 379 ALA A CA 1
ATOM 3036 C C . ALA A 1 379 ? -12.190 -12.388 -6.543 1.00 97.00 379 ALA A C 1
ATOM 3038 O O . ALA A 1 379 ? -13.338 -12.276 -6.111 1.00 97.00 379 ALA A O 1
ATOM 3039 N N . THR A 1 380 ? -11.117 -12.151 -5.785 1.00 97.50 380 THR A N 1
ATOM 3040 C CA . THR A 1 380 ? -11.165 -11.818 -4.349 1.00 97.50 380 THR A CA 1
ATOM 3041 C C . THR A 1 380 ? -10.387 -10.559 -3.983 1.00 97.50 380 THR A C 1
ATOM 3043 O O . THR A 1 380 ? -10.495 -10.100 -2.852 1.00 97.50 380 THR A O 1
ATOM 3046 N N . HIS A 1 381 ? -9.616 -9.987 -4.907 1.00 98.69 381 HIS A N 1
ATOM 3047 C CA . HIS A 1 381 ? -8.849 -8.762 -4.702 1.00 98.69 381 HIS A CA 1
ATOM 3048 C C . HIS A 1 381 ? -9.521 -7.576 -5.396 1.00 98.69 381 HIS A C 1
ATOM 3050 O O . HIS A 1 381 ? -9.681 -7.564 -6.618 1.00 98.69 381 HIS A O 1
ATOM 3056 N N . VAL A 1 382 ? -9.906 -6.562 -4.619 1.00 98.69 382 VAL A N 1
ATOM 3057 C CA . VAL A 1 382 ? -10.648 -5.385 -5.086 1.00 98.69 382 VAL A CA 1
ATOM 3058 C C . VAL A 1 382 ? -10.159 -4.130 -4.384 1.00 98.69 382 VAL A C 1
ATOM 3060 O O . VAL A 1 382 ? -10.190 -4.054 -3.160 1.00 98.69 382 VAL A O 1
ATOM 3063 N N . PHE A 1 383 ? -9.793 -3.094 -5.132 1.00 98.62 383 PHE A N 1
ATOM 3064 C CA . PHE A 1 383 ? -9.616 -1.766 -4.544 1.00 98.62 383 PHE A CA 1
ATOM 3065 C C . PHE A 1 383 ? -10.719 -0.821 -4.996 1.00 98.62 383 PHE A C 1
ATOM 3067 O O . PHE A 1 383 ? -11.220 -0.908 -6.118 1.00 98.62 383 PHE A O 1
ATOM 3074 N N . TYR A 1 384 ? -11.091 0.108 -4.121 1.00 98.19 384 TYR A N 1
ATOM 3075 C CA . TYR A 1 384 ? -11.988 1.197 -4.485 1.00 98.19 384 TYR A CA 1
ATOM 3076 C C . TYR A 1 384 ? -11.158 2.458 -4.706 1.00 98.19 384 TYR A C 1
ATOM 3078 O O . TYR A 1 384 ? -10.526 2.923 -3.763 1.00 98.19 384 TYR A O 1
ATOM 3086 N N . PRO A 1 385 ? -11.099 3.013 -5.925 1.00 96.31 385 PRO A N 1
ATOM 3087 C CA . PRO A 1 385 ? -10.075 3.989 -6.283 1.00 96.31 385 PRO A CA 1
ATOM 3088 C C . PRO A 1 385 ? -10.371 5.419 -5.813 1.00 96.31 385 PRO A C 1
ATOM 3090 O O . PRO A 1 385 ? -9.531 6.286 -6.018 1.00 96.31 385 PRO A O 1
ATOM 3093 N N . ARG A 1 386 ? -11.540 5.698 -5.222 1.00 95.75 386 ARG A N 1
ATOM 3094 C CA . ARG A 1 386 ? -11.974 7.049 -4.837 1.00 95.75 386 ARG A CA 1
ATOM 3095 C C . ARG A 1 386 ? -12.094 7.175 -3.315 1.00 95.75 386 ARG A C 1
ATOM 3097 O O . ARG A 1 386 ? -13.128 6.844 -2.742 1.00 95.75 386 ARG A O 1
ATOM 3104 N N . ASN A 1 387 ? -11.020 7.646 -2.682 1.00 97.81 387 ASN A N 1
ATOM 3105 C CA . ASN A 1 387 ? -10.941 7.890 -1.239 1.00 97.81 387 ASN A CA 1
ATOM 3106 C C . ASN A 1 387 ? -10.209 9.200 -0.954 1.00 97.81 387 ASN A C 1
ATOM 3108 O O . ASN A 1 387 ? -9.328 9.603 -1.724 1.00 97.81 387 ASN A O 1
ATOM 3112 N N . SER A 1 388 ? -10.563 9.834 0.160 1.00 97.31 388 SER A N 1
ATOM 3113 C CA . SER A 1 388 ? -9.995 11.108 0.584 1.00 97.31 388 SER A CA 1
ATOM 3114 C C . SER A 1 388 ? -9.436 11.020 1.995 1.00 97.31 388 SER A C 1
ATOM 3116 O O . SER A 1 388 ? -10.059 10.434 2.875 1.00 97.31 388 SER A O 1
ATOM 3118 N N . GLU A 1 389 ? -8.301 11.666 2.216 1.00 96.75 389 GLU A N 1
ATOM 3119 C CA . GLU A 1 389 ? -7.747 11.912 3.541 1.00 96.75 389 GLU A CA 1
ATOM 3120 C C . GLU A 1 389 ? -7.653 13.410 3.800 1.00 96.75 389 GLU A C 1
ATOM 3122 O O . GLU A 1 389 ? -7.178 14.180 2.961 1.00 96.75 389 GLU A O 1
ATOM 3127 N N . TYR A 1 390 ? -8.072 13.801 4.996 1.00 95.06 390 TYR A N 1
ATOM 3128 C CA . TYR A 1 390 ? -7.898 15.130 5.557 1.00 95.06 390 TYR A CA 1
ATOM 3129 C C . TYR A 1 390 ? -6.842 15.079 6.665 1.00 95.06 390 TYR A C 1
ATOM 3131 O O . TYR A 1 390 ? -7.196 15.078 7.840 1.00 95.06 390 TYR A O 1
ATOM 3139 N N . GLU A 1 391 ? -5.560 15.033 6.295 1.00 93.69 391 GLU A N 1
ATOM 3140 C CA . GLU A 1 391 ? -4.417 15.049 7.222 1.00 93.69 391 GLU A CA 1
ATOM 3141 C C . GLU A 1 391 ? -3.882 16.479 7.355 1.00 93.69 391 GLU A C 1
ATOM 3143 O O . GLU A 1 391 ? -2.943 16.908 6.684 1.00 93.69 391 GLU A O 1
ATOM 3148 N N . ILE A 1 392 ? -4.549 17.275 8.183 1.00 93.56 392 ILE A N 1
ATOM 3149 C CA . ILE A 1 392 ? -4.379 18.727 8.162 1.00 93.56 392 ILE A CA 1
ATOM 3150 C C . ILE A 1 392 ? -3.167 19.159 8.987 1.00 93.56 392 ILE A C 1
ATOM 3152 O O . ILE A 1 392 ? -3.144 18.995 10.208 1.00 93.56 392 ILE A O 1
ATOM 3156 N N . PHE A 1 393 ? -2.215 19.825 8.327 1.00 93.31 393 PHE A N 1
ATOM 3157 C CA . PHE A 1 393 ? -1.041 20.455 8.948 1.00 93.31 393 PHE A CA 1
ATOM 3158 C C . PHE A 1 393 ? -1.095 21.990 8.933 1.00 93.31 393 PHE A C 1
ATOM 3160 O O . PHE A 1 393 ? -0.406 22.651 9.712 1.00 93.31 393 PHE A O 1
ATOM 3167 N N . THR A 1 394 ? -1.873 22.573 8.017 1.00 94.94 394 THR A N 1
ATOM 3168 C CA . THR A 1 394 ? -1.975 24.026 7.808 1.00 94.94 394 THR A CA 1
ATOM 3169 C C . THR A 1 394 ? -3.435 24.464 7.837 1.00 94.94 394 THR A C 1
ATOM 3171 O O . THR A 1 394 ? -4.305 23.775 7.312 1.00 94.94 394 THR A O 1
ATOM 3174 N N . THR A 1 395 ? -3.720 25.610 8.452 1.00 94.75 395 THR A N 1
ATOM 3175 C CA . THR A 1 395 ? -5.042 26.256 8.434 1.00 94.75 395 THR A CA 1
ATOM 3176 C C . THR A 1 395 ? -4.868 27.770 8.422 1.00 94.75 395 THR A C 1
ATOM 3178 O O . THR A 1 395 ? -3.992 28.296 9.113 1.00 94.75 395 THR A O 1
ATOM 3181 N N . ALA A 1 396 ? -5.663 28.493 7.633 1.00 92.50 396 ALA A N 1
ATOM 3182 C CA . ALA A 1 396 ? -5.529 29.937 7.436 1.00 92.50 396 ALA A CA 1
ATOM 3183 C C . ALA A 1 396 ? -4.087 30.351 7.069 1.00 92.50 396 ALA A C 1
ATOM 3185 O O . ALA A 1 396 ? -3.561 31.346 7.583 1.00 92.50 396 ALA A O 1
ATOM 3186 N N . LYS A 1 397 ? -3.427 29.551 6.212 1.00 91.50 397 LYS A N 1
ATOM 3187 C CA . LYS A 1 397 ? -2.012 29.691 5.792 1.00 91.50 397 LYS A CA 1
ATOM 3188 C C . LYS A 1 397 ? -0.984 29.698 6.935 1.00 91.50 397 LYS A C 1
ATOM 3190 O O . LYS A 1 397 ? 0.135 30.182 6.757 1.00 91.50 397 LYS A O 1
ATOM 3195 N N . ARG A 1 398 ? -1.344 29.190 8.113 1.00 93.50 398 ARG A N 1
ATOM 3196 C CA . ARG A 1 398 ? -0.466 29.078 9.283 1.00 93.50 398 ARG A CA 1
ATOM 3197 C C . ARG A 1 398 ? -0.321 27.606 9.685 1.00 93.50 398 ARG A C 1
ATOM 3199 O O . ARG A 1 398 ? -1.289 26.859 9.540 1.00 93.50 398 ARG A O 1
ATOM 3206 N N . PRO A 1 399 ? 0.850 27.175 10.191 1.00 93.81 399 PRO A N 1
ATOM 3207 C CA . PRO A 1 399 ? 0.990 25.848 10.782 1.00 93.81 399 PRO A CA 1
ATOM 3208 C C . PRO A 1 399 ? -0.032 25.668 11.908 1.00 93.81 399 PRO A C 1
ATOM 3210 O O . PRO A 1 399 ? -0.007 26.404 12.893 1.00 93.81 399 PRO A O 1
ATOM 3213 N N . HIS A 1 400 ? -0.947 24.720 11.730 1.00 92.62 400 HIS A N 1
ATOM 3214 C CA . HIS A 1 400 ? -2.006 24.396 12.682 1.00 92.62 400 HIS A CA 1
ATOM 3215 C C . HIS A 1 400 ? -2.464 22.963 12.426 1.00 92.62 400 HIS A C 1
ATOM 3217 O O . HIS A 1 400 ? -3.384 22.708 11.654 1.00 92.62 400 HIS A O 1
ATOM 3223 N N . THR A 1 401 ? -1.756 22.015 13.033 1.00 90.75 401 THR A N 1
ATOM 3224 C CA . THR A 1 401 ? -2.020 20.587 12.847 1.00 90.75 401 THR A CA 1
ATOM 3225 C C . THR A 1 401 ? -3.316 20.194 13.542 1.00 90.75 401 THR A C 1
ATOM 3227 O O . THR A 1 401 ? -3.445 20.424 14.744 1.00 90.75 401 THR A O 1
ATOM 3230 N N . LEU A 1 402 ? -4.273 19.606 12.828 1.00 88.69 402 LEU A N 1
ATOM 3231 C CA . LEU A 1 402 ? -5.556 19.199 13.405 1.00 88.69 402 LEU A CA 1
ATOM 3232 C C . LEU A 1 402 ? -5.571 17.706 13.727 1.00 88.69 402 LEU A C 1
ATOM 3234 O O . LEU A 1 402 ? -5.506 17.341 14.898 1.00 88.69 402 LEU A O 1
ATOM 3238 N N . GLY A 1 403 ? -5.584 16.855 12.709 1.00 87.25 403 GLY A N 1
ATOM 3239 C CA . GLY A 1 403 ? -5.785 15.407 12.803 1.00 87.25 403 GLY A CA 1
ATOM 3240 C C . GLY A 1 403 ? -5.777 14.790 11.420 1.00 87.25 403 GLY A C 1
ATOM 3241 O O . GLY A 1 403 ? -5.459 15.471 10.441 1.00 87.25 403 GLY A O 1
ATOM 3242 N N . ALA A 1 404 ? -6.189 13.529 11.374 1.00 90.88 404 ALA A N 1
ATOM 3243 C CA . ALA A 1 404 ? -6.499 12.822 10.149 1.00 90.88 404 ALA A CA 1
ATOM 3244 C C . ALA A 1 404 ? -7.928 12.269 10.224 1.00 90.88 404 ALA A C 1
ATOM 3246 O O . ALA A 1 404 ? -8.314 11.619 11.197 1.00 90.88 404 ALA A O 1
ATOM 3247 N N . LEU A 1 405 ? -8.722 12.557 9.196 1.00 94.44 405 LEU A N 1
ATOM 3248 C CA . LEU A 1 405 ? -10.016 11.923 8.958 1.00 94.44 405 LEU A CA 1
ATOM 3249 C C . LEU A 1 405 ? -9.998 11.343 7.549 1.00 94.44 405 LEU A C 1
ATOM 3251 O O . LEU A 1 405 ? -9.734 12.067 6.585 1.00 94.44 405 LEU A O 1
ATOM 3255 N N . LEU A 1 406 ? -10.307 10.058 7.431 1.00 96.69 406 LEU A N 1
ATOM 3256 C CA . LEU A 1 406 ? -10.418 9.388 6.145 1.00 96.69 406 LEU A CA 1
ATOM 3257 C C . LEU A 1 406 ? -11.892 9.282 5.765 1.00 96.69 406 LEU A C 1
ATOM 3259 O O . LEU A 1 406 ? -12.737 8.927 6.585 1.00 96.69 406 LEU A O 1
ATOM 3263 N N . ALA A 1 407 ? -12.194 9.553 4.504 1.00 97.50 407 ALA A N 1
ATOM 3264 C CA . ALA A 1 407 ? -13.459 9.212 3.882 1.00 97.50 407 ALA A CA 1
ATOM 3265 C C . ALA A 1 407 ? -13.176 8.183 2.793 1.00 97.50 407 ALA A C 1
ATOM 3267 O O . ALA A 1 407 ? -12.605 8.507 1.746 1.00 97.50 407 ALA A O 1
ATOM 3268 N N . VAL A 1 408 ? -13.561 6.937 3.046 1.00 97.88 408 VAL A N 1
ATOM 3269 C CA . VAL A 1 408 ? -13.335 5.820 2.127 1.00 97.88 408 VAL A CA 1
ATOM 3270 C C . VAL A 1 408 ? -14.644 5.392 1.481 1.00 97.88 408 VAL A C 1
ATOM 3272 O O . VAL A 1 408 ? -15.708 5.507 2.086 1.00 97.88 408 VAL A O 1
ATOM 3275 N N . ASN A 1 409 ? -14.582 4.884 0.251 1.00 97.06 409 ASN A N 1
ATOM 3276 C CA . ASN A 1 409 ? -15.752 4.441 -0.510 1.00 97.06 409 ASN A CA 1
ATOM 3277 C C . ASN A 1 409 ? -16.745 5.570 -0.875 1.00 97.06 409 ASN A C 1
ATOM 3279 O O . ASN A 1 409 ? -17.950 5.339 -0.959 1.00 97.06 409 ASN A O 1
ATOM 3283 N N . HIS A 1 410 ? -16.269 6.803 -1.085 1.00 97.06 410 HIS A N 1
ATOM 3284 C CA . HIS A 1 410 ? -17.148 7.919 -1.460 1.00 97.06 410 HIS A CA 1
ATOM 3285 C C . HIS A 1 410 ? -17.455 7.935 -2.966 1.00 97.06 410 HIS A C 1
ATOM 3287 O O . HIS A 1 410 ? -16.697 7.430 -3.800 1.00 97.06 410 HIS A O 1
ATOM 3293 N N . GLN A 1 411 ? -18.600 8.499 -3.341 1.00 96.62 411 GLN A N 1
ATOM 3294 C CA . GLN A 1 411 ? -19.112 8.485 -4.710 1.00 96.62 411 GLN A CA 1
ATOM 3295 C C . GLN A 1 411 ? -18.746 9.729 -5.498 1.00 96.62 411 GLN A C 1
ATOM 3297 O O . GLN A 1 411 ? -18.773 9.675 -6.721 1.00 96.62 411 GLN A O 1
ATOM 3302 N N . THR A 1 412 ? -18.393 10.847 -4.872 1.00 95.69 412 THR A N 1
ATOM 3303 C CA . THR A 1 412 ? -18.037 12.076 -5.595 1.00 95.69 412 THR A CA 1
ATOM 3304 C C . THR A 1 412 ? -16.788 12.722 -5.017 1.00 95.69 412 THR A C 1
ATOM 3306 O O . THR A 1 412 ? -16.489 12.567 -3.841 1.00 95.69 412 THR A O 1
ATOM 3309 N N . VAL A 1 413 ? -16.015 13.439 -5.834 1.00 95.00 413 VAL A N 1
ATOM 3310 C CA . VAL A 1 413 ? -14.837 14.158 -5.327 1.00 95.00 413 VAL A CA 1
ATOM 3311 C C . VAL A 1 413 ? -15.305 15.337 -4.481 1.00 95.00 413 VAL A C 1
ATOM 3313 O O . VAL A 1 413 ? -16.099 16.155 -4.949 1.00 95.00 413 VAL A O 1
ATOM 3316 N N . PHE A 1 414 ? -14.810 15.438 -3.250 1.00 95.88 414 PHE A N 1
ATOM 3317 C CA . PHE A 1 414 ? -15.172 16.539 -2.370 1.00 95.88 414 PHE A CA 1
ATOM 3318 C C . PHE A 1 414 ? -14.533 17.857 -2.828 1.00 95.88 414 PHE A C 1
ATOM 3320 O O . PHE A 1 414 ? -13.341 17.956 -3.136 1.00 95.88 414 PHE A O 1
ATOM 3327 N N . ASP A 1 415 ? -15.361 18.892 -2.881 1.00 95.94 415 ASP A N 1
ATOM 3328 C CA . ASP A 1 415 ? -15.056 20.238 -3.368 1.00 95.94 415 ASP A CA 1
ATOM 3329 C C . ASP A 1 415 ? -15.164 21.314 -2.278 1.00 95.94 415 ASP A C 1
ATOM 3331 O O . ASP A 1 415 ? -14.908 22.490 -2.543 1.00 95.94 415 ASP A O 1
ATOM 3335 N N . LEU A 1 416 ? -15.436 20.898 -1.039 1.00 94.56 416 LEU A N 1
ATOM 3336 C CA . LEU A 1 416 ? -15.445 21.750 0.145 1.00 94.56 416 LEU A CA 1
ATOM 3337 C C . LEU A 1 416 ? -14.104 21.676 0.905 1.00 94.56 416 LEU A C 1
ATOM 3339 O O . LEU A 1 416 ? -13.516 20.590 0.983 1.00 94.56 416 LEU A O 1
ATOM 3343 N N . PRO A 1 417 ? -13.599 22.809 1.436 1.00 93.31 417 PRO A N 1
ATOM 3344 C CA . PRO A 1 417 ? -12.489 22.828 2.392 1.00 93.31 417 PRO A CA 1
ATOM 3345 C C . PRO A 1 417 ? -12.797 21.989 3.640 1.00 93.31 417 PRO A C 1
ATOM 3347 O O . PRO A 1 417 ? -13.957 21.695 3.914 1.00 93.31 417 PRO A O 1
ATOM 3350 N N . ALA A 1 418 ? -11.770 21.629 4.412 1.00 92.50 418 ALA A N 1
ATOM 3351 C CA . ALA A 1 418 ? -11.905 20.719 5.552 1.00 92.50 418 ALA A CA 1
ATOM 3352 C C . ALA A 1 418 ? -12.771 21.277 6.696 1.00 92.50 418 ALA A C 1
ATOM 3354 O O . ALA A 1 418 ? -13.352 20.503 7.450 1.00 92.50 418 ALA A O 1
ATOM 3355 N N . LEU A 1 419 ? -12.830 22.604 6.856 1.00 92.62 419 LEU A N 1
ATOM 3356 C CA . LEU A 1 419 ? -13.562 23.270 7.934 1.00 92.62 419 LEU A CA 1
ATOM 3357 C C . LEU A 1 419 ? -14.584 24.277 7.373 1.00 92.62 419 LEU A C 1
ATOM 3359 O O . LEU A 1 419 ? -14.212 25.064 6.497 1.00 92.62 419 LEU A O 1
ATOM 3363 N N . PRO A 1 420 ? -15.824 24.331 7.902 1.00 93.69 420 PRO A N 1
ATOM 3364 C CA . PRO A 1 420 ? -16.424 23.400 8.871 1.00 93.69 420 PRO A CA 1
ATOM 3365 C C . PRO A 1 420 ? -16.510 21.960 8.327 1.00 93.69 420 PRO A C 1
ATOM 3367 O O . PRO A 1 420 ? -16.724 21.757 7.135 1.00 93.69 420 PRO A O 1
ATOM 3370 N N . ILE A 1 421 ? -16.327 20.961 9.194 1.00 92.69 421 ILE A N 1
ATOM 3371 C CA . ILE A 1 421 ? -16.178 19.547 8.808 1.00 92.69 421 ILE A CA 1
ATOM 3372 C C . ILE A 1 421 ? -17.522 18.826 8.651 1.00 92.69 421 ILE A C 1
ATOM 3374 O O . ILE A 1 421 ? -17.611 17.860 7.889 1.00 92.69 421 ILE A O 1
ATOM 3378 N N . SER A 1 422 ? -18.588 19.277 9.328 1.00 94.94 422 SER A N 1
ATOM 3379 C CA . SER A 1 422 ? -19.884 18.573 9.296 1.00 94.94 422 SER A CA 1
ATOM 3380 C C . SER A 1 422 ? -20.443 18.378 7.878 1.00 94.94 422 SER A C 1
ATOM 3382 O O . SER A 1 422 ? -20.866 17.261 7.587 1.00 94.94 422 SER A O 1
ATOM 3384 N N . PRO A 1 423 ? -20.393 19.364 6.953 1.00 95.75 423 PRO A N 1
ATOM 3385 C CA . PRO A 1 423 ? -20.879 19.172 5.583 1.00 95.75 423 PRO A CA 1
ATOM 3386 C C . PRO A 1 423 ? -20.163 18.048 4.820 1.00 95.75 423 PRO A C 1
ATOM 3388 O O . PRO A 1 423 ? -20.785 17.343 4.024 1.00 95.75 423 PRO A O 1
ATOM 3391 N N . ILE A 1 424 ? -18.862 17.855 5.066 1.00 95.19 424 ILE A N 1
ATOM 3392 C CA . ILE A 1 424 ? -18.093 16.751 4.475 1.00 95.19 424 ILE A CA 1
ATOM 3393 C C . ILE A 1 424 ? -18.578 15.421 5.045 1.00 95.19 424 ILE A C 1
ATOM 3395 O O . ILE A 1 424 ? -18.860 14.499 4.281 1.00 95.19 424 ILE A O 1
ATOM 3399 N N . ALA A 1 425 ? -18.718 15.326 6.370 1.00 96.19 425 ALA A N 1
ATOM 3400 C CA . ALA A 1 425 ? -19.184 14.107 7.023 1.00 96.19 425 ALA A CA 1
ATOM 3401 C C . ALA A 1 425 ? -20.619 13.736 6.602 1.00 96.19 425 ALA A C 1
ATOM 3403 O O . ALA A 1 425 ? -20.912 12.578 6.312 1.00 96.19 425 ALA A O 1
ATOM 3404 N N . GLU A 1 426 ? -21.513 14.722 6.504 1.00 97.00 426 GLU A N 1
ATOM 3405 C CA . GLU A 1 426 ? -22.887 14.544 6.028 1.00 97.00 426 GLU A CA 1
ATOM 3406 C C . GLU A 1 426 ? -22.928 14.025 4.588 1.00 97.00 426 GLU A C 1
ATOM 3408 O O . GLU A 1 426 ? -23.647 13.065 4.302 1.00 97.00 426 GLU A O 1
ATOM 3413 N N . ARG A 1 427 ? -22.122 14.608 3.691 1.00 97.25 427 ARG A N 1
ATOM 3414 C CA . ARG A 1 427 ? -22.016 14.149 2.301 1.00 97.25 427 ARG A CA 1
ATOM 3415 C C . ARG A 1 427 ? -21.430 12.744 2.206 1.00 97.25 427 ARG A C 1
ATOM 3417 O O . ARG A 1 427 ? -21.984 11.918 1.488 1.00 97.25 427 ARG A O 1
ATOM 3424 N N . ALA A 1 428 ? -20.356 12.459 2.940 1.00 97.19 428 ALA A N 1
ATOM 3425 C CA . ALA A 1 428 ? -19.742 11.136 2.981 1.00 97.19 428 ALA A CA 1
ATOM 3426 C C . ALA A 1 428 ? -20.775 10.066 3.378 1.00 97.19 428 ALA A C 1
ATOM 3428 O O . ALA A 1 428 ? -20.974 9.091 2.653 1.00 97.19 428 ALA A O 1
ATOM 3429 N N . HIS A 1 429 ? -21.522 10.299 4.460 1.00 97.06 429 HIS A N 1
ATOM 3430 C CA . HIS A 1 429 ? -22.588 9.395 4.886 1.00 97.06 429 HIS A CA 1
ATOM 3431 C C . HIS A 1 429 ? -23.723 9.264 3.868 1.00 97.06 429 HIS A C 1
ATOM 3433 O O . HIS A 1 429 ? -24.211 8.155 3.646 1.00 97.06 429 HIS A O 1
ATOM 3439 N N . ALA A 1 430 ? -24.143 10.365 3.236 1.00 97.69 430 ALA A N 1
ATOM 3440 C CA . ALA A 1 430 ? -25.183 10.341 2.207 1.00 97.69 430 ALA A CA 1
ATOM 3441 C C . ALA A 1 430 ? -24.773 9.507 0.980 1.00 97.69 430 ALA A C 1
ATOM 3443 O O . ALA A 1 430 ? -25.620 8.884 0.344 1.00 97.69 430 ALA A O 1
ATOM 3444 N N . GLU A 1 431 ? -23.476 9.457 0.673 1.00 96.69 431 GLU A N 1
ATOM 3445 C CA . GLU A 1 431 ? -22.905 8.650 -0.409 1.00 96.69 431 GLU A CA 1
ATOM 3446 C C . GLU A 1 431 ? -22.649 7.184 -0.012 1.00 96.69 431 GLU A C 1
ATOM 3448 O O . GLU A 1 431 ? -22.289 6.371 -0.866 1.00 96.69 431 GLU A O 1
ATOM 3453 N N . GLY A 1 432 ? -22.849 6.821 1.260 1.00 95.81 432 GLY A N 1
ATOM 3454 C CA . GLY A 1 432 ? -22.528 5.490 1.782 1.00 95.81 432 GLY A CA 1
ATOM 3455 C C . GLY A 1 432 ? -21.028 5.249 1.988 1.00 95.81 432 GLY A C 1
ATOM 3456 O O . GLY A 1 432 ? -20.610 4.094 2.111 1.00 95.81 432 GLY A O 1
ATOM 3457 N N . ALA A 1 433 ? -20.230 6.319 2.024 1.00 97.62 433 ALA A N 1
ATOM 3458 C CA . ALA A 1 433 ? -18.832 6.262 2.428 1.00 97.62 433 ALA A CA 1
ATOM 3459 C C . ALA A 1 433 ? -18.723 5.867 3.908 1.00 97.62 433 ALA A C 1
ATOM 3461 O O . ALA A 1 433 ? -19.657 6.081 4.688 1.00 97.62 433 ALA A O 1
ATOM 3462 N N . LEU A 1 434 ? -17.571 5.314 4.285 1.00 98.19 434 LEU A N 1
ATOM 3463 C CA . LEU A 1 434 ? -17.211 5.106 5.683 1.00 98.19 434 LEU A CA 1
ATOM 3464 C C . LEU A 1 434 ? -16.247 6.207 6.110 1.00 98.19 434 LEU A C 1
ATOM 3466 O O . LEU A 1 434 ? -15.301 6.525 5.384 1.00 98.19 434 LEU A O 1
ATOM 3470 N N . LEU A 1 435 ? -16.490 6.776 7.285 1.00 97.88 435 LEU A N 1
ATOM 3471 C CA . LEU A 1 435 ? -15.553 7.697 7.918 1.00 97.88 435 LEU A CA 1
ATOM 3472 C C . LEU A 1 435 ? -14.664 6.928 8.896 1.00 97.88 435 LEU A C 1
ATOM 3474 O O . LEU A 1 435 ? -15.177 6.296 9.820 1.00 97.88 435 LEU A O 1
ATOM 3478 N N . ASP A 1 436 ? -13.349 6.990 8.691 1.00 96.56 436 ASP A N 1
ATOM 3479 C CA . ASP A 1 436 ? -12.345 6.350 9.547 1.00 96.56 436 ASP A CA 1
ATOM 3480 C C . ASP A 1 436 ? -11.548 7.406 10.305 1.00 96.56 436 ASP A C 1
ATOM 3482 O O . ASP A 1 436 ? -11.014 8.359 9.723 1.00 96.56 436 ASP A O 1
ATOM 3486 N N . LEU A 1 437 ? -11.533 7.259 11.628 1.00 93.50 437 LEU A N 1
ATOM 3487 C CA . LEU A 1 437 ? -10.813 8.149 12.513 1.00 93.50 437 LEU A CA 1
ATOM 3488 C C . LEU A 1 437 ? -9.374 7.667 12.675 1.00 93.50 437 LEU A C 1
ATOM 3490 O O . LEU A 1 437 ? -9.105 6.663 13.340 1.00 93.50 437 LEU A O 1
ATOM 3494 N N . GLU A 1 438 ? -8.451 8.445 12.124 1.00 84.88 438 GLU A N 1
ATOM 3495 C CA . GLU A 1 438 ? -7.023 8.166 12.164 1.00 84.88 438 GLU A CA 1
ATOM 3496 C C . GLU A 1 438 ? -6.304 9.141 13.124 1.00 84.88 438 GLU A C 1
ATOM 3498 O O . GLU A 1 438 ? -6.849 10.173 13.537 1.00 84.88 438 GLU A O 1
ATOM 3503 N N . LYS A 1 439 ? -5.094 8.778 13.577 1.00 77.56 439 LYS A N 1
ATOM 3504 C CA . LYS A 1 439 ? -4.335 9.443 14.658 1.00 77.56 439 LYS A CA 1
ATOM 3505 C C . LYS A 1 439 ? -5.092 9.498 15.992 1.00 77.56 439 LYS A C 1
ATOM 3507 O O . LYS A 1 439 ? -5.508 10.555 16.466 1.00 77.56 439 LYS A O 1
ATOM 3512 N N . HIS A 1 440 ? -5.179 8.350 16.667 1.00 77.38 440 HIS A N 1
ATOM 3513 C CA . HIS A 1 440 ? -5.836 8.166 17.976 1.00 77.38 440 HIS A CA 1
ATOM 3514 C C . HIS A 1 440 ? -5.391 9.122 19.105 1.00 77.38 440 HIS A C 1
ATOM 3516 O O . HIS A 1 440 ? -6.014 9.167 20.160 1.00 77.38 440 HIS A O 1
ATOM 3522 N N . ASN A 1 441 ? -4.296 9.852 18.922 1.00 75.50 441 ASN A N 1
ATOM 3523 C CA . ASN A 1 441 ? -3.635 10.673 19.928 1.00 75.50 441 ASN A CA 1
ATOM 3524 C C . ASN A 1 441 ? -3.557 12.166 19.565 1.00 75.50 441 ASN A C 1
ATOM 3526 O O . ASN A 1 441 ? -2.957 12.941 20.320 1.00 75.50 441 ASN A O 1
ATOM 3530 N N . TRP A 1 442 ? -4.124 12.583 18.429 1.00 81.94 442 TRP A N 1
ATOM 3531 C CA . TRP A 1 442 ? -4.215 13.999 18.078 1.00 81.94 442 TRP A CA 1
ATOM 3532 C C . TRP A 1 442 ? -5.506 14.601 18.661 1.00 81.94 442 TRP A C 1
ATOM 3534 O O . TRP A 1 442 ? -6.570 13.984 18.559 1.00 81.94 442 TRP A O 1
ATOM 3544 N N . PRO A 1 443 ? -5.451 15.795 19.287 1.00 73.12 443 PRO A N 1
ATOM 3545 C CA . PRO A 1 443 ? -6.597 16.363 20.006 1.00 73.12 443 PRO A CA 1
ATOM 3546 C C . PRO A 1 443 ? -7.859 16.531 19.163 1.00 73.12 443 PRO A C 1
ATOM 3548 O O . PRO A 1 443 ? -8.957 16.250 19.643 1.00 73.12 443 PRO A O 1
ATOM 3551 N N . TRP A 1 444 ? -7.705 16.950 17.906 1.00 86.00 444 TRP A N 1
ATOM 3552 C CA . TRP A 1 444 ? -8.830 17.203 17.009 1.00 86.00 444 TRP A CA 1
ATOM 3553 C C . TRP A 1 444 ? -9.611 15.933 16.676 1.00 86.00 444 TRP A C 1
ATOM 3555 O O . TRP A 1 444 ? -10.837 15.979 16.644 1.00 86.00 444 TRP A O 1
ATOM 3565 N N . SER A 1 445 ? -8.923 14.797 16.489 1.00 86.88 445 SER A N 1
ATOM 3566 C CA . SER A 1 445 ? -9.563 13.527 16.133 1.00 86.88 445 SER A CA 1
ATOM 3567 C C . SER A 1 445 ? -10.620 13.147 17.176 1.00 86.88 445 SER A C 1
ATOM 3569 O O . SER A 1 445 ? -11.770 12.884 16.833 1.00 86.88 445 SER A O 1
ATOM 3571 N N . MET A 1 446 ? -10.287 13.230 18.470 1.00 90.69 446 MET A N 1
ATOM 3572 C CA . MET A 1 446 ? -11.257 12.963 19.544 1.00 90.69 446 MET A CA 1
ATOM 3573 C C . MET A 1 446 ? -12.312 14.069 19.664 1.00 90.69 446 MET A C 1
ATOM 3575 O O . MET A 1 446 ? -13.469 13.803 20.002 1.00 90.69 446 MET A O 1
ATOM 3579 N N . ALA A 1 447 ? -11.931 15.317 19.374 1.00 89.88 447 ALA A N 1
ATOM 3580 C CA . ALA A 1 447 ? -12.827 16.457 19.490 1.00 89.88 447 ALA A CA 1
ATOM 3581 C C . ALA A 1 447 ? -13.972 16.440 18.466 1.00 89.88 447 ALA A C 1
ATOM 3583 O O . ALA A 1 447 ? -15.018 17.032 18.723 1.00 89.88 447 ALA A O 1
ATOM 3584 N N . LEU A 1 448 ? -13.809 15.768 17.326 1.00 88.94 448 LEU A N 1
ATOM 3585 C CA . LEU A 1 448 ? -14.802 15.754 16.253 1.00 88.94 448 LEU A CA 1
ATOM 3586 C C . LEU A 1 448 ? -15.802 14.599 16.300 1.00 88.94 448 LEU A C 1
ATOM 3588 O O . LEU A 1 448 ? -16.838 14.697 15.641 1.00 88.94 448 LEU A O 1
ATOM 3592 N N . VAL A 1 449 ? -15.536 13.534 17.061 1.00 94.94 449 VAL A N 1
ATOM 3593 C CA . VAL A 1 449 ? -16.338 12.294 17.037 1.00 94.94 449 VAL A CA 1
ATOM 3594 C C . VAL A 1 449 ? -17.855 12.530 17.149 1.00 94.94 449 VAL A C 1
ATOM 3596 O O . VAL A 1 449 ? -18.583 11.976 16.322 1.00 94.94 449 VAL A O 1
ATOM 3599 N N . PRO A 1 450 ? -18.377 13.382 18.060 1.00 95.50 450 PRO A N 1
ATOM 3600 C CA . PRO A 1 450 ? -19.820 13.610 18.167 1.00 95.50 450 PRO A CA 1
ATOM 3601 C C . PRO A 1 450 ? -20.440 14.296 16.943 1.00 95.50 450 PRO A C 1
ATOM 3603 O O . PRO A 1 450 ? -21.636 14.149 16.702 1.00 95.50 450 PRO A O 1
ATOM 3606 N N . LEU A 1 451 ? -19.643 15.058 16.189 1.00 93.75 451 LEU A N 1
ATOM 3607 C CA . LEU A 1 451 ? -20.083 15.795 15.005 1.00 93.75 451 LEU A CA 1
ATOM 3608 C C . LEU A 1 451 ? -20.039 14.907 13.767 1.00 93.75 451 LEU A C 1
ATOM 3610 O O . LEU A 1 451 ? -21.039 14.762 13.064 1.00 93.75 451 LEU A O 1
ATOM 3614 N N . VAL A 1 452 ? -18.872 14.306 13.516 1.00 94.94 452 VAL A N 1
ATOM 3615 C CA . VAL A 1 452 ? -18.625 13.550 12.286 1.00 94.94 452 VAL A CA 1
ATOM 3616 C C . VAL A 1 452 ? -19.196 12.147 12.354 1.00 94.94 452 VAL A C 1
ATOM 3618 O O . VAL A 1 452 ? -19.467 11.592 11.304 1.00 94.94 452 VAL A O 1
ATOM 3621 N N . ARG A 1 453 ? -19.439 11.605 13.559 1.00 96.06 453 ARG A N 1
ATOM 3622 C CA . ARG A 1 453 ? -19.996 10.263 13.797 1.00 96.06 453 ARG A CA 1
ATOM 3623 C C . ARG A 1 453 ? -19.279 9.199 12.950 1.00 96.06 453 ARG A C 1
ATOM 3625 O O . ARG A 1 453 ? -19.922 8.610 12.085 1.00 96.06 453 ARG A O 1
ATOM 3632 N N . PRO A 1 454 ? -17.965 8.997 13.166 1.00 96.62 454 PRO A N 1
ATOM 3633 C CA . PRO A 1 454 ? -17.188 8.086 12.343 1.00 96.62 454 PRO A CA 1
ATOM 3634 C C . PRO A 1 454 ? -17.746 6.664 12.444 1.00 96.62 454 PRO A C 1
ATOM 3636 O O . PRO A 1 454 ? -18.305 6.286 13.473 1.00 96.62 454 PRO A O 1
ATOM 3639 N N . ASP A 1 455 ? -17.602 5.882 11.378 1.00 97.81 455 ASP A N 1
ATOM 3640 C CA . ASP A 1 455 ? -17.974 4.466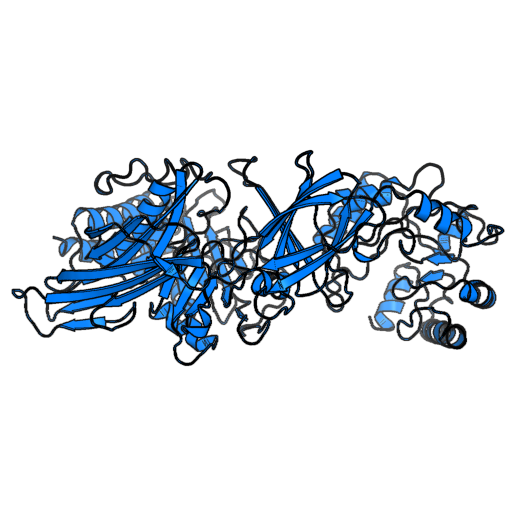 11.372 1.00 97.81 455 ASP A CA 1
ATOM 3641 C C . ASP A 1 455 ? -16.824 3.602 11.911 1.00 97.81 455 ASP A C 1
ATOM 3643 O O . ASP A 1 455 ? -17.051 2.574 12.557 1.00 97.81 455 ASP A O 1
ATOM 3647 N N . LEU A 1 456 ? -15.588 4.015 11.612 1.00 97.94 456 LEU A N 1
ATOM 3648 C CA . LEU A 1 456 ? -14.374 3.243 11.826 1.00 97.94 456 LEU A CA 1
ATOM 3649 C C . LEU A 1 456 ? -13.386 3.967 12.747 1.00 97.94 456 LEU A C 1
ATOM 3651 O O . LEU A 1 456 ? -13.387 5.194 12.872 1.00 97.94 456 LEU A O 1
ATOM 3655 N N . PHE A 1 457 ? -12.535 3.174 13.388 1.00 97.31 457 PHE A N 1
ATOM 3656 C CA . PHE A 1 457 ? -11.388 3.648 14.151 1.00 97.31 457 PHE A CA 1
ATOM 3657 C C . PHE A 1 457 ? -10.172 2.797 13.795 1.00 97.31 457 PHE A C 1
ATOM 3659 O O . PHE A 1 457 ? -10.204 1.578 13.997 1.00 97.31 457 PHE A O 1
ATOM 3666 N N . GLU A 1 458 ? -9.095 3.418 13.313 1.00 95.12 458 GLU A N 1
ATOM 3667 C CA . GLU A 1 458 ? -7.878 2.726 12.874 1.00 95.12 458 GLU A CA 1
ATOM 3668 C C . GLU A 1 458 ? -7.079 2.173 14.076 1.00 95.12 458 GLU A C 1
ATOM 3670 O O . GLU A 1 458 ? -6.056 2.699 14.522 1.00 95.12 458 GLU A O 1
ATOM 3675 N N . LEU A 1 459 ? -7.586 1.091 14.665 1.00 95.88 459 LEU A N 1
ATOM 3676 C CA . LEU A 1 459 ? -7.071 0.497 15.894 1.00 95.88 459 LEU A CA 1
ATOM 3677 C C . LEU A 1 459 ? -5.689 -0.138 15.668 1.00 95.88 459 LEU A C 1
ATOM 3679 O O . LEU A 1 459 ? -4.809 -0.044 16.524 1.00 95.88 459 LEU A O 1
ATOM 3683 N N . ALA A 1 460 ? -5.473 -0.710 14.481 1.00 96.06 460 ALA A N 1
ATOM 3684 C CA . ALA A 1 460 ? -4.151 -1.062 13.972 1.00 96.06 460 ALA A CA 1
ATOM 3685 C C . ALA A 1 460 ? -3.676 0.011 12.978 1.00 96.06 460 ALA A C 1
ATOM 3687 O O . ALA A 1 460 ? -3.683 -0.208 11.769 1.00 96.06 460 ALA A O 1
ATOM 3688 N N . ASN A 1 461 ? -3.299 1.177 13.517 1.00 94.06 461 ASN A N 1
ATOM 3689 C CA . ASN A 1 461 ? -2.941 2.356 12.724 1.00 94.06 461 ASN A CA 1
ATOM 3690 C C . ASN A 1 461 ? -1.616 2.267 11.958 1.00 94.06 461 ASN A C 1
ATOM 3692 O O . ASN A 1 461 ? -0.750 1.443 12.275 1.00 94.06 461 ASN A O 1
ATOM 3696 N N . ASN A 1 462 ? -1.447 3.224 11.046 1.00 92.31 462 ASN A N 1
ATOM 3697 C CA . ASN A 1 462 ? -0.320 3.413 10.140 1.00 92.31 462 ASN A CA 1
ATOM 3698 C C . ASN A 1 462 ? 1.073 3.605 10.782 1.00 92.31 462 ASN A C 1
ATOM 3700 O O . ASN A 1 462 ? 2.070 3.675 10.063 1.00 92.31 462 ASN A O 1
ATOM 3704 N N . HIS A 1 463 ? 1.176 3.641 12.115 1.00 91.38 463 HIS A N 1
ATOM 3705 C CA . HIS A 1 463 ? 2.441 3.673 12.862 1.00 91.38 463 HIS A CA 1
ATOM 3706 C C . HIS A 1 463 ? 2.824 2.331 13.506 1.00 91.38 463 HIS A C 1
ATOM 3708 O O . HIS A 1 463 ? 3.863 2.232 14.163 1.00 91.38 463 HIS A O 1
ATOM 3714 N N . HIS A 1 464 ? 2.021 1.284 13.308 1.00 93.38 464 HIS A N 1
ATOM 3715 C CA . HIS A 1 464 ? 2.440 -0.088 13.575 1.00 93.38 464 HIS A CA 1
ATOM 3716 C C . HIS A 1 464 ? 3.225 -0.608 12.373 1.00 93.38 464 HIS A C 1
ATOM 3718 O O . HIS A 1 464 ? 2.661 -0.865 11.310 1.00 93.38 464 HIS A O 1
ATOM 3724 N N . TRP A 1 465 ? 4.537 -0.758 12.534 1.00 93.31 465 TRP A N 1
ATOM 3725 C CA . TRP A 1 465 ? 5.426 -1.190 11.457 1.00 93.31 465 TRP A CA 1
ATOM 3726 C C . TRP A 1 465 ? 6.056 -2.539 11.762 1.00 93.31 465 TRP A C 1
ATOM 3728 O O . TRP A 1 465 ? 6.343 -2.866 12.910 1.00 93.31 465 TRP A O 1
ATOM 3738 N N . GLU A 1 466 ? 6.357 -3.303 10.718 1.00 91.06 466 GLU A N 1
ATOM 3739 C CA . GLU A 1 466 ? 7.231 -4.471 10.831 1.00 91.06 466 GLU A CA 1
ATOM 3740 C C . GLU A 1 466 ? 8.628 -4.061 11.318 1.00 91.06 466 GLU A C 1
ATOM 3742 O O . GLU A 1 466 ? 9.195 -4.659 12.237 1.00 91.06 466 GLU A O 1
ATOM 3747 N N . THR A 1 467 ? 9.138 -2.978 10.733 1.00 91.62 467 THR A N 1
ATOM 3748 C CA . THR A 1 467 ? 10.407 -2.329 11.058 1.00 91.62 467 THR A CA 1
ATOM 3749 C C . THR A 1 467 ? 10.368 -1.644 12.422 1.00 91.62 467 THR A C 1
ATOM 3751 O O . THR A 1 467 ? 9.314 -1.544 13.044 1.00 91.62 467 THR A O 1
ATOM 3754 N N . GLU A 1 468 ? 11.512 -1.168 12.913 1.00 89.31 468 GLU A N 1
ATOM 3755 C CA . GLU A 1 468 ? 11.642 -0.516 14.224 1.00 89.31 468 GLU A CA 1
ATOM 3756 C C . GLU A 1 468 ? 10.646 0.643 14.435 1.00 89.31 468 GLU A C 1
ATOM 3758 O O . GLU A 1 468 ? 10.534 1.560 13.615 1.00 89.31 468 GLU A O 1
ATOM 3763 N N . PHE A 1 469 ? 9.939 0.618 15.569 1.00 88.25 469 PHE A N 1
ATOM 3764 C CA . PHE A 1 469 ? 9.034 1.692 15.971 1.00 88.25 469 PHE A CA 1
ATOM 3765 C C . PHE A 1 469 ? 9.814 2.989 16.198 1.00 88.25 469 PHE A C 1
ATOM 3767 O O . PHE A 1 469 ? 10.784 3.010 16.949 1.00 88.25 469 PHE A O 1
ATOM 3774 N N . SER A 1 470 ? 9.394 4.074 15.545 1.00 85.50 470 SER A N 1
ATOM 3775 C CA . SER A 1 470 ? 10.161 5.333 15.534 1.00 85.50 470 SER A CA 1
ATOM 3776 C C . SER A 1 470 ? 9.336 6.568 15.912 1.00 85.50 470 SER A C 1
ATOM 3778 O O . SER A 1 470 ? 9.787 7.689 15.694 1.00 85.50 470 SER A O 1
ATOM 3780 N N . ILE A 1 471 ? 8.130 6.383 16.457 1.00 82.94 471 ILE A N 1
ATOM 3781 C CA . ILE A 1 471 ? 7.183 7.471 16.737 1.00 82.94 471 ILE A CA 1
ATOM 3782 C C . ILE A 1 471 ? 7.182 7.779 18.231 1.00 82.94 471 ILE A C 1
ATOM 3784 O O . ILE A 1 471 ? 6.348 7.294 18.990 1.00 82.94 471 ILE A O 1
ATOM 3788 N N . THR A 1 47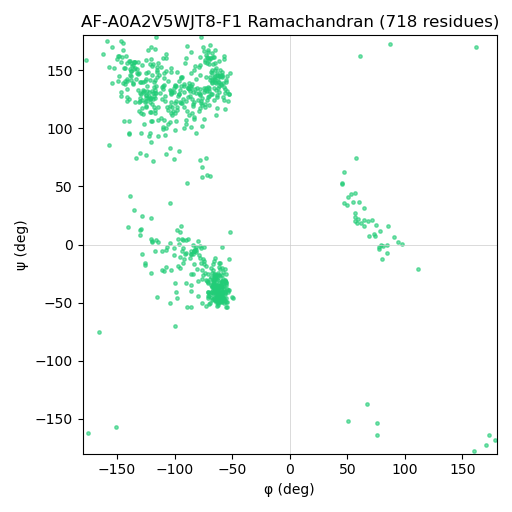2 ? 8.146 8.586 18.664 1.00 79.50 472 THR A N 1
ATOM 3789 C CA . THR A 1 472 ? 8.287 9.007 20.064 1.00 79.50 472 THR A CA 1
ATOM 3790 C C . THR A 1 472 ? 8.074 10.515 20.184 1.00 79.50 472 THR A C 1
ATOM 3792 O O . THR A 1 472 ? 8.443 11.276 19.290 1.00 79.50 472 THR A O 1
ATOM 3795 N N . ASN A 1 473 ? 7.450 10.968 21.278 1.00 74.06 473 ASN A N 1
ATOM 3796 C CA . ASN A 1 473 ? 7.232 12.394 21.589 1.00 74.06 473 ASN A CA 1
ATOM 3797 C C . ASN A 1 473 ? 6.428 13.200 20.550 1.00 74.06 473 ASN A C 1
ATOM 3799 O O . ASN A 1 473 ? 6.529 14.424 20.495 1.00 74.06 473 ASN A O 1
ATOM 3803 N N . TRP A 1 474 ? 5.627 12.529 19.724 1.00 73.19 474 TRP A N 1
ATOM 3804 C CA . TRP A 1 474 ? 4.851 13.166 18.652 1.00 73.19 474 TRP A CA 1
ATOM 3805 C C . TRP A 1 474 ? 3.372 13.391 19.016 1.00 73.19 474 TRP A C 1
ATOM 3807 O O . TRP A 1 474 ? 2.603 13.953 18.243 1.00 73.19 474 TRP A O 1
ATOM 3817 N N . ALA A 1 475 ? 2.974 12.932 20.203 1.00 72.31 475 ALA A N 1
ATOM 3818 C CA . ALA A 1 475 ? 1.598 12.838 20.672 1.00 72.31 475 ALA A CA 1
ATOM 3819 C C . ALA A 1 475 ? 1.292 13.839 21.790 1.00 72.31 475 ALA A C 1
ATOM 3821 O O . ALA A 1 475 ? 2.191 14.252 22.527 1.00 72.31 475 ALA A O 1
ATOM 3822 N N . VAL A 1 476 ? 0.006 14.123 22.020 1.00 85.00 476 VAL A N 1
ATOM 3823 C CA . VAL A 1 476 ? -0.403 14.645 23.329 1.00 85.00 476 VAL A CA 1
ATOM 3824 C C . VAL A 1 476 ? -0.276 13.527 24.365 1.00 85.00 476 VAL A C 1
ATOM 3826 O O . VAL A 1 476 ? -0.841 12.452 24.135 1.00 85.00 476 VAL A O 1
ATOM 3829 N N . PRO A 1 477 ? 0.420 13.759 25.498 1.00 90.19 477 PRO A N 1
ATOM 3830 C CA . PRO A 1 477 ? 0.640 12.724 26.498 1.00 90.19 477 PRO A CA 1
ATOM 3831 C C . PRO A 1 477 ? -0.663 12.095 26.990 1.00 90.19 477 PRO A C 1
ATOM 3833 O O . PRO A 1 477 ? -1.655 12.795 27.232 1.00 90.19 477 PRO A O 1
ATOM 3836 N N . ALA A 1 478 ? -0.629 10.776 27.166 1.00 92.19 478 ALA A N 1
ATOM 3837 C CA . ALA A 1 478 ? -1.716 10.018 27.754 1.00 92.19 478 ALA A CA 1
ATOM 3838 C C . ALA A 1 478 ? -2.041 10.543 29.169 1.00 92.19 478 ALA A C 1
ATOM 3840 O O . ALA A 1 478 ? -1.135 10.879 29.940 1.00 92.19 478 ALA A O 1
ATOM 3841 N N . PRO A 1 479 ? -3.330 10.643 29.536 1.00 93.00 479 PRO A N 1
ATOM 3842 C CA . PRO A 1 479 ? -3.727 11.038 30.880 1.00 93.00 479 PRO A CA 1
ATOM 3843 C C . PRO A 1 479 ? -3.344 9.963 31.908 1.00 93.00 479 PRO A C 1
ATOM 3845 O O . PRO A 1 479 ? -3.355 8.767 31.621 1.00 93.00 479 PRO A O 1
ATOM 3848 N N . ALA A 1 480 ? -3.065 10.389 33.143 1.00 93.69 480 ALA A N 1
ATOM 3849 C CA . ALA A 1 480 ? -2.552 9.514 34.201 1.00 93.69 480 ALA A CA 1
ATOM 3850 C C . ALA A 1 480 ? -3.430 8.280 34.489 1.00 93.69 480 ALA A C 1
ATOM 3852 O O . ALA A 1 480 ? -2.894 7.222 34.813 1.00 93.69 480 ALA A O 1
ATOM 3853 N N . TRP A 1 481 ? -4.756 8.388 34.332 1.00 94.19 481 TRP A N 1
ATOM 3854 C CA . TRP A 1 481 ? -5.689 7.281 34.579 1.00 94.19 481 TRP A CA 1
ATOM 3855 C C . TRP A 1 481 ? -5.462 6.079 33.651 1.00 94.19 481 TRP A C 1
ATOM 3857 O O . TRP A 1 481 ? -5.774 4.955 34.031 1.00 94.19 481 TRP A O 1
ATOM 3867 N N . MET A 1 482 ? -4.870 6.289 32.468 1.00 95.00 482 MET A N 1
ATOM 3868 C CA . MET A 1 482 ? -4.557 5.208 31.532 1.00 95.00 482 MET A CA 1
ATOM 3869 C C . MET A 1 482 ? -3.380 4.335 31.995 1.00 95.00 482 MET A C 1
ATOM 3871 O O . MET A 1 482 ? -3.239 3.217 31.515 1.00 95.00 482 MET A O 1
ATOM 3875 N N . ASN A 1 483 ? -2.540 4.817 32.922 1.00 95.06 483 ASN A N 1
ATOM 3876 C CA . ASN A 1 483 ? -1.411 4.077 33.503 1.00 95.06 483 ASN A CA 1
ATOM 3877 C C . ASN A 1 483 ? -0.431 3.463 32.469 1.00 95.06 483 ASN A C 1
ATOM 3879 O O . ASN A 1 483 ? 0.013 2.323 32.603 1.00 95.06 483 ASN A O 1
ATOM 3883 N N . ILE A 1 484 ? -0.084 4.225 31.426 1.00 94.69 484 ILE A N 1
ATOM 3884 C CA . ILE A 1 484 ? 0.804 3.790 30.327 1.00 94.69 484 ILE A CA 1
ATOM 3885 C C . ILE A 1 484 ? 1.959 4.767 30.056 1.00 94.69 484 ILE A C 1
ATOM 3887 O O . ILE A 1 484 ? 2.493 4.802 28.950 1.00 94.69 484 ILE A O 1
ATOM 3891 N N . GLY A 1 485 ? 2.368 5.565 31.045 1.00 92.94 485 GLY A N 1
ATOM 3892 C CA . GLY A 1 485 ? 3.379 6.610 30.838 1.00 92.94 485 GLY A CA 1
ATOM 3893 C C . GLY A 1 485 ? 2.855 7.719 29.922 1.00 92.94 485 GLY A C 1
ATOM 3894 O O . GLY A 1 485 ? 1.704 8.127 30.066 1.00 92.94 485 GLY A O 1
ATOM 3895 N N . SER A 1 486 ? 3.668 8.198 28.972 1.00 91.88 486 SER A N 1
ATOM 3896 C CA . SER A 1 486 ? 3.204 9.221 28.016 1.00 91.88 486 SER A CA 1
ATOM 3897 C C . SER A 1 486 ? 2.278 8.661 26.934 1.00 91.88 486 SER A C 1
ATOM 3899 O O . SER A 1 486 ? 1.677 9.432 26.189 1.00 91.88 486 SER A O 1
ATOM 3901 N N . GLY A 1 487 ? 2.189 7.333 26.804 1.00 91.50 487 GLY A N 1
ATOM 3902 C CA . GLY A 1 487 ? 1.523 6.674 25.680 1.00 91.50 487 GLY A CA 1
ATOM 3903 C C . GLY A 1 487 ? 2.350 6.658 24.390 1.00 91.50 487 GLY A C 1
ATOM 3904 O O . GLY A 1 487 ? 1.909 6.076 23.413 1.00 91.50 487 GLY A O 1
ATOM 3905 N N . SER A 1 488 ? 3.546 7.256 24.360 1.00 90.94 488 SER A N 1
ATOM 3906 C CA . SER A 1 488 ?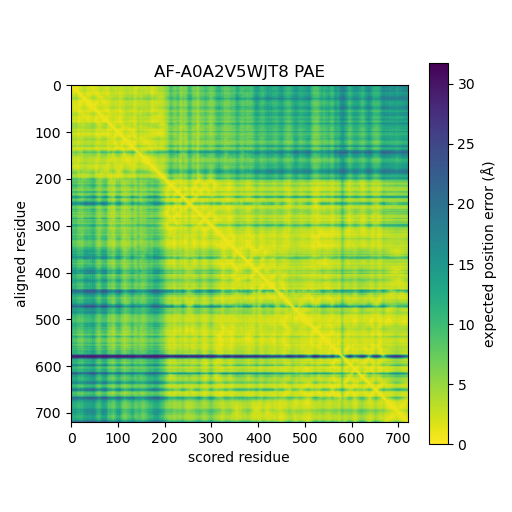 4.434 7.246 23.184 1.00 90.94 488 SER A CA 1
ATOM 3907 C C . SER A 1 488 ? 5.874 6.834 23.501 1.00 90.94 488 SER A C 1
ATOM 3909 O O . SER A 1 488 ? 6.756 6.999 22.660 1.00 90.94 488 SER A O 1
ATOM 3911 N N . ASP A 1 489 ? 6.135 6.294 24.700 1.00 88.69 489 ASP A N 1
ATOM 3912 C CA . ASP A 1 489 ? 7.509 5.953 25.099 1.00 88.69 489 ASP A CA 1
ATOM 3913 C C . ASP A 1 489 ? 8.033 4.700 24.365 1.00 88.69 489 ASP A C 1
ATOM 3915 O O . ASP A 1 489 ? 9.239 4.550 24.180 1.00 88.69 489 ASP A O 1
ATOM 3919 N N . ASN A 1 490 ? 7.143 3.814 23.902 1.00 90.81 490 ASN A N 1
ATOM 3920 C CA . ASN A 1 490 ? 7.452 2.693 23.008 1.00 90.81 490 ASN A CA 1
ATOM 3921 C C . ASN A 1 490 ? 6.203 2.197 22.253 1.00 90.81 490 ASN A C 1
ATOM 3923 O O . ASN A 1 490 ? 5.077 2.612 22.533 1.00 90.81 490 ASN A O 1
ATOM 3927 N N . GLU A 1 491 ? 6.408 1.246 21.336 1.00 91.56 491 GLU A N 1
ATOM 3928 C CA . GLU A 1 491 ? 5.360 0.642 20.499 1.00 91.56 491 GLU A CA 1
ATOM 3929 C C . GLU A 1 491 ? 4.190 0.063 21.316 1.00 91.56 491 GLU A C 1
ATOM 3931 O O . GLU A 1 491 ? 3.027 0.189 20.930 1.00 91.56 491 GLU A O 1
ATOM 3936 N N . ARG A 1 492 ? 4.469 -0.554 22.473 1.00 93.00 492 ARG A N 1
ATOM 3937 C CA . ARG A 1 492 ? 3.429 -1.165 23.313 1.00 93.00 492 ARG A CA 1
ATOM 3938 C C . ARG A 1 492 ? 2.549 -0.106 23.960 1.00 93.00 492 ARG A C 1
ATOM 3940 O O . ARG A 1 492 ? 1.332 -0.260 23.965 1.00 93.00 492 ARG A O 1
ATOM 3947 N N . GLN A 1 493 ? 3.143 0.954 24.498 1.00 93.44 493 GLN A N 1
ATOM 3948 C CA . GLN A 1 493 ? 2.380 2.060 25.078 1.00 93.44 493 GLN A CA 1
ATOM 3949 C C . GLN A 1 493 ? 1.604 2.830 24.009 1.00 93.44 493 GLN A C 1
ATOM 3951 O O . GLN A 1 493 ? 0.460 3.179 24.271 1.00 93.44 493 GLN A O 1
ATOM 3956 N N . TRP A 1 494 ? 2.165 2.999 22.807 1.00 93.75 494 TRP A N 1
ATOM 3957 C CA . TRP A 1 494 ? 1.454 3.551 21.646 1.00 93.75 494 TRP A CA 1
ATOM 3958 C C . TRP A 1 494 ? 0.200 2.745 21.313 1.00 93.75 494 TRP A C 1
ATOM 3960 O O . TRP A 1 494 ? -0.902 3.285 21.239 1.00 93.75 494 TRP A O 1
ATOM 3970 N N . THR A 1 495 ? 0.356 1.426 21.205 1.00 94.69 495 THR A N 1
ATOM 3971 C CA . THR A 1 495 ? -0.758 0.513 20.920 1.00 94.69 495 THR A CA 1
ATOM 3972 C C . THR A 1 495 ? -1.833 0.599 22.007 1.00 94.69 495 THR A C 1
ATOM 3974 O O . THR A 1 495 ? -3.019 0.744 21.717 1.00 94.69 495 THR A O 1
ATOM 3977 N N . LEU A 1 496 ? -1.425 0.561 23.281 1.00 95.44 496 LEU A N 1
ATOM 3978 C CA . LEU A 1 496 ? -2.351 0.658 24.410 1.00 95.44 496 LEU A CA 1
ATOM 3979 C C . LEU A 1 496 ? -3.030 2.029 24.498 1.00 95.44 496 LEU A C 1
ATOM 3981 O O . LEU A 1 496 ? -4.199 2.087 24.867 1.00 95.44 496 LEU A O 1
ATOM 3985 N N . TYR A 1 497 ? -2.346 3.115 24.134 1.00 94.94 497 TYR A N 1
ATOM 3986 C CA . TYR A 1 497 ? -2.953 4.443 24.092 1.00 94.94 497 TYR A CA 1
ATOM 3987 C C . TYR A 1 497 ? -4.067 4.503 23.044 1.00 94.94 497 TYR A C 1
ATOM 3989 O O . TYR A 1 497 ? -5.158 4.998 23.333 1.00 94.94 497 TYR A O 1
ATOM 3997 N N . GLY A 1 498 ? -3.839 3.928 21.860 1.00 95.25 498 GLY A N 1
ATOM 3998 C CA . GLY A 1 498 ? -4.877 3.761 20.842 1.00 95.25 498 GLY A CA 1
ATOM 3999 C C . GLY A 1 498 ? -6.074 2.963 21.350 1.00 95.25 498 GLY A C 1
ATOM 4000 O O . GLY A 1 498 ? -7.211 3.411 21.209 1.00 95.25 498 GLY A O 1
ATOM 4001 N N . PHE A 1 499 ? -5.824 1.835 22.020 1.00 97.25 499 PHE A N 1
ATOM 4002 C CA . PHE A 1 499 ? -6.888 1.002 22.585 1.00 97.25 499 PHE A CA 1
ATOM 4003 C C . PHE A 1 499 ? -7.704 1.740 23.647 1.00 97.25 499 PHE A C 1
ATOM 4005 O O . PHE A 1 499 ? -8.925 1.681 23.620 1.00 97.25 499 PHE A O 1
ATOM 4012 N N . LEU A 1 500 ? -7.059 2.468 24.559 1.00 96.81 500 LEU A N 1
ATOM 4013 C CA . LEU A 1 500 ? -7.758 3.160 25.644 1.00 96.81 500 LEU A CA 1
ATOM 4014 C C . LEU A 1 500 ? -8.557 4.378 25.158 1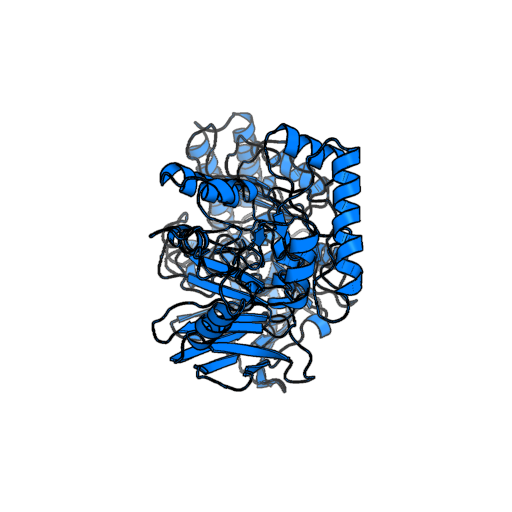.00 96.81 500 LEU A C 1
ATOM 4016 O O . LEU A 1 500 ? -9.615 4.653 25.717 1.00 96.81 500 LEU A O 1
ATOM 4020 N N . ASN A 1 501 ? -8.116 5.072 24.100 1.00 96.12 501 ASN A N 1
ATOM 4021 C CA . ASN A 1 501 ? -8.958 6.080 23.439 1.00 96.12 501 ASN A CA 1
ATOM 4022 C C . ASN A 1 501 ? -10.178 5.434 22.777 1.00 96.12 501 ASN A C 1
ATOM 4024 O O . ASN A 1 501 ? -11.295 5.911 22.956 1.00 96.12 501 ASN A O 1
ATOM 4028 N N . TYR A 1 502 ? -9.971 4.332 22.050 1.00 97.25 502 TYR A N 1
ATOM 4029 C CA . TYR A 1 502 ? -11.060 3.579 21.434 1.00 97.25 502 TYR A CA 1
ATOM 4030 C C . TYR A 1 502 ? -12.084 3.120 22.482 1.00 97.25 502 TYR A C 1
ATOM 4032 O O . TYR A 1 502 ? -13.278 3.353 22.314 1.00 97.25 502 TYR A O 1
ATOM 4040 N N . TYR A 1 503 ? -11.628 2.567 23.609 1.00 98.00 503 TYR A N 1
ATOM 4041 C CA . TYR A 1 503 ? -12.499 2.131 24.704 1.00 98.00 503 TYR A CA 1
ATOM 4042 C C . TYR A 1 503 ? -13.264 3.293 25.332 1.00 98.00 503 TYR A C 1
ATOM 4044 O O . TYR A 1 503 ? -14.474 3.187 25.485 1.00 98.00 503 TYR A O 1
ATOM 4052 N N . ALA A 1 504 ? -12.607 4.429 25.589 1.00 96.88 504 ALA A N 1
ATOM 4053 C CA . ALA A 1 504 ? -13.275 5.616 26.120 1.00 96.88 504 ALA A CA 1
ATOM 4054 C C . ALA A 1 504 ? -14.400 6.122 25.195 1.00 96.88 504 ALA A C 1
ATOM 4056 O O . ALA A 1 504 ? -15.440 6.575 25.675 1.00 96.88 504 ALA A O 1
ATOM 4057 N N . LEU A 1 505 ? -14.221 6.029 23.870 1.00 96.94 505 LEU A N 1
ATOM 4058 C CA . LEU A 1 505 ? -15.272 6.350 22.900 1.00 96.94 505 LEU A CA 1
ATOM 4059 C C . LEU A 1 505 ? -16.421 5.330 22.946 1.00 96.94 505 LEU A C 1
ATOM 4061 O O . LEU A 1 505 ? -17.584 5.738 22.978 1.00 96.94 505 LEU A O 1
ATOM 4065 N N . LEU A 1 506 ? -16.117 4.028 23.000 1.00 97.69 506 LEU A N 1
ATOM 4066 C CA . LEU A 1 506 ? -17.138 2.984 23.143 1.00 97.69 506 LEU A CA 1
ATOM 4067 C C . LEU A 1 506 ? -17.945 3.157 24.440 1.00 97.69 506 LEU A C 1
ATOM 4069 O O . LEU A 1 506 ? -19.174 3.113 24.405 1.00 97.69 506 LEU A O 1
ATOM 4073 N N . ASP A 1 507 ? -17.275 3.428 25.562 1.00 97.06 507 ASP A N 1
ATOM 4074 C CA . ASP A 1 507 ? -17.887 3.671 26.875 1.00 97.06 507 ASP A CA 1
ATOM 4075 C C . ASP A 1 507 ? -18.740 4.948 26.897 1.00 97.06 507 ASP A C 1
ATOM 4077 O O . ASP A 1 507 ? -19.744 5.026 27.607 1.00 97.06 507 ASP A O 1
ATOM 4081 N N . CYS A 1 508 ? -18.408 5.935 26.060 1.00 96.31 508 CYS A N 1
ATOM 4082 C CA . CYS A 1 508 ? -19.236 7.121 25.826 1.00 96.31 508 CYS A CA 1
ATOM 4083 C C . CYS A 1 508 ? -20.408 6.878 24.856 1.00 96.31 508 CYS A C 1
ATOM 4085 O O . CYS A 1 508 ? -21.159 7.809 24.561 1.00 96.31 508 CYS A O 1
ATOM 4087 N N . GLY A 1 509 ? -20.595 5.646 24.375 1.00 95.19 509 GLY A N 1
ATOM 4088 C CA . GLY A 1 509 ? -21.725 5.239 23.540 1.00 95.19 509 GLY A CA 1
ATOM 4089 C C . GLY A 1 509 ? -21.505 5.386 22.033 1.00 95.19 509 GLY A C 1
ATOM 4090 O O . GLY A 1 509 ? -22.442 5.158 21.265 1.00 95.19 509 GLY A O 1
ATOM 4091 N N . PHE A 1 510 ? -20.296 5.734 21.582 1.00 95.81 510 PHE A N 1
ATOM 4092 C CA . PHE A 1 510 ? -19.976 5.754 20.154 1.00 95.81 510 PHE A CA 1
ATOM 4093 C C . PHE A 1 510 ? -19.748 4.326 19.661 1.00 95.81 510 PHE A C 1
ATOM 4095 O O . PHE A 1 510 ? -18.881 3.619 20.161 1.00 95.81 510 PHE A O 1
ATOM 4102 N N . ARG A 1 511 ? -20.525 3.880 18.671 1.00 94.81 511 ARG A N 1
ATOM 4103 C CA . ARG A 1 511 ? -20.394 2.533 18.098 1.00 94.81 511 ARG A CA 1
ATOM 4104 C C . ARG A 1 511 ? -19.452 2.572 16.904 1.00 94.81 511 ARG A C 1
ATOM 4106 O O . ARG A 1 511 ? -19.862 2.976 15.823 1.00 94.81 511 ARG A O 1
ATOM 4113 N N . LEU A 1 512 ? -18.208 2.168 17.136 1.00 96.00 512 LEU A N 1
ATOM 4114 C CA . LEU A 1 512 ? -17.115 2.245 16.169 1.00 96.00 512 LEU A CA 1
ATOM 4115 C C . LEU A 1 512 ? -16.584 0.846 15.861 1.00 96.00 512 LEU A C 1
ATOM 4117 O O . LEU A 1 512 ? -16.259 0.094 16.783 1.00 96.00 512 LEU A O 1
ATOM 4121 N N . SER A 1 513 ? -16.444 0.515 14.582 1.00 97.69 513 SER A N 1
ATOM 4122 C CA . SER A 1 513 ? -15.816 -0.737 14.151 1.00 97.69 513 SER A CA 1
ATOM 4123 C C . SER A 1 513 ? -14.300 -0.549 14.020 1.00 97.69 513 SER A C 1
ATOM 4125 O O . SER A 1 513 ? -13.856 0.471 13.492 1.00 97.69 513 SER A O 1
ATOM 4127 N N . PRO A 1 514 ? -13.467 -1.493 14.488 1.00 97.88 514 PRO A N 1
ATOM 4128 C CA . PRO A 1 514 ? -12.029 -1.358 14.346 1.00 97.88 514 PRO A CA 1
ATOM 4129 C C . PRO A 1 514 ? -11.622 -1.577 12.885 1.00 97.88 514 PRO A C 1
ATOM 4131 O O . PRO A 1 514 ? -12.057 -2.529 12.231 1.00 97.88 514 PRO A O 1
ATOM 4134 N N . ALA A 1 515 ? -10.751 -0.702 12.403 1.00 97.62 515 ALA A N 1
ATOM 4135 C CA . ALA A 1 515 ? -10.115 -0.768 11.099 1.00 97.62 515 ALA A CA 1
ATOM 4136 C C . ALA A 1 515 ? -8.588 -0.824 11.242 1.00 97.62 515 ALA A C 1
ATOM 4138 O O . ALA A 1 515 ? -8.025 -0.684 12.336 1.00 97.62 515 ALA A O 1
ATOM 4139 N N . ALA A 1 516 ? -7.916 -1.091 10.130 1.00 97.50 516 ALA A N 1
ATOM 4140 C CA . ALA A 1 516 ? -6.474 -1.230 10.078 1.00 97.50 516 ALA A CA 1
ATOM 4141 C C . ALA A 1 516 ? -5.951 -0.593 8.800 1.00 97.50 516 ALA A C 1
ATOM 4143 O O . ALA A 1 516 ? -6.470 -0.862 7.715 1.00 97.50 516 ALA A O 1
ATOM 4144 N N . GLY A 1 517 ? -4.899 0.196 8.955 1.00 95.94 517 GLY A N 1
ATOM 4145 C CA . GLY A 1 517 ? -4.326 0.989 7.893 1.00 95.94 517 GLY A CA 1
ATOM 4146 C C . GLY A 1 517 ? -2.810 1.000 7.992 1.00 95.94 517 GLY A C 1
ATOM 4147 O O . GLY A 1 517 ? -2.247 1.017 9.087 1.00 95.94 517 GLY A O 1
ATOM 4148 N N . THR A 1 518 ? -2.119 0.926 6.858 1.00 96.44 518 THR A N 1
ATOM 4149 C CA . THR A 1 518 ? -0.645 0.934 6.855 1.00 96.44 518 THR A CA 1
ATOM 4150 C C . THR A 1 518 ? -0.045 2.268 6.441 1.00 96.44 518 THR A C 1
ATOM 4152 O O . THR A 1 518 ? 1.123 2.531 6.726 1.00 96.44 518 THR A O 1
ATOM 4155 N N . ALA A 1 519 ? -0.804 3.096 5.724 1.00 96.12 519 ALA A N 1
ATOM 4156 C CA . ALA A 1 519 ? -0.279 4.173 4.890 1.00 96.12 519 ALA A CA 1
ATOM 4157 C C . ALA A 1 519 ? 0.887 3.697 3.996 1.00 96.12 519 ALA A C 1
ATOM 4159 O O . ALA A 1 519 ? 1.859 4.427 3.742 1.00 96.12 519 ALA A O 1
ATOM 4160 N N . ASN A 1 520 ? 0.813 2.448 3.507 1.00 96.75 520 ASN A N 1
ATOM 4161 C CA . ASN A 1 520 ? 1.781 1.914 2.553 1.00 96.75 520 ASN A CA 1
ATOM 4162 C C . ASN A 1 520 ? 1.894 2.869 1.361 1.00 96.75 520 ASN A C 1
ATOM 4164 O O . ASN A 1 520 ? 0.892 3.291 0.789 1.00 96.75 520 ASN A O 1
ATOM 4168 N N . GLY A 1 521 ? 3.123 3.238 1.007 1.00 94.75 521 GLY A N 1
ATOM 4169 C CA . GLY A 1 521 ? 3.408 4.288 0.036 1.00 94.75 521 GLY A CA 1
ATOM 4170 C C . GLY A 1 521 ? 4.037 5.543 0.635 1.00 94.75 521 GLY A C 1
ATOM 4171 O O . GLY A 1 521 ? 4.762 6.222 -0.094 1.00 94.75 521 GLY A O 1
ATOM 4172 N N . VAL A 1 522 ? 3.898 5.798 1.940 1.00 94.00 522 VAL A N 1
ATOM 4173 C CA . VAL A 1 522 ? 4.621 6.878 2.654 1.00 94.00 522 VAL A CA 1
ATOM 4174 C C . VAL A 1 522 ? 5.396 6.399 3.889 1.00 94.00 522 VAL A C 1
ATOM 4176 O O . VAL A 1 522 ? 6.322 7.085 4.321 1.00 94.00 522 VAL A O 1
ATOM 4179 N N . HIS A 1 523 ? 5.113 5.199 4.407 1.00 94.75 523 HIS A N 1
ATOM 4180 C CA . HIS A 1 523 ? 5.792 4.623 5.579 1.00 94.75 523 HIS A CA 1
ATOM 4181 C C . HIS A 1 523 ? 6.624 3.366 5.267 1.00 94.75 523 HIS A C 1
ATOM 4183 O O . HIS A 1 523 ? 6.363 2.686 4.273 1.00 94.75 523 HIS A O 1
ATOM 4189 N N . PRO A 1 524 ? 7.648 3.031 6.079 1.00 95.44 524 PRO A N 1
ATOM 4190 C CA . PRO A 1 524 ? 8.469 1.834 5.895 1.00 95.44 524 PRO A CA 1
ATOM 4191 C C . PRO A 1 524 ? 7.731 0.561 6.347 1.00 95.44 524 PRO A C 1
ATOM 4193 O O . PRO A 1 524 ? 8.092 -0.076 7.327 1.00 95.44 524 PRO A O 1
ATOM 4196 N N . VAL A 1 525 ? 6.663 0.209 5.635 1.00 96.12 525 VAL A N 1
ATOM 4197 C CA . VAL A 1 525 ? 5.778 -0.912 5.961 1.00 96.12 525 VAL A CA 1
ATOM 4198 C C . VAL A 1 525 ? 5.190 -1.509 4.674 1.00 96.12 525 VAL A C 1
ATOM 4200 O O . VAL A 1 525 ? 4.881 -0.743 3.753 1.00 96.12 525 VAL A O 1
ATOM 4203 N N . PRO A 1 526 ? 5.043 -2.840 4.553 1.00 97.25 526 PRO A N 1
ATOM 4204 C CA . PRO A 1 526 ? 4.318 -3.451 3.437 1.00 97.25 526 PRO A CA 1
ATOM 4205 C C . PRO A 1 526 ? 2.810 -3.209 3.523 1.00 97.25 526 PRO A C 1
ATOM 4207 O O . PRO A 1 526 ? 2.271 -2.916 4.592 1.00 97.25 526 PRO A O 1
ATOM 4210 N N . LEU A 1 527 ? 2.126 -3.357 2.388 1.00 98.19 527 LEU A N 1
ATOM 4211 C CA . LEU A 1 527 ? 0.669 -3.258 2.325 1.00 98.19 527 LEU A CA 1
ATOM 4212 C C . LEU A 1 527 ? 0.031 -4.358 3.186 1.00 98.19 527 LEU A C 1
ATOM 4214 O O . LEU A 1 527 ? 0.442 -5.516 3.143 1.00 98.19 527 LEU A O 1
ATOM 4218 N N . GLY A 1 528 ? -0.975 -4.002 3.984 1.00 97.81 528 GLY A N 1
ATOM 4219 C CA . GLY A 1 528 ? -1.667 -4.948 4.851 1.00 97.81 528 GLY A CA 1
ATOM 4220 C C . GLY A 1 528 ? -0.799 -5.556 5.956 1.00 97.81 528 GLY A C 1
ATOM 4221 O O . GLY A 1 528 ? -1.136 -6.631 6.457 1.00 97.81 528 GLY A O 1
ATOM 4222 N N . PHE A 1 529 ? 0.323 -4.939 6.355 1.00 97.62 529 PHE A N 1
ATOM 4223 C CA . PHE A 1 529 ? 1.007 -5.348 7.588 1.00 97.62 529 PHE A CA 1
ATOM 4224 C C . PHE A 1 529 ? 0.041 -5.306 8.777 1.00 97.62 529 PHE A C 1
ATOM 4226 O O . PHE A 1 529 ? -0.132 -6.312 9.466 1.00 97.62 529 PHE A O 1
ATOM 4233 N N . SER A 1 530 ? -0.596 -4.152 8.963 1.00 97.50 530 SER A N 1
ATOM 4234 C CA . SER A 1 530 ? -1.830 -3.992 9.720 1.00 97.50 530 SER A CA 1
ATOM 4235 C C . SER A 1 530 ? -2.977 -4.297 8.766 1.00 97.50 530 SER A C 1
ATOM 4237 O O . SER A 1 530 ? -3.046 -3.704 7.693 1.00 97.50 530 SER A O 1
ATOM 4239 N N . ARG A 1 531 ? -3.859 -5.232 9.119 1.00 98.38 531 ARG A N 1
ATOM 4240 C CA . ARG A 1 531 ? -5.040 -5.547 8.304 1.00 98.38 531 ARG A CA 1
ATOM 4241 C C . ARG A 1 531 ? -6.250 -5.863 9.167 1.00 98.38 531 ARG A C 1
ATOM 4243 O O . ARG A 1 531 ? -6.113 -6.348 10.290 1.00 98.38 531 ARG A O 1
ATOM 4250 N N . VAL A 1 532 ? -7.429 -5.596 8.624 1.00 98.88 532 VAL A N 1
ATOM 4251 C CA . VAL A 1 532 ? -8.713 -6.003 9.196 1.00 98.88 532 VAL A CA 1
ATOM 4252 C C . VAL A 1 532 ? -9.233 -7.201 8.416 1.00 98.88 532 VAL A C 1
ATOM 4254 O O . VAL A 1 532 ? -9.224 -7.174 7.193 1.00 98.88 532 VAL A O 1
ATOM 4257 N N . TYR A 1 533 ? -9.672 -8.256 9.093 1.00 98.88 533 TYR A N 1
ATOM 4258 C CA . TYR A 1 533 ? -10.415 -9.345 8.461 1.00 98.88 533 TYR A CA 1
ATOM 4259 C C . TYR A 1 533 ? -11.903 -9.146 8.703 1.00 98.88 533 TYR A C 1
ATOM 4261 O O . TYR A 1 533 ? -12.303 -8.846 9.825 1.00 98.88 533 TYR A O 1
ATOM 4269 N N . VAL A 1 534 ? -12.715 -9.340 7.666 1.00 98.88 534 VAL A N 1
ATOM 4270 C CA . VAL A 1 534 ? -14.178 -9.237 7.711 1.00 98.88 534 VAL A CA 1
ATOM 4271 C C . VAL A 1 534 ? -14.802 -10.594 7.399 1.00 98.88 534 VAL A C 1
ATOM 4273 O O . VAL A 1 534 ? -14.454 -11.213 6.392 1.00 98.88 534 VAL A O 1
ATOM 4276 N N . HIS A 1 535 ? -15.742 -11.043 8.235 1.00 98.69 535 HIS A N 1
ATOM 4277 C CA . HIS A 1 535 ? -16.413 -12.333 8.082 1.00 98.69 535 HIS A CA 1
ATOM 4278 C C . HIS A 1 535 ? -17.595 -12.264 7.100 1.00 98.69 535 HIS A C 1
ATOM 4280 O O . HIS A 1 535 ? -18.583 -11.544 7.302 1.00 98.69 535 HIS A O 1
ATOM 4286 N N . LEU A 1 536 ? -17.484 -13.047 6.028 1.00 98.38 536 LEU A N 1
ATOM 4287 C CA . LEU A 1 536 ? -18.405 -13.216 4.909 1.00 98.38 536 LEU A CA 1
ATOM 4288 C C . LEU A 1 536 ? -18.667 -14.722 4.675 1.00 98.38 536 LEU A C 1
ATOM 4290 O O . LEU A 1 536 ? -18.144 -15.308 3.726 1.00 98.38 536 LEU A O 1
ATOM 4294 N N . PRO A 1 537 ? -19.534 -15.368 5.477 1.00 95.44 537 PRO A N 1
ATOM 4295 C CA . PRO A 1 537 ? -19.750 -16.822 5.419 1.00 95.44 537 PRO A CA 1
ATOM 4296 C C . PRO A 1 537 ? -20.365 -17.322 4.100 1.00 95.44 537 PRO A C 1
ATOM 4298 O O . PRO A 1 537 ? -20.408 -18.520 3.840 1.00 95.44 537 PRO A O 1
ATOM 4301 N N . ARG A 1 538 ? -20.864 -16.413 3.250 1.00 96.81 538 ARG A N 1
ATOM 4302 C CA . ARG A 1 538 ? -21.410 -16.723 1.915 1.00 96.81 538 ARG A CA 1
ATOM 4303 C C . ARG A 1 538 ? -20.404 -16.484 0.780 1.00 96.81 538 ARG A C 1
ATOM 4305 O O . ARG A 1 538 ? -20.807 -16.461 -0.380 1.00 96.81 538 ARG A O 1
ATOM 4312 N N . GLY A 1 539 ? -19.128 -16.296 1.113 1.00 97.19 539 GLY A N 1
ATOM 4313 C CA . GLY A 1 539 ? -18.062 -15.972 0.172 1.00 97.19 539 GLY A CA 1
ATOM 4314 C C . GLY A 1 539 ? -17.910 -14.472 -0.090 1.00 97.19 539 GLY A C 1
ATOM 4315 O O . GLY A 1 539 ? -18.704 -13.640 0.364 1.00 97.19 539 GLY A O 1
ATOM 4316 N N . PHE A 1 540 ? -16.855 -14.130 -0.827 1.00 98.56 540 PHE A N 1
ATOM 4317 C CA . PHE A 1 540 ? -16.468 -12.749 -1.084 1.00 98.56 540 PHE A CA 1
ATOM 4318 C C . PHE A 1 540 ? -17.444 -12.008 -2.007 1.00 98.56 540 PHE A C 1
ATOM 4320 O O . PHE A 1 540 ? -17.803 -12.469 -3.089 1.00 98.56 540 PHE A O 1
ATOM 4327 N N . SER A 1 541 ? -17.791 -10.786 -1.611 1.00 98.31 541 SER A N 1
ATOM 4328 C CA . SER A 1 541 ? -18.138 -9.715 -2.543 1.00 98.31 541 SER A CA 1
ATOM 4329 C C . SER A 1 541 ? -17.716 -8.389 -1.929 1.00 98.31 541 SER A C 1
ATOM 4331 O O . SER A 1 541 ? -17.847 -8.206 -0.716 1.00 98.31 541 SER A O 1
ATOM 4333 N N . TYR A 1 542 ? -17.275 -7.444 -2.756 1.00 98.56 542 TYR A N 1
ATOM 4334 C CA . TYR A 1 542 ? -16.848 -6.130 -2.280 1.00 98.56 542 TYR A CA 1
ATOM 4335 C C . TYR A 1 542 ? -17.934 -5.421 -1.448 1.00 98.56 542 TYR A C 1
ATOM 4337 O O . TYR A 1 542 ? -17.678 -4.957 -0.340 1.00 98.56 542 TYR A O 1
ATOM 4345 N N . ALA A 1 543 ? -19.182 -5.414 -1.927 1.00 98.19 543 ALA A N 1
ATOM 4346 C CA . ALA A 1 543 ? -20.292 -4.786 -1.211 1.00 98.19 543 ALA A CA 1
ATOM 4347 C C . ALA A 1 543 ? -20.582 -5.466 0.140 1.00 98.19 543 ALA A C 1
ATOM 4349 O O . ALA A 1 543 ? -20.863 -4.789 1.130 1.00 98.19 543 ALA A O 1
ATOM 4350 N N . ALA A 1 544 ? -20.512 -6.801 0.211 1.00 98.50 544 ALA A N 1
ATOM 4351 C CA . ALA A 1 544 ? -20.678 -7.511 1.477 1.00 98.50 544 ALA A CA 1
ATOM 4352 C C . ALA A 1 544 ? -19.517 -7.232 2.441 1.00 98.50 544 ALA A C 1
ATOM 4354 O O . ALA A 1 544 ? -19.762 -7.111 3.640 1.00 98.50 544 ALA A O 1
ATOM 4355 N N . TRP A 1 545 ? -18.295 -7.081 1.920 1.00 98.75 545 TRP A N 1
ATOM 4356 C CA . TRP A 1 545 ? -17.109 -6.730 2.696 1.00 98.75 545 TRP A CA 1
ATOM 4357 C C . TRP A 1 545 ? -17.253 -5.354 3.352 1.00 98.75 545 TRP A C 1
ATOM 4359 O O . TRP A 1 545 ? -17.161 -5.257 4.572 1.00 98.75 545 TRP A O 1
ATOM 4369 N N . VAL A 1 546 ? -17.598 -4.310 2.585 1.00 98.62 546 VAL A N 1
ATOM 4370 C CA . VAL A 1 546 ? -17.801 -2.946 3.121 1.00 98.62 546 VAL A CA 1
ATOM 4371 C C . VAL A 1 546 ? -18.900 -2.930 4.187 1.00 98.62 546 VAL A C 1
ATOM 4373 O O . VAL A 1 546 ? -18.717 -2.379 5.272 1.00 98.62 546 VAL A O 1
ATOM 4376 N N . ASN A 1 547 ? -20.026 -3.599 3.922 1.00 98.25 547 ASN A N 1
ATOM 4377 C CA . ASN A 1 547 ? -21.122 -3.705 4.887 1.00 98.25 547 ASN A CA 1
ATOM 4378 C C . ASN A 1 547 ? -20.740 -4.514 6.135 1.00 98.25 547 ASN A C 1
ATOM 4380 O O . ASN A 1 547 ? -21.243 -4.243 7.223 1.00 98.25 547 ASN A O 1
ATOM 4384 N N . GLY A 1 548 ? -19.888 -5.531 5.991 1.00 98.44 548 GLY A N 1
ATOM 4385 C CA . GLY A 1 548 ? -19.375 -6.321 7.108 1.00 98.44 548 GLY A CA 1
ATOM 4386 C C . GLY A 1 548 ? -18.411 -5.542 7.986 1.00 98.44 548 GLY A C 1
ATOM 4387 O O . GLY A 1 548 ? -18.554 -5.602 9.205 1.00 98.44 548 GLY A O 1
ATOM 4388 N N . LEU A 1 549 ? -17.517 -4.755 7.379 1.00 98.69 549 LEU A N 1
ATOM 4389 C CA . LEU A 1 549 ? -16.635 -3.845 8.102 1.00 98.69 549 LEU A CA 1
ATOM 4390 C C . LEU A 1 549 ? -17.447 -2.807 8.884 1.00 98.69 549 LEU A C 1
ATOM 4392 O O . LEU A 1 549 ? -17.252 -2.669 10.088 1.00 98.69 549 LEU A O 1
ATOM 4396 N N . LYS A 1 550 ? -18.413 -2.142 8.234 1.00 98.12 550 LYS A N 1
ATOM 4397 C CA . LYS A 1 550 ? -19.303 -1.172 8.896 1.00 98.12 550 LYS A CA 1
ATOM 4398 C C . LYS A 1 550 ? -20.047 -1.792 10.082 1.00 98.12 550 LYS A C 1
ATOM 4400 O O . LYS A 1 550 ? -20.162 -1.166 11.129 1.00 98.12 550 LYS A O 1
ATOM 4405 N N . ALA A 1 551 ? -20.529 -3.025 9.926 1.00 98.00 551 ALA A N 1
ATOM 4406 C CA . ALA A 1 551 ? -21.250 -3.753 10.967 1.00 98.00 551 ALA A CA 1
ATOM 4407 C C . ALA A 1 551 ? -20.350 -4.338 12.071 1.00 98.00 551 ALA A C 1
ATOM 4409 O O . ALA A 1 551 ? -20.877 -4.957 12.990 1.00 98.00 551 ALA A O 1
ATOM 4410 N N . GLY A 1 552 ? -19.024 -4.204 11.973 1.00 98.06 552 GLY A N 1
ATOM 4411 C CA . GLY A 1 552 ? -18.095 -4.741 12.962 1.00 98.06 552 GLY A CA 1
ATOM 4412 C C . GLY A 1 552 ? -17.984 -6.263 12.943 1.00 98.06 552 GLY A C 1
ATOM 4413 O O . GLY A 1 552 ? -17.541 -6.840 13.925 1.00 98.06 552 GLY A O 1
ATOM 4414 N N . ARG A 1 553 ? -18.344 -6.949 11.849 1.00 98.31 553 ARG A N 1
ATOM 4415 C CA . ARG A 1 553 ? -18.078 -8.396 11.704 1.00 98.31 553 ARG A CA 1
ATOM 4416 C C . ARG A 1 553 ? -16.608 -8.628 11.378 1.00 98.31 553 ARG A C 1
ATOM 4418 O O . ARG A 1 553 ? -16.279 -9.125 10.300 1.00 98.31 553 ARG A O 1
ATOM 4425 N N . SER A 1 554 ? -15.730 -8.162 12.259 1.00 98.69 554 SER A N 1
ATOM 4426 C CA . SER A 1 554 ? -14.315 -8.008 11.970 1.00 98.69 554 SER A CA 1
ATOM 4427 C C . SER A 1 554 ? -13.404 -8.182 13.182 1.00 98.69 554 SER A C 1
ATOM 4429 O O . SER A 1 554 ? -13.811 -8.068 14.340 1.00 98.69 554 SER A O 1
ATOM 4431 N N . PHE A 1 555 ? -12.127 -8.421 12.894 1.00 98.88 555 PHE A N 1
ATOM 4432 C CA . PHE A 1 555 ? -11.029 -8.216 13.832 1.00 98.88 555 PHE A CA 1
ATOM 4433 C C . PHE A 1 555 ? -9.846 -7.576 13.104 1.00 98.88 555 PHE A C 1
ATOM 4435 O O . PHE A 1 555 ? -9.631 -7.813 11.915 1.00 98.88 555 PHE A O 1
ATOM 4442 N N . VAL A 1 556 ? -9.064 -6.770 13.818 1.00 98.75 556 VAL A N 1
ATOM 4443 C CA . VAL A 1 556 ? -7.810 -6.196 13.314 1.00 98.75 556 VAL A CA 1
ATOM 4444 C C . VAL A 1 556 ? -6.629 -7.020 13.792 1.00 98.75 556 VAL A C 1
ATOM 4446 O O . VAL A 1 556 ? -6.668 -7.583 14.888 1.00 98.75 556 VAL A O 1
ATOM 4449 N N . THR A 1 557 ? -5.568 -7.088 12.994 1.00 98.62 557 THR A N 1
ATOM 4450 C CA . THR A 1 557 ? -4.356 -7.823 13.350 1.00 98.62 557 THR A CA 1
ATOM 4451 C C . THR A 1 557 ? -3.101 -7.275 12.683 1.00 98.62 557 THR A C 1
ATOM 4453 O O . THR A 1 557 ? -3.137 -6.736 11.577 1.00 98.62 557 THR A O 1
ATOM 4456 N N . THR A 1 558 ? -1.967 -7.473 13.353 1.00 97.50 558 THR A N 1
ATOM 4457 C CA . THR A 1 558 ? -0.619 -7.350 12.774 1.00 97.50 558 THR A CA 1
ATOM 4458 C C . THR A 1 558 ? 0.069 -8.713 12.585 1.00 97.50 558 THR A C 1
ATOM 4460 O O . THR A 1 558 ? 1.143 -8.790 11.982 1.00 97.50 558 THR A O 1
ATOM 4463 N N . GLY A 1 559 ? -0.546 -9.812 13.040 1.00 95.94 559 GLY A N 1
ATOM 4464 C CA . GLY A 1 559 ? 0.004 -11.173 12.993 1.00 95.94 559 GLY A CA 1
ATOM 4465 C C . GLY A 1 559 ? -1.057 -12.250 13.262 1.00 95.94 559 GLY A C 1
ATOM 4466 O O . GLY A 1 559 ? -1.489 -12.895 12.309 1.00 95.94 559 GLY A O 1
ATOM 4467 N N . PRO A 1 560 ? -1.495 -12.439 14.522 1.00 97.56 560 PRO A N 1
ATOM 4468 C CA . PRO A 1 560 ? -2.407 -13.521 14.902 1.00 97.56 560 PRO A CA 1
ATOM 4469 C C . PRO A 1 560 ? -3.801 -13.417 14.276 1.00 97.56 560 PRO A C 1
ATOM 4471 O O . PRO A 1 560 ? -4.360 -12.327 14.167 1.00 97.56 560 PRO A O 1
ATOM 4474 N N . MET A 1 561 ? -4.409 -14.551 13.945 1.00 98.25 561 MET A N 1
ATOM 4475 C CA . MET A 1 561 ? -5.812 -14.645 13.536 1.00 98.25 561 MET A CA 1
ATOM 4476 C C . MET A 1 561 ? -6.666 -14.923 14.769 1.00 98.25 561 MET A C 1
ATOM 4478 O O . MET A 1 561 ? -6.461 -15.940 15.431 1.00 98.25 561 MET A O 1
ATOM 4482 N N . LEU A 1 562 ? -7.589 -14.017 15.096 1.00 98.25 562 LEU A N 1
ATOM 4483 C CA . LEU A 1 562 ? -8.428 -14.092 16.293 1.00 98.25 562 LEU A CA 1
ATOM 4484 C C . LEU A 1 562 ? -9.874 -14.392 15.896 1.00 98.25 562 LEU A C 1
ATOM 4486 O O . LEU A 1 562 ? -10.607 -13.507 15.463 1.00 98.25 562 LEU A O 1
ATOM 4490 N N . LEU A 1 563 ? -10.265 -15.653 16.057 1.00 98.06 563 LEU A N 1
ATOM 4491 C CA . LEU A 1 563 ? -11.590 -16.167 15.730 1.00 98.06 563 LEU A CA 1
ATOM 4492 C C . LEU A 1 563 ? -12.356 -16.354 17.034 1.00 98.06 563 LEU A C 1
ATOM 4494 O O . LEU A 1 563 ? -12.054 -17.272 17.790 1.00 98.06 563 LEU A O 1
ATOM 4498 N N . ALA A 1 564 ? -13.304 -15.475 17.334 1.00 98.25 564 ALA A N 1
ATOM 4499 C CA . ALA A 1 564 ? -13.993 -15.467 18.618 1.00 98.25 564 ALA A CA 1
ATOM 4500 C C . ALA A 1 564 ? -15.491 -15.237 18.443 1.00 98.25 564 ALA A C 1
ATOM 4502 O O . ALA A 1 564 ? -15.905 -14.526 17.527 1.00 98.25 564 ALA A O 1
ATOM 4503 N N . THR A 1 565 ? -16.279 -15.804 19.353 1.00 98.62 565 THR A N 1
ATOM 4504 C CA . THR A 1 565 ? -17.725 -15.592 19.443 1.00 98.62 565 THR A CA 1
ATOM 4505 C C . THR A 1 565 ? -18.132 -15.275 20.878 1.00 98.62 565 THR A C 1
ATOM 4507 O O . THR A 1 565 ? -17.436 -15.621 21.839 1.00 98.62 565 THR A O 1
ATOM 4510 N N . VAL A 1 566 ? -19.283 -14.619 21.025 1.00 98.56 566 VAL A N 1
ATOM 4511 C CA . VAL A 1 566 ? -19.960 -14.452 22.313 1.00 98.56 566 VAL A CA 1
ATOM 4512 C C . VAL A 1 566 ? -21.334 -15.090 22.207 1.00 98.56 566 VAL A C 1
ATOM 4514 O O . VAL A 1 566 ? -22.123 -14.702 21.354 1.00 98.56 566 VAL A O 1
ATOM 4517 N N . ASN A 1 567 ? -21.635 -16.073 23.056 1.00 97.56 567 ASN A N 1
ATOM 4518 C CA . ASN A 1 567 ? -22.864 -16.874 22.980 1.00 97.56 567 ASN A CA 1
ATOM 4519 C C . ASN A 1 567 ? -23.135 -17.434 21.561 1.00 97.56 567 ASN A C 1
ATOM 4521 O O . ASN A 1 567 ? -24.289 -17.524 21.146 1.00 97.56 567 ASN A O 1
ATOM 4525 N N . GLY A 1 568 ? -22.078 -17.777 20.816 1.00 97.38 568 GLY A N 1
ATOM 4526 C CA . GLY A 1 568 ? -22.158 -18.264 19.435 1.00 97.38 568 GLY A CA 1
ATOM 4527 C C . GLY A 1 568 ? -22.357 -17.189 18.357 1.00 97.38 568 GLY A C 1
ATOM 4528 O O . GLY A 1 568 ? -22.401 -17.536 17.181 1.00 97.38 568 GLY A O 1
ATOM 4529 N N . GLU A 1 569 ? -22.456 -15.907 18.720 1.00 98.12 569 GLU A N 1
ATOM 4530 C CA . GLU A 1 569 ? -22.585 -14.795 17.770 1.00 98.12 569 GLU A CA 1
ATOM 4531 C C . GLU A 1 569 ? -21.222 -14.168 17.440 1.00 98.12 569 GLU A C 1
ATOM 4533 O O . GLU A 1 569 ? -20.361 -14.006 18.314 1.00 98.12 569 GLU A O 1
ATOM 4538 N N . ASP A 1 570 ? -21.046 -13.751 16.186 1.00 97.00 570 ASP A N 1
ATOM 4539 C CA . ASP A 1 570 ? -19.846 -13.059 15.701 1.00 97.00 570 ASP A CA 1
ATOM 4540 C C . ASP A 1 570 ? -19.711 -11.637 16.266 1.00 97.00 570 ASP A C 1
ATOM 4542 O O . ASP A 1 570 ? -20.685 -11.011 16.698 1.00 97.00 570 ASP A O 1
ATOM 4546 N N . ALA A 1 571 ? -18.488 -11.101 16.215 1.00 98.00 571 ALA A N 1
ATOM 4547 C CA . ALA A 1 571 ? -18.205 -9.710 16.559 1.00 98.00 571 ALA A CA 1
ATOM 4548 C C . ALA A 1 571 ? -19.121 -8.730 15.797 1.00 98.00 571 ALA A C 1
ATOM 4550 O O . ALA A 1 571 ? -19.554 -8.998 14.672 1.00 98.00 571 ALA A O 1
ATOM 4551 N N . GLY A 1 572 ? -19.447 -7.599 16.429 1.00 97.38 572 GLY A N 1
ATOM 4552 C CA . GLY A 1 572 ? -20.402 -6.620 15.902 1.00 97.38 572 GLY A CA 1
ATOM 4553 C C . GLY A 1 572 ? -21.872 -6.934 16.208 1.00 97.38 572 GLY A C 1
ATOM 4554 O O . GLY A 1 572 ? -22.741 -6.095 15.961 1.00 97.38 572 GLY A O 1
ATOM 4555 N N . TYR A 1 573 ? -22.183 -8.106 16.777 1.00 98.00 573 TYR A N 1
ATOM 4556 C CA . TYR A 1 573 ? -23.548 -8.441 17.182 1.00 98.00 573 TYR A CA 1
ATOM 4557 C C . TYR A 1 573 ? -24.054 -7.548 18.328 1.00 98.00 573 TYR A C 1
ATOM 4559 O O . TYR A 1 573 ? -23.308 -7.180 19.241 1.00 98.00 573 TYR A O 1
ATOM 4567 N N . LEU A 1 574 ? -25.352 -7.226 18.289 1.00 96.38 574 LEU A N 1
ATOM 4568 C CA . LEU A 1 574 ? -26.053 -6.459 19.318 1.00 96.38 574 LEU A CA 1
ATOM 4569 C C . LEU A 1 574 ? -27.018 -7.358 20.095 1.00 96.38 574 LEU A C 1
ATOM 4571 O O . LEU A 1 574 ? -28.104 -7.694 19.617 1.00 96.38 574 LEU A O 1
ATOM 4575 N N . PHE A 1 575 ? -26.661 -7.678 21.334 1.00 94.50 575 PHE A N 1
ATOM 4576 C CA . PHE A 1 575 ? -27.548 -8.348 22.274 1.00 94.50 575 PHE A CA 1
ATOM 4577 C C . PHE A 1 575 ? -28.560 -7.355 22.843 1.00 94.50 575 PHE A C 1
ATOM 4579 O O . PHE A 1 575 ? -28.187 -6.358 23.456 1.00 94.50 575 PHE A O 1
ATOM 4586 N N . LYS A 1 576 ? -29.852 -7.651 22.688 1.00 90.88 576 LYS A N 1
ATOM 4587 C CA . LYS A 1 576 ? -30.923 -6.938 23.396 1.00 90.88 576 LYS A CA 1
ATOM 4588 C C . LYS A 1 576 ? -31.257 -7.687 24.679 1.00 90.88 576 LYS A C 1
ATOM 4590 O O . LYS A 1 576 ? -31.627 -8.859 24.617 1.00 90.88 576 LYS A O 1
ATOM 4595 N N . SER A 1 577 ? -31.130 -7.024 25.823 1.00 74.06 577 SER A N 1
ATOM 4596 C CA . SER A 1 577 ? -31.455 -7.598 27.125 1.00 74.06 577 SER A CA 1
ATOM 4597 C C . SER A 1 577 ? -32.767 -7.019 27.675 1.00 74.06 577 SER A C 1
ATOM 4599 O O . SER A 1 577 ? -32.810 -5.827 27.988 1.00 74.06 577 SER A O 1
ATOM 4601 N N . PRO A 1 578 ? -33.821 -7.843 27.852 1.00 65.00 578 PRO A N 1
ATOM 4602 C CA . PRO A 1 578 ? -35.095 -7.403 28.428 1.00 65.00 578 PRO A CA 1
ATOM 4603 C C . PRO A 1 578 ? -35.061 -7.259 29.963 1.00 65.00 578 PRO A C 1
ATOM 4605 O O . PRO A 1 578 ? -36.081 -6.940 30.573 1.00 65.00 578 PRO A O 1
ATOM 4608 N N . LEU A 1 579 ? -33.934 -7.561 30.621 1.00 54.91 579 LEU A N 1
ATOM 4609 C CA . LEU A 1 579 ? -33.835 -7.593 32.083 1.00 54.91 579 LEU A CA 1
ATOM 4610 C C . LEU A 1 579 ? -33.309 -6.262 32.638 1.00 54.91 579 LEU A C 1
ATOM 4612 O O . LEU A 1 579 ? -32.324 -5.702 32.163 1.00 54.91 579 LEU A O 1
ATOM 4616 N N . GLY A 1 580 ? -33.998 -5.764 33.667 1.00 55.97 580 GLY A N 1
ATOM 4617 C CA . GLY A 1 580 ? -33.681 -4.513 34.350 1.00 55.97 580 GLY A CA 1
ATOM 4618 C C . GLY A 1 580 ? -32.499 -4.603 35.327 1.00 55.97 580 GLY A C 1
ATOM 4619 O O . GLY A 1 580 ? -31.926 -5.657 35.581 1.00 55.97 580 GLY A O 1
ATOM 4620 N N . ALA A 1 581 ? -32.191 -3.454 35.928 1.00 54.72 581 ALA A N 1
ATOM 4621 C CA . ALA A 1 581 ? -30.958 -3.049 36.619 1.00 54.72 581 ALA A CA 1
ATOM 4622 C C . ALA A 1 581 ? -30.315 -3.888 37.733 1.00 54.72 581 ALA A C 1
ATOM 4624 O O . ALA A 1 581 ? -29.417 -3.369 38.400 1.00 54.72 581 ALA A O 1
ATOM 4625 N N . LYS A 1 582 ? -30.726 -5.133 37.978 1.00 60.47 582 LYS A N 1
ATOM 4626 C CA . LYS A 1 582 ? -30.237 -5.911 39.128 1.00 60.47 582 LYS A CA 1
ATOM 4627 C C . LYS A 1 582 ? -29.637 -7.274 38.795 1.00 60.47 582 LYS A C 1
ATOM 4629 O O . LYS A 1 582 ? -28.870 -7.768 39.620 1.00 60.47 582 LYS A O 1
ATOM 4634 N N . ASP A 1 583 ? -29.898 -7.838 37.619 1.00 73.44 583 ASP A N 1
ATOM 4635 C CA . ASP A 1 583 ? -29.400 -9.172 37.284 1.00 73.44 583 ASP A CA 1
ATOM 4636 C C . ASP A 1 583 ? -28.102 -9.099 36.477 1.00 73.44 583 ASP A C 1
ATOM 4638 O O . ASP A 1 583 ? -27.988 -8.380 35.484 1.00 73.44 583 ASP A O 1
ATOM 4642 N N . LYS A 1 584 ? -27.089 -9.846 36.927 1.00 82.75 584 LYS A N 1
ATOM 4643 C CA . LYS A 1 584 ? -25.851 -10.017 36.168 1.00 82.75 584 LYS A CA 1
ATOM 4644 C C . LYS A 1 584 ? -26.111 -10.944 34.990 1.00 82.75 584 LYS A C 1
ATOM 4646 O O . LYS A 1 584 ? -26.453 -12.112 35.183 1.00 82.75 584 LYS A O 1
ATOM 4651 N N . HIS A 1 585 ? -25.872 -10.453 33.784 1.00 87.25 585 HIS A N 1
ATOM 4652 C CA . HIS A 1 585 ? -25.900 -11.274 32.585 1.00 87.25 585 HIS A CA 1
ATOM 4653 C C . HIS A 1 585 ? -24.586 -12.017 32.437 1.00 87.25 585 HIS A C 1
ATOM 4655 O O . HIS A 1 585 ? -23.519 -11.413 32.517 1.00 87.25 585 HIS A O 1
ATOM 4661 N N . ARG A 1 586 ? -24.669 -13.327 32.215 1.00 92.75 586 ARG A N 1
ATOM 4662 C CA . ARG A 1 586 ? -23.510 -14.161 31.905 1.00 92.75 586 ARG A CA 1
ATOM 4663 C C . ARG A 1 586 ? -23.392 -14.317 30.402 1.00 92.75 586 ARG A C 1
ATOM 4665 O O . ARG A 1 586 ? -24.354 -14.716 29.750 1.00 92.75 586 ARG A O 1
ATOM 4672 N N . PHE A 1 587 ? -22.201 -14.048 29.899 1.00 96.00 587 PHE A N 1
ATOM 4673 C CA . PHE A 1 587 ? -21.832 -14.241 28.509 1.00 96.00 587 PHE A CA 1
ATOM 4674 C C . PHE A 1 587 ? -20.728 -15.287 28.438 1.00 96.00 587 PHE A C 1
ATOM 4676 O O . PHE A 1 587 ? -19.772 -15.264 29.222 1.00 96.00 587 PHE A O 1
ATOM 4683 N N . HIS A 1 588 ? -20.901 -16.234 27.527 1.00 98.12 588 HIS A N 1
ATOM 4684 C CA . HIS A 1 588 ? -19.898 -17.223 27.174 1.00 98.12 588 HIS A CA 1
ATOM 4685 C C . HIS A 1 588 ? -19.056 -16.656 26.037 1.00 98.12 588 HIS A C 1
ATOM 4687 O O . HIS A 1 588 ? -19.613 -16.237 25.028 1.00 98.12 588 HIS A O 1
ATOM 4693 N N . VAL A 1 589 ? -17.745 -16.578 26.239 1.00 98.50 589 VAL A N 1
ATOM 4694 C CA . VAL A 1 589 ? -16.792 -16.017 25.282 1.00 98.50 589 VAL A CA 1
ATOM 4695 C C . VAL A 1 589 ? -15.809 -17.118 24.935 1.00 98.50 589 VAL A C 1
ATOM 4697 O O . VAL A 1 589 ? -15.050 -17.557 25.796 1.00 98.50 589 VAL A O 1
ATOM 4700 N N . GLU A 1 590 ? -15.820 -17.565 23.689 1.00 98.00 590 GLU A N 1
ATOM 4701 C CA . GLU A 1 590 ? -14.981 -18.674 23.244 1.00 98.00 590 GLU A CA 1
ATOM 4702 C C . GLU A 1 590 ? -14.362 -18.396 21.883 1.00 98.00 590 GLU A C 1
ATOM 4704 O O . GLU A 1 590 ? -14.878 -17.604 21.088 1.00 98.00 590 GLU A O 1
ATOM 4709 N N . GLY A 1 591 ? -13.245 -19.056 21.605 1.00 97.38 591 GLY A N 1
ATOM 4710 C CA . GLY A 1 591 ? -12.596 -18.913 20.319 1.00 97.38 591 GLY A CA 1
ATOM 4711 C C . GLY A 1 591 ? -11.219 -19.536 20.230 1.00 97.38 591 GLY A C 1
ATOM 4712 O O . GLY A 1 591 ? -10.728 -20.214 21.134 1.00 97.38 591 GLY A O 1
ATOM 4713 N N . ASP A 1 592 ? -10.578 -19.262 19.106 1.00 96.75 592 ASP A N 1
ATOM 4714 C CA . ASP A 1 592 ? -9.235 -19.695 18.783 1.00 96.75 592 ASP A CA 1
ATOM 4715 C C . ASP A 1 592 ? -8.385 -18.520 18.326 1.00 96.75 592 ASP A C 1
ATOM 4717 O O . ASP A 1 592 ? -8.807 -17.671 17.538 1.00 96.75 592 ASP A O 1
ATOM 4721 N N . VAL A 1 593 ? -7.135 -18.524 18.776 1.00 97.81 593 VAL A N 1
ATOM 4722 C CA . VAL A 1 593 ? -6.078 -17.717 18.182 1.00 97.81 593 VAL A CA 1
ATOM 4723 C C . VAL A 1 593 ? -5.161 -18.636 17.394 1.00 97.81 593 VAL A C 1
ATOM 4725 O O . VAL A 1 593 ? -4.542 -19.529 17.976 1.00 97.81 593 VAL A O 1
ATOM 4728 N N . VAL A 1 594 ? -5.061 -18.416 16.084 1.00 97.25 594 VAL A N 1
ATOM 4729 C CA . VAL A 1 594 ? -4.129 -19.129 15.200 1.00 97.25 594 VAL A CA 1
ATOM 4730 C C . VAL A 1 594 ? -3.026 -18.170 14.783 1.00 97.25 594 VAL A C 1
ATOM 4732 O O . VAL A 1 594 ? -3.313 -17.078 14.304 1.00 97.25 594 VAL A O 1
ATOM 4735 N N . SER A 1 595 ? -1.763 -18.547 14.959 1.00 96.31 595 SER A N 1
ATOM 4736 C CA . SER A 1 595 ? -0.644 -17.678 14.604 1.00 96.31 595 SER A CA 1
ATOM 4737 C C . SER A 1 595 ? 0.601 -18.444 14.177 1.00 96.31 595 SER A C 1
ATOM 4739 O O . SER A 1 595 ? 0.776 -19.616 14.513 1.00 96.31 595 SER A O 1
ATOM 4741 N N . ALA A 1 596 ? 1.487 -17.765 13.450 1.00 92.56 596 ALA A N 1
ATOM 4742 C CA . ALA A 1 596 ? 2.789 -18.307 13.075 1.00 92.56 596 ALA A CA 1
ATOM 4743 C C . ALA A 1 596 ? 3.704 -18.504 14.301 1.00 92.56 596 ALA A C 1
ATOM 4745 O O . ALA A 1 596 ? 4.431 -19.492 14.362 1.00 92.56 596 ALA A O 1
ATOM 4746 N N . GLU A 1 597 ? 3.634 -17.605 15.291 1.00 91.31 597 GLU A N 1
ATOM 4747 C CA . GLU A 1 597 ? 4.406 -17.688 16.537 1.00 91.31 597 GLU A CA 1
ATOM 4748 C C . GLU A 1 597 ? 3.514 -17.864 17.769 1.00 91.31 597 GLU A C 1
ATOM 4750 O O . GLU A 1 597 ? 2.284 -17.909 17.712 1.00 91.31 597 GLU A O 1
ATOM 4755 N N . ARG A 1 598 ? 4.152 -17.975 18.937 1.00 88.50 598 ARG A N 1
ATOM 4756 C CA . ARG A 1 598 ? 3.452 -18.200 20.196 1.00 88.50 598 ARG A CA 1
ATOM 4757 C C . ARG A 1 598 ? 2.723 -16.949 20.677 1.00 88.50 598 ARG A C 1
ATOM 4759 O O . ARG A 1 598 ? 3.332 -15.965 21.097 1.00 88.50 598 ARG A O 1
ATOM 4766 N N . VAL A 1 599 ? 1.405 -17.060 20.784 1.00 92.62 599 VAL A N 1
ATOM 4767 C CA . VAL A 1 599 ? 0.565 -16.124 21.542 1.00 92.62 599 VAL A CA 1
ATOM 4768 C C . VAL A 1 599 ? 0.681 -16.466 23.023 1.00 92.62 599 VAL A C 1
ATOM 4770 O O . VAL A 1 599 ? 0.557 -17.629 23.398 1.00 92.62 599 VAL A O 1
ATOM 4773 N N . ARG A 1 600 ? 0.943 -15.496 23.903 1.00 85.75 600 ARG A N 1
ATOM 4774 C CA . ARG A 1 600 ? 1.067 -15.777 25.351 1.00 85.75 600 ARG A CA 1
ATOM 4775 C C . ARG A 1 600 ? -0.191 -15.460 26.133 1.00 85.75 600 ARG A C 1
ATOM 4777 O O . ARG A 1 600 ? -0.545 -16.222 27.027 1.00 85.75 600 ARG A O 1
ATOM 4784 N N . LYS A 1 601 ? -0.845 -14.349 25.806 1.00 92.25 601 LYS A N 1
ATOM 4785 C CA . LYS A 1 601 ? -1.996 -13.836 26.548 1.00 92.25 601 LYS A CA 1
ATOM 4786 C C . LYS A 1 601 ? -3.156 -13.585 25.605 1.00 92.25 601 LYS A C 1
ATOM 4788 O O . LYS A 1 601 ? -2.972 -12.951 24.564 1.00 92.25 601 LYS A O 1
ATOM 4793 N N . ILE A 1 602 ? -4.323 -14.060 26.016 1.00 97.44 602 ILE A N 1
ATOM 4794 C CA . ILE A 1 602 ? -5.622 -13.739 25.433 1.00 97.44 602 ILE A CA 1
ATOM 4795 C C . ILE A 1 602 ? -6.410 -13.038 26.534 1.00 97.44 602 ILE A C 1
ATOM 4797 O O . ILE A 1 602 ? -6.413 -13.486 27.680 1.00 97.44 602 ILE A O 1
ATOM 4801 N N . GLU A 1 603 ? -6.999 -11.896 26.220 1.00 98.25 603 GLU A N 1
ATOM 4802 C CA . GLU A 1 603 ? -7.654 -11.021 27.183 1.00 98.25 603 GLU A CA 1
ATOM 4803 C C . GLU A 1 603 ? -9.089 -10.762 26.736 1.00 98.25 603 GLU A C 1
ATOM 4805 O O . GLU A 1 603 ? -9.317 -10.355 25.596 1.00 98.25 603 GLU A O 1
ATOM 4810 N N . VAL A 1 604 ? -10.040 -10.978 27.648 1.00 98.69 604 VAL A N 1
ATOM 4811 C CA . VAL A 1 604 ? -11.438 -10.574 27.459 1.00 98.69 604 VAL A CA 1
ATOM 4812 C C . VAL A 1 604 ? -11.643 -9.238 28.154 1.00 98.69 604 VAL A C 1
ATOM 4814 O O . VAL A 1 604 ? -11.315 -9.083 29.336 1.00 98.69 604 VAL A O 1
ATOM 4817 N N . ILE A 1 605 ? -12.178 -8.282 27.407 1.00 98.56 605 ILE A N 1
ATOM 4818 C CA . ILE A 1 605 ? -12.423 -6.909 27.830 1.00 98.56 605 ILE A CA 1
ATOM 4819 C C . ILE A 1 605 ? -13.925 -6.702 27.974 1.00 98.56 605 ILE A C 1
ATOM 4821 O O . ILE A 1 605 ? -14.687 -7.135 27.113 1.00 98.56 605 ILE A O 1
ATOM 4825 N N . VAL A 1 606 ? -14.336 -6.025 29.043 1.00 97.75 606 VAL A N 1
ATOM 4826 C CA . VAL A 1 606 ? -15.706 -5.554 29.269 1.00 97.75 606 VAL A CA 1
ATOM 4827 C C . VAL A 1 606 ? -15.628 -4.084 29.654 1.00 97.75 606 VAL A C 1
ATOM 4829 O O . VAL A 1 606 ? -14.944 -3.767 30.624 1.00 97.75 606 VAL A O 1
ATOM 4832 N N . ASN A 1 607 ? -16.316 -3.206 28.917 1.00 95.88 607 ASN A N 1
ATOM 4833 C CA . ASN A 1 607 ? -16.373 -1.759 29.188 1.00 95.88 607 ASN A CA 1
ATOM 4834 C C . ASN A 1 607 ? -14.989 -1.153 29.511 1.00 95.88 607 ASN A C 1
ATOM 4836 O O . ASN A 1 607 ? -14.755 -0.608 30.589 1.00 95.88 607 ASN A O 1
ATOM 4840 N N . GLY A 1 608 ? -14.024 -1.403 28.623 1.00 95.31 608 GLY A N 1
ATOM 4841 C CA . GLY A 1 608 ? -12.667 -0.864 28.721 1.00 95.31 608 GLY A CA 1
ATOM 4842 C C . GLY A 1 608 ? -11.740 -1.556 29.727 1.00 95.31 608 GLY A C 1
ATOM 4843 O O . GLY A 1 608 ? -10.552 -1.228 29.772 1.00 95.31 608 GLY A O 1
ATOM 4844 N N . GLU A 1 609 ? -12.222 -2.534 30.501 1.00 95.69 609 GLU A N 1
ATOM 4845 C CA . GLU A 1 609 ? -11.435 -3.246 31.514 1.00 95.69 609 GLU A CA 1
ATOM 4846 C C . GLU A 1 609 ? -11.157 -4.701 31.127 1.00 95.69 609 GLU A C 1
ATOM 4848 O O . GLU A 1 609 ? -12.040 -5.429 30.679 1.00 95.69 609 GLU A O 1
ATOM 4853 N N . VAL A 1 610 ? -9.919 -5.159 31.338 1.00 97.50 610 VAL A N 1
ATOM 4854 C CA . VAL A 1 610 ? -9.555 -6.574 31.163 1.00 97.50 610 VAL A CA 1
ATOM 4855 C C . VAL A 1 610 ? -10.117 -7.375 32.338 1.00 97.50 610 VAL A C 1
ATOM 4857 O O . VAL A 1 610 ? -9.603 -7.297 33.452 1.00 97.50 610 VAL A O 1
ATOM 4860 N N . VAL A 1 611 ? -11.159 -8.170 32.088 1.00 97.94 611 VAL A N 1
ATOM 4861 C CA . VAL A 1 611 ? -11.852 -8.959 33.124 1.00 97.94 611 VAL A CA 1
ATOM 4862 C C . VAL A 1 611 ? -11.375 -10.408 33.201 1.00 97.94 611 VAL A C 1
ATOM 4864 O O . VAL A 1 611 ? -11.596 -11.084 34.212 1.00 97.94 611 VAL A O 1
ATOM 4867 N N . ARG A 1 612 ? -10.724 -10.905 32.145 1.00 97.50 612 ARG A N 1
ATOM 4868 C CA . ARG A 1 612 ? -10.074 -12.221 32.096 1.00 97.50 612 ARG A CA 1
ATOM 4869 C C . ARG A 1 612 ? -8.769 -12.125 31.325 1.00 97.50 612 ARG A C 1
ATOM 4871 O O . ARG A 1 612 ? -8.703 -11.453 30.298 1.00 97.50 612 ARG A O 1
ATOM 4878 N N . THR A 1 613 ? -7.766 -12.857 31.793 1.00 96.94 613 THR A N 1
ATOM 4879 C CA . THR A 1 613 ? -6.516 -13.090 31.071 1.00 96.94 613 THR A CA 1
ATOM 4880 C C . THR A 1 613 ? -6.227 -14.583 31.082 1.00 96.94 613 THR A C 1
ATOM 4882 O O . THR A 1 613 ? -5.948 -15.159 32.134 1.00 96.94 613 THR A O 1
ATOM 4885 N N . THR A 1 614 ? -6.248 -15.196 29.907 1.00 93.69 614 THR A N 1
ATOM 4886 C CA . THR A 1 614 ? -5.932 -16.606 29.702 1.00 93.69 614 THR A CA 1
ATOM 4887 C C . THR A 1 614 ? -4.488 -16.710 29.220 1.00 93.69 614 THR A C 1
ATOM 4889 O O . THR A 1 614 ? -4.105 -16.114 28.208 1.00 93.69 614 THR A O 1
ATOM 4892 N N . ASN A 1 615 ? -3.662 -17.467 29.947 1.00 88.00 615 ASN A N 1
ATOM 4893 C CA . ASN A 1 615 ? -2.331 -17.827 29.466 1.00 88.00 615 ASN A CA 1
ATOM 4894 C C . ASN A 1 615 ? -2.477 -18.948 28.440 1.00 88.00 615 ASN A C 1
ATOM 4896 O O . ASN A 1 615 ? -2.952 -20.036 28.758 1.00 88.00 615 ASN A O 1
ATOM 4900 N N . SER A 1 616 ? -2.077 -18.668 27.208 1.00 80.12 616 SER A N 1
ATOM 4901 C CA . SER A 1 616 ? -2.328 -19.559 26.084 1.00 80.12 616 SER A CA 1
ATOM 4902 C C . SER A 1 616 ? -1.415 -20.801 26.131 1.00 80.12 616 SER A C 1
ATOM 4904 O O . SER A 1 616 ? -0.194 -20.702 26.332 1.00 80.12 616 SER A O 1
ATOM 4906 N N . VAL A 1 617 ? -2.016 -21.978 25.929 1.00 81.00 617 VAL A N 1
ATOM 4907 C CA . VAL A 1 617 ? -1.319 -23.250 25.698 1.00 81.00 617 VAL A CA 1
ATOM 4908 C C . VAL A 1 617 ? -1.496 -23.603 24.228 1.00 81.00 617 VAL A C 1
ATOM 4910 O O . VAL A 1 617 ? -2.553 -24.073 23.814 1.00 81.00 617 VAL A O 1
ATOM 4913 N N . ALA A 1 618 ? -0.463 -23.331 23.436 1.00 82.94 618 ALA A N 1
ATOM 4914 C CA . ALA A 1 618 ? -0.501 -23.569 22.004 1.00 82.94 618 ALA A CA 1
ATOM 4915 C C . ALA A 1 618 ? -0.383 -25.065 21.677 1.00 82.94 618 ALA A C 1
ATOM 4917 O O . ALA A 1 618 ? 0.499 -25.762 22.183 1.00 82.94 618 ALA A O 1
ATOM 4918 N N . THR A 1 619 ? -1.237 -25.532 20.773 1.00 92.44 619 THR A N 1
ATOM 4919 C CA . THR A 1 619 ? -1.085 -26.798 20.045 1.00 92.44 619 THR A CA 1
ATOM 4920 C C . THR A 1 619 ? -0.599 -26.510 18.626 1.00 92.44 619 THR A C 1
ATOM 4922 O O . THR A 1 619 ? -0.855 -25.431 18.094 1.00 92.44 619 THR A O 1
ATOM 4925 N N . LEU A 1 620 ? 0.119 -27.448 18.002 1.00 94.56 620 LEU A N 1
ATOM 4926 C CA . LEU A 1 620 ? 0.519 -27.308 16.600 1.00 94.56 620 LEU A CA 1
ATOM 4927 C C . LEU A 1 620 ? -0.603 -27.784 15.678 1.00 94.56 620 LEU A C 1
ATOM 4929 O O . LEU A 1 620 ? -1.135 -28.883 15.846 1.00 94.56 620 LEU A O 1
ATOM 4933 N N . THR A 1 621 ? -0.943 -26.977 14.678 1.00 93.88 621 THR A N 1
ATOM 4934 C CA . THR A 1 621 ? -1.841 -27.383 13.597 1.00 93.88 621 THR A CA 1
ATOM 4935 C C . THR A 1 621 ? -1.122 -28.327 12.629 1.00 93.88 621 THR A C 1
ATOM 4937 O O . THR A 1 621 ? 0.108 -28.413 12.599 1.00 93.88 621 THR A O 1
ATOM 4940 N N . ARG A 1 622 ? -1.883 -28.996 11.752 1.00 92.31 622 ARG A N 1
ATOM 4941 C CA . ARG A 1 622 ? -1.328 -29.827 10.665 1.00 92.31 622 ARG A CA 1
ATOM 4942 C C . ARG A 1 622 ? -0.382 -29.046 9.741 1.00 92.31 622 ARG A C 1
ATOM 4944 O O . ARG A 1 622 ? 0.551 -29.622 9.193 1.00 92.31 622 ARG A O 1
ATOM 4951 N N . THR A 1 623 ? -0.622 -27.749 9.575 1.00 92.75 623 THR A N 1
ATOM 4952 C CA . THR A 1 623 ? 0.178 -26.849 8.735 1.00 92.75 623 THR A CA 1
ATOM 4953 C C . THR A 1 623 ? 1.410 -26.296 9.458 1.00 92.75 623 THR A C 1
ATOM 4955 O O . THR A 1 623 ? 2.278 -25.715 8.809 1.00 92.75 623 THR A O 1
ATOM 4958 N N . GLY A 1 624 ? 1.541 -26.525 10.771 1.00 93.75 624 GLY A N 1
ATOM 4959 C CA . GLY A 1 624 ? 2.655 -26.064 11.605 1.00 93.75 624 GLY A CA 1
ATOM 4960 C C . GLY A 1 624 ? 2.417 -24.731 12.324 1.00 93.75 624 GLY A C 1
ATOM 4961 O O . GLY A 1 624 ? 3.316 -24.275 13.022 1.00 93.75 624 GLY A O 1
ATOM 4962 N N . ALA A 1 625 ? 1.237 -24.118 12.181 1.00 95.38 625 ALA A N 1
ATOM 4963 C CA . ALA A 1 625 ? 0.847 -22.944 12.964 1.00 95.38 625 ALA A CA 1
ATOM 4964 C C . ALA A 1 625 ? 0.638 -23.308 14.440 1.00 95.38 625 ALA A C 1
ATOM 4966 O O . ALA A 1 625 ? 0.373 -24.463 14.780 1.00 95.38 625 ALA A O 1
ATOM 4967 N N . GLN A 1 626 ? 0.679 -22.311 15.314 1.00 95.12 626 GLN A N 1
ATOM 4968 C CA . GLN A 1 626 ? 0.271 -22.435 16.707 1.00 95.12 626 GLN A CA 1
ATOM 4969 C C . GLN A 1 626 ? -1.205 -22.067 16.853 1.00 95.12 626 GLN A C 1
ATOM 4971 O O . GLN A 1 626 ? -1.640 -21.030 16.361 1.00 95.12 626 GLN A O 1
ATOM 4976 N N . ARG A 1 627 ? -1.974 -22.910 17.543 1.00 96.00 627 ARG A N 1
ATOM 4977 C CA . ARG A 1 627 ? -3.383 -22.680 17.869 1.00 96.00 627 ARG A CA 1
ATOM 4978 C C . ARG A 1 627 ? -3.583 -22.691 19.375 1.00 96.00 627 ARG A C 1
ATOM 4980 O O . ARG A 1 627 ? -3.258 -23.683 20.030 1.00 96.00 627 ARG A O 1
ATOM 4987 N N . SER A 1 628 ? -4.180 -21.626 19.889 1.00 95.88 628 SER A N 1
ATOM 4988 C CA . SER A 1 628 ? -4.539 -21.481 21.295 1.00 95.88 628 SER A CA 1
ATOM 4989 C C . SER A 1 628 ? -6.036 -21.254 21.426 1.00 95.88 628 SER A C 1
ATOM 4991 O O . SER A 1 628 ? -6.545 -20.218 21.005 1.00 95.88 628 SER A O 1
ATOM 4993 N N . HIS A 1 629 ? -6.718 -22.223 22.025 1.00 95.56 629 HIS A N 1
ATOM 4994 C CA . HIS A 1 629 ? -8.141 -22.138 22.326 1.00 95.56 629 HIS A CA 1
ATOM 4995 C C . HIS A 1 629 ? -8.369 -21.442 23.674 1.00 95.56 629 HIS A C 1
ATOM 4997 O O . HIS A 1 629 ? -7.558 -21.587 24.595 1.00 95.56 629 HIS A O 1
ATOM 5003 N N . PHE A 1 630 ? -9.473 -20.711 23.797 1.00 96.38 630 PHE A N 1
ATOM 5004 C CA . PHE A 1 630 ? -9.940 -20.136 25.054 1.00 96.38 630 PHE A CA 1
ATOM 5005 C C . PHE A 1 630 ? -11.460 -20.287 25.176 1.00 96.38 630 PHE A C 1
ATOM 5007 O O . PHE A 1 630 ? -12.184 -20.204 24.186 1.00 96.38 630 PHE A O 1
ATOM 5014 N N . ASP A 1 631 ? -11.916 -20.492 26.409 1.00 96.94 631 ASP A N 1
ATOM 5015 C CA . ASP A 1 631 ? -13.318 -20.668 26.785 1.00 96.94 631 ASP A CA 1
ATOM 5016 C C . ASP A 1 631 ? -13.508 -19.997 28.150 1.00 96.94 631 ASP A C 1
ATOM 5018 O O . ASP A 1 631 ? -13.002 -20.461 29.175 1.00 96.94 631 ASP A O 1
ATOM 5022 N N . GLU A 1 632 ? -14.167 -18.845 28.146 1.00 97.44 632 GLU A N 1
ATOM 5023 C CA . GLU A 1 632 ? -14.296 -17.965 29.296 1.00 97.44 632 GLU A CA 1
ATOM 5024 C C . GLU A 1 632 ? -15.760 -17.604 29.558 1.00 97.44 632 GLU A C 1
ATOM 5026 O O . GLU A 1 632 ? -16.616 -17.562 28.673 1.00 97.44 632 GLU A O 1
ATOM 5031 N N . ARG A 1 633 ? -16.059 -17.281 30.819 1.00 97.00 633 ARG A N 1
ATOM 5032 C CA . ARG A 1 633 ? -17.357 -16.725 31.221 1.00 97.00 633 ARG A CA 1
ATOM 5033 C C . ARG A 1 633 ? -17.166 -15.369 31.877 1.00 97.00 633 ARG A C 1
ATOM 5035 O O . ARG A 1 633 ? -16.444 -15.251 32.878 1.00 97.00 633 ARG A O 1
ATOM 5042 N N . VAL A 1 634 ? -17.862 -14.369 31.346 1.00 95.62 634 VAL A N 1
ATOM 5043 C CA . VAL A 1 634 ? -17.849 -12.993 31.854 1.00 95.62 634 VAL A CA 1
ATOM 5044 C C . VAL A 1 634 ? -19.243 -12.553 32.282 1.00 95.62 634 VAL A C 1
ATOM 5046 O O . VAL A 1 634 ? -20.253 -13.085 31.821 1.00 95.62 634 VAL A O 1
ATOM 5049 N N . GLU A 1 635 ? -19.290 -11.608 33.218 1.00 92.56 635 GLU A N 1
ATOM 5050 C CA . GLU A 1 635 ? -20.531 -11.043 33.743 1.00 92.56 635 GLU A CA 1
ATOM 5051 C C . GLU A 1 635 ? -20.612 -9.557 33.387 1.00 92.56 635 GLU A C 1
ATOM 5053 O O . GLU A 1 635 ? -19.627 -8.838 33.547 1.00 92.56 635 GLU A O 1
ATOM 5058 N N . LEU A 1 636 ? -21.786 -9.100 32.952 1.00 90.25 636 LEU A N 1
ATOM 5059 C CA . LEU A 1 636 ? -22.061 -7.701 32.621 1.00 90.25 636 LEU A CA 1
ATOM 5060 C C . LEU A 1 636 ? -23.397 -7.268 33.243 1.00 90.25 636 LEU A C 1
ATOM 5062 O O . LEU A 1 636 ? -24.345 -8.052 33.316 1.00 90.25 636 LEU A O 1
ATOM 5066 N N . ILE A 1 637 ? -23.465 -6.026 33.729 1.00 87.00 637 ILE A N 1
ATOM 5067 C CA . ILE A 1 637 ? -24.676 -5.424 34.307 1.00 87.00 637 ILE A CA 1
ATOM 5068 C C . ILE A 1 637 ? -25.083 -4.224 33.450 1.00 87.00 637 ILE A C 1
ATOM 5070 O O . ILE A 1 637 ? -24.293 -3.297 33.290 1.00 87.00 637 ILE A O 1
ATOM 5074 N N . GLY A 1 638 ? -26.332 -4.201 32.981 1.00 89.06 638 GLY A N 1
ATOM 5075 C CA . GLY A 1 638 ? -26.863 -3.110 32.159 1.00 89.06 638 GLY A CA 1
ATOM 5076 C C . GLY A 1 638 ? -26.357 -3.144 30.715 1.00 89.06 638 GLY A C 1
ATOM 5077 O O . GLY A 1 638 ? -26.050 -4.214 30.195 1.00 89.06 638 GLY A O 1
ATOM 5078 N N . SER A 1 639 ? -26.313 -1.981 30.060 1.00 92.94 639 SER A N 1
ATOM 5079 C CA . SER A 1 639 ? -25.724 -1.864 28.722 1.00 92.94 639 SER A CA 1
ATOM 5080 C C . SER A 1 639 ? -24.200 -1.820 28.792 1.00 92.94 639 SER A C 1
ATOM 5082 O O . SER A 1 639 ? -23.630 -1.361 29.785 1.00 92.94 639 SER A O 1
ATOM 5084 N N . GLY A 1 640 ? -23.540 -2.261 27.728 1.00 94.88 640 GLY A N 1
ATOM 5085 C CA . GLY A 1 640 ? -22.086 -2.285 27.640 1.00 94.88 640 GLY A CA 1
ATOM 5086 C C . GLY A 1 640 ? -21.588 -2.985 26.393 1.00 94.88 640 GLY A C 1
ATOM 5087 O O . GLY A 1 640 ? -22.339 -3.206 25.443 1.00 94.88 640 GLY A O 1
ATOM 5088 N N . TRP A 1 641 ? -20.311 -3.331 26.396 1.00 97.62 641 TRP A N 1
ATOM 5089 C CA . TRP A 1 641 ? -19.676 -4.035 25.297 1.00 97.62 641 TRP A CA 1
ATOM 5090 C C . TRP A 1 641 ? -18.590 -4.988 25.789 1.00 97.62 641 TRP A C 1
ATOM 5092 O O . TRP A 1 641 ? -18.043 -4.842 26.885 1.00 97.62 641 TRP A O 1
ATOM 5102 N N . MET A 1 642 ? -18.295 -5.982 24.957 1.00 98.44 642 MET A N 1
ATOM 5103 C CA . MET A 1 642 ? -17.237 -6.966 25.156 1.00 98.44 642 MET A CA 1
ATOM 5104 C C . MET A 1 642 ? -16.310 -6.975 23.949 1.00 98.44 642 MET A C 1
ATOM 5106 O O . MET A 1 642 ? -16.774 -6.788 22.830 1.00 98.44 642 MET A O 1
ATOM 5110 N N . ALA A 1 643 ? -15.026 -7.242 24.151 1.00 98.75 643 ALA A N 1
ATOM 5111 C CA . ALA A 1 643 ? -14.087 -7.520 23.067 1.00 98.75 643 ALA A CA 1
ATOM 5112 C C . ALA A 1 643 ? -13.035 -8.538 23.510 1.00 98.75 643 ALA A C 1
ATOM 5114 O O . ALA A 1 643 ? -12.812 -8.738 24.706 1.00 98.75 643 ALA A O 1
ATOM 5115 N N . VAL A 1 644 ? -12.359 -9.159 22.546 1.00 98.75 644 VAL A N 1
ATOM 5116 C CA . VAL A 1 644 ? -11.216 -10.037 22.807 1.00 98.75 644 VAL A CA 1
ATOM 5117 C C . VAL A 1 644 ? -9.981 -9.444 22.144 1.00 98.75 644 VAL A C 1
ATOM 5119 O O . VAL A 1 644 ? -10.044 -8.952 21.016 1.00 98.75 644 VAL A O 1
ATOM 5122 N N . ARG A 1 645 ? -8.837 -9.509 22.828 1.00 98.31 645 ARG A N 1
ATOM 5123 C CA . ARG A 1 645 ? -7.535 -9.199 22.232 1.00 98.31 645 ARG A CA 1
ATOM 5124 C C . ARG A 1 645 ? -6.481 -10.223 22.609 1.00 98.31 645 ARG A C 1
ATOM 5126 O O . ARG A 1 645 ? -6.578 -10.877 23.645 1.00 98.31 645 ARG A O 1
ATOM 5133 N N . CYS A 1 646 ? -5.437 -10.334 21.800 1.00 97.75 646 CYS A N 1
ATOM 5134 C CA . CYS A 1 646 ? -4.310 -11.210 22.098 1.00 97.75 646 CYS A CA 1
ATOM 5135 C C . CYS A 1 646 ? -2.967 -10.580 21.735 1.00 97.75 646 CYS A C 1
ATOM 5137 O O . CYS A 1 646 ? -2.887 -9.704 20.872 1.00 97.75 646 CYS A O 1
ATOM 5139 N N . TRP A 1 647 ? -1.907 -11.083 22.368 1.00 95.31 647 TRP A N 1
ATOM 5140 C CA . TRP A 1 647 ? -0.535 -10.627 22.156 1.00 95.31 647 TRP A CA 1
ATOM 5141 C C . TRP A 1 647 ? 0.383 -11.796 21.794 1.00 95.31 647 TRP A C 1
ATOM 5143 O O . TRP A 1 647 ? 0.530 -12.758 22.557 1.00 95.31 647 TRP A O 1
ATOM 5153 N N . GLU A 1 648 ? 1.032 -11.674 20.643 1.00 93.44 648 GLU A N 1
ATOM 5154 C CA . GLU A 1 648 ? 2.124 -12.530 20.193 1.00 93.44 648 GLU A CA 1
ATOM 5155 C C . GLU A 1 648 ? 3.447 -11.811 20.456 1.00 93.44 648 GLU A C 1
ATOM 5157 O O . GLU A 1 648 ? 3.663 -10.693 19.990 1.00 93.44 648 GLU A O 1
ATOM 5162 N N . GLU A 1 649 ? 4.329 -12.434 21.232 1.00 87.12 649 GLU A N 1
ATOM 5163 C CA . GLU A 1 649 ? 5.662 -11.888 21.485 1.00 87.12 649 GLU A CA 1
ATOM 5164 C C . GLU A 1 649 ? 6.614 -12.307 20.367 1.00 87.12 649 GLU A C 1
ATOM 5166 O O . GLU A 1 649 ? 6.605 -13.453 19.921 1.00 87.12 649 GLU A O 1
ATOM 5171 N N . ARG A 1 650 ? 7.453 -11.371 19.930 1.00 88.69 650 ARG A N 1
ATOM 5172 C CA . ARG A 1 650 ? 8.505 -11.594 18.942 1.00 88.69 650 ARG A CA 1
ATOM 5173 C C . ARG A 1 650 ? 9.865 -11.334 19.582 1.00 88.69 650 ARG A C 1
ATOM 5175 O O . ARG A 1 650 ? 9.977 -10.788 20.683 1.00 88.69 650 ARG A O 1
ATOM 5182 N N . GLU A 1 651 ? 10.911 -11.737 18.878 1.00 85.56 651 GLU A N 1
ATOM 5183 C CA . GLU A 1 651 ? 12.285 -11.448 19.275 1.00 85.56 651 GLU A CA 1
ATOM 5184 C C . GLU A 1 651 ? 12.527 -9.934 19.428 1.00 85.56 651 GLU A C 1
ATOM 5186 O O . GLU A 1 651 ? 11.786 -9.096 18.907 1.00 85.56 651 GLU A O 1
ATOM 5191 N N . ASN A 1 652 ? 13.580 -9.574 20.167 1.00 84.06 652 ASN A N 1
ATOM 5192 C CA . ASN A 1 652 ? 13.996 -8.183 20.394 1.00 84.06 652 ASN A CA 1
ATOM 5193 C C . ASN A 1 652 ? 12.908 -7.283 21.015 1.00 84.06 652 ASN A C 1
ATOM 5195 O O . ASN A 1 652 ? 12.902 -6.072 20.808 1.00 84.06 652 ASN A O 1
ATOM 5199 N N . GLY A 1 653 ? 11.975 -7.869 21.774 1.00 82.56 653 GLY A N 1
ATOM 5200 C CA . GLY A 1 653 ? 10.918 -7.132 22.473 1.00 82.56 653 GLY A CA 1
ATOM 5201 C C . GLY A 1 653 ? 9.806 -6.597 21.565 1.00 82.56 653 GLY A C 1
ATOM 5202 O O . GLY A 1 653 ? 8.934 -5.872 22.049 1.00 82.56 653 GLY A O 1
ATOM 5203 N N . ARG A 1 654 ? 9.806 -6.957 20.274 1.00 90.31 654 ARG A N 1
ATOM 5204 C CA . ARG A 1 654 ? 8.704 -6.658 19.352 1.00 90.31 654 ARG A CA 1
ATOM 5205 C C . ARG A 1 654 ? 7.493 -7.533 19.668 1.00 90.31 654 ARG A C 1
ATOM 5207 O O . ARG A 1 654 ? 7.589 -8.549 20.356 1.00 90.31 654 ARG A O 1
ATOM 5214 N N . PHE A 1 655 ? 6.332 -7.151 19.156 1.00 94.00 655 PHE A N 1
ATOM 5215 C CA . PHE A 1 655 ? 5.118 -7.948 19.291 1.00 94.00 655 PHE A CA 1
ATOM 5216 C C . PHE A 1 655 ? 4.241 -7.832 18.046 1.00 94.00 655 PHE A C 1
ATOM 5218 O O . PHE A 1 655 ? 4.452 -6.977 17.182 1.00 94.00 655 PHE A O 1
ATOM 5225 N N . ARG A 1 656 ? 3.251 -8.716 17.975 1.00 95.62 656 ARG A N 1
ATOM 5226 C CA . ARG A 1 656 ? 2.066 -8.593 17.130 1.00 95.62 656 ARG A CA 1
ATOM 5227 C C . ARG A 1 656 ? 0.832 -8.720 18.015 1.00 95.62 656 ARG A C 1
ATOM 5229 O O . ARG A 1 656 ? 0.899 -9.244 19.130 1.00 95.62 656 ARG A O 1
ATOM 5236 N N . PHE A 1 657 ? -0.295 -8.222 17.541 1.00 97.62 657 PHE A N 1
ATOM 5237 C CA . PHE A 1 657 ? -1.552 -8.289 18.274 1.00 97.62 657 PHE A CA 1
ATOM 5238 C C . PHE A 1 657 ? -2.720 -8.538 17.332 1.00 97.62 657 PHE A C 1
ATOM 5240 O O . PHE A 1 657 ? -2.611 -8.290 16.130 1.00 97.62 657 PHE A O 1
ATOM 5247 N N . ALA A 1 658 ? -3.831 -8.979 17.912 1.00 98.56 658 ALA A N 1
ATOM 5248 C CA . ALA A 1 658 ? -5.138 -8.930 17.281 1.00 98.56 658 ALA A CA 1
ATOM 5249 C C . ALA A 1 658 ? -6.184 -8.412 18.274 1.00 98.56 658 ALA A C 1
ATOM 5251 O O . ALA A 1 658 ? -6.013 -8.570 19.487 1.00 98.56 658 ALA A O 1
ATOM 5252 N N . HIS A 1 659 ? -7.238 -7.783 17.761 1.00 98.81 659 HIS A N 1
ATOM 5253 C CA . HIS A 1 659 ? -8.343 -7.243 18.550 1.00 98.81 659 HIS A CA 1
ATOM 5254 C C . HIS A 1 659 ? -9.650 -7.354 17.759 1.00 98.81 659 HIS A C 1
ATOM 5256 O O . HIS A 1 659 ? -9.716 -6.909 16.612 1.00 98.81 659 HIS A O 1
ATOM 5262 N N . THR A 1 660 ? -10.693 -7.937 18.348 1.00 98.94 660 THR A N 1
ATOM 5263 C CA . THR A 1 660 ? -12.010 -8.049 17.699 1.00 98.94 660 THR A CA 1
ATOM 5264 C C . THR A 1 660 ? -12.730 -6.708 17.664 1.00 98.94 660 THR A C 1
ATOM 5266 O O . THR A 1 660 ? -12.470 -5.828 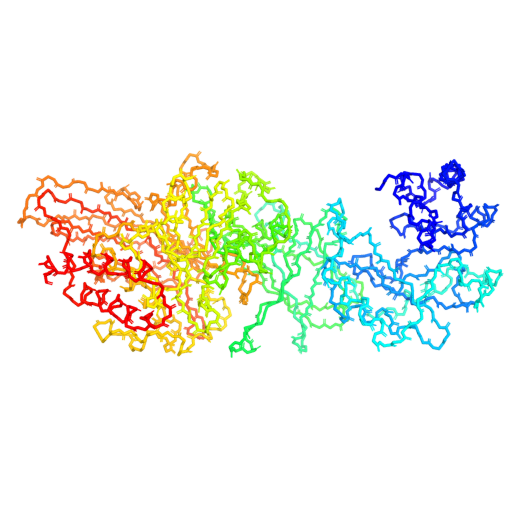18.485 1.00 98.94 660 THR A O 1
ATOM 5269 N N . ALA A 1 661 ? -13.696 -6.550 16.768 1.00 98.75 661 ALA A N 1
ATOM 5270 C CA . ALA A 1 661 ? -14.744 -5.569 17.000 1.00 98.75 661 ALA A CA 1
ATOM 5271 C C . ALA A 1 661 ? -15.542 -5.918 18.275 1.00 98.75 661 ALA A C 1
ATOM 5273 O O . ALA A 1 661 ? -15.523 -7.072 18.725 1.00 98.75 661 ALA A O 1
ATOM 5274 N N . PRO A 1 662 ? -16.221 -4.936 18.883 1.00 98.56 662 PRO A N 1
ATOM 5275 C CA . PRO A 1 662 ? -17.012 -5.168 20.077 1.00 98.56 662 PRO A CA 1
ATOM 5276 C C . PRO A 1 662 ? -18.302 -5.938 19.775 1.00 98.56 662 PRO A C 1
ATOM 5278 O O . PRO A 1 662 ? -18.968 -5.716 18.764 1.00 98.56 662 PRO A O 1
ATOM 5281 N N . TRP A 1 663 ? -18.694 -6.797 20.710 1.00 98.50 663 TRP A N 1
ATOM 5282 C CA . TRP A 1 663 ? -20.084 -7.208 20.884 1.00 98.50 663 TRP A CA 1
ATOM 5283 C C . TRP A 1 663 ? -20.773 -6.197 21.786 1.00 98.50 663 TRP A C 1
ATOM 5285 O O . TRP A 1 663 ? -20.247 -5.880 22.852 1.00 98.50 663 TRP A O 1
ATOM 5295 N N . PHE A 1 664 ? -21.952 -5.720 21.401 1.00 97.06 664 PHE A N 1
ATOM 5296 C CA . PHE A 1 664 ? -22.702 -4.738 22.180 1.00 97.06 664 PHE A CA 1
ATOM 5297 C C . PHE A 1 664 ? -23.852 -5.390 22.941 1.00 97.06 664 PHE A C 1
ATOM 5299 O O . PHE A 1 664 ? -24.473 -6.339 22.468 1.00 97.06 664 PHE A O 1
ATOM 5306 N N . VAL A 1 665 ? -24.172 -4.837 24.105 1.00 94.88 665 VAL A N 1
ATOM 5307 C CA . VAL A 1 665 ? -25.323 -5.208 24.926 1.00 94.88 665 VAL A CA 1
ATOM 5308 C C . VAL A 1 665 ? -26.139 -3.947 25.182 1.00 94.88 665 VAL A C 1
ATOM 5310 O O . VAL A 1 665 ? -25.642 -3.020 25.817 1.00 94.88 665 VAL A O 1
ATOM 5313 N N . ASP A 1 666 ? -27.386 -3.927 24.715 1.00 92.44 666 ASP A N 1
ATOM 5314 C CA . ASP A 1 666 ? -28.373 -2.895 25.041 1.00 92.44 666 ASP A CA 1
ATOM 5315 C C . ASP A 1 666 ? -29.363 -3.459 26.063 1.00 92.44 666 ASP A C 1
ATOM 5317 O O . ASP A 1 666 ? -30.140 -4.367 25.754 1.00 92.44 666 ASP A O 1
ATOM 5321 N N . ALA A 1 667 ? -29.339 -2.920 27.281 1.00 89.50 667 ALA A N 1
ATOM 5322 C CA . ALA A 1 667 ? -30.293 -3.240 28.337 1.00 89.50 667 ALA A CA 1
ATOM 5323 C C . ALA A 1 667 ? -31.365 -2.149 28.458 1.00 89.50 667 ALA A C 1
ATOM 5325 O O . ALA A 1 667 ? -31.059 -0.953 28.548 1.00 89.50 667 ALA A O 1
ATOM 5326 N N . ASP A 1 668 ? -32.629 -2.570 28.503 1.00 84.50 668 ASP A N 1
ATOM 5327 C CA . ASP A 1 668 ? -33.774 -1.661 28.504 1.00 84.50 668 ASP A CA 1
ATOM 5328 C C . ASP A 1 668 ? -33.734 -0.668 29.679 1.00 84.50 668 ASP A C 1
ATOM 5330 O O . ASP A 1 668 ? -33.609 -1.028 30.852 1.00 84.50 668 ASP A O 1
ATOM 5334 N N . GLY A 1 669 ? -33.838 0.627 29.356 1.00 83.50 669 GLY A N 1
ATOM 5335 C CA . GLY A 1 669 ? -33.839 1.715 30.341 1.00 83.50 669 GLY A CA 1
ATOM 5336 C C . GLY A 1 669 ? -32.501 1.947 31.059 1.00 83.50 669 GLY A C 1
ATOM 5337 O O . GLY A 1 669 ? -32.441 2.754 31.988 1.00 83.50 669 GLY A O 1
ATOM 5338 N N . MET A 1 670 ? -31.423 1.275 30.644 1.00 86.44 670 MET A N 1
ATOM 5339 C CA . MET A 1 670 ? -30.103 1.375 31.263 1.00 86.44 670 MET A CA 1
ATOM 5340 C C . MET A 1 670 ? -29.037 1.756 30.241 1.00 86.44 670 MET A C 1
ATOM 5342 O O . MET A 1 670 ? -28.267 0.890 29.827 1.00 86.44 670 MET A O 1
ATOM 5346 N N . PRO A 1 671 ? -28.948 3.033 29.836 1.00 87.69 671 PRO A N 1
ATOM 5347 C CA . PRO A 1 671 ? -27.913 3.456 28.904 1.00 87.69 671 PRO A CA 1
ATOM 5348 C C . PRO A 1 671 ? -26.521 3.163 29.470 1.00 87.69 671 PRO A C 1
ATOM 5350 O O . PRO A 1 671 ? -26.316 3.215 30.691 1.00 87.69 671 PRO A O 1
ATOM 5353 N N . LEU A 1 672 ? -25.580 2.872 28.571 1.00 90.44 672 LEU A N 1
ATOM 5354 C CA . LEU A 1 672 ? -24.162 2.776 28.896 1.00 90.44 672 LEU A CA 1
ATOM 5355 C C . LEU A 1 672 ? -23.706 4.098 29.524 1.00 90.44 672 LEU A C 1
ATOM 5357 O O . LEU A 1 672 ? -24.106 5.175 29.079 1.00 90.44 672 LEU A O 1
ATOM 5361 N N . ARG A 1 673 ? -22.932 4.007 30.604 1.00 91.44 673 ARG A N 1
ATOM 5362 C CA . ARG A 1 673 ? -22.412 5.168 31.329 1.00 91.44 673 ARG A CA 1
ATOM 5363 C C . ARG A 1 673 ? -20.893 5.044 31.406 1.00 91.44 673 ARG A C 1
ATOM 5365 O O . ARG A 1 673 ? -20.442 4.070 32.011 1.00 91.44 673 ARG A O 1
ATOM 5372 N N . PRO A 1 674 ? -20.134 5.999 30.845 1.00 94.94 674 PRO A N 1
ATOM 5373 C CA . PRO A 1 674 ? -18.678 5.964 30.894 1.00 94.94 674 PRO A CA 1
ATOM 5374 C C . PRO A 1 674 ? -18.162 6.239 32.305 1.00 94.94 674 PRO A C 1
ATOM 5376 O O . PRO A 1 674 ? -18.892 6.774 33.155 1.00 94.94 674 PRO A O 1
ATOM 5379 N N . ARG A 1 675 ? -16.877 5.950 32.530 1.00 95.31 675 ARG A N 1
ATOM 5380 C CA . ARG A 1 675 ? -16.170 6.429 33.721 1.00 95.31 675 ARG A CA 1
ATOM 5381 C C . ARG A 1 675 ? -16.024 7.946 33.649 1.00 95.31 675 ARG A C 1
ATOM 5383 O O . ARG A 1 675 ? -15.878 8.534 32.570 1.00 95.31 675 ARG A O 1
ATOM 5390 N N . ARG A 1 676 ? -16.045 8.611 34.805 1.00 95.94 676 ARG A N 1
ATOM 5391 C CA . ARG A 1 676 ? -15.909 10.080 34.886 1.00 95.94 676 ARG A CA 1
ATOM 5392 C C . ARG A 1 676 ? -14.625 10.586 34.234 1.00 95.94 676 ARG A C 1
ATOM 5394 O O . ARG A 1 676 ? -14.638 11.635 33.591 1.00 95.94 676 ARG A O 1
ATOM 5401 N N . GLU A 1 677 ? -13.534 9.847 34.385 1.00 96.06 677 GLU A N 1
ATOM 5402 C CA . GLU A 1 677 ? -12.224 10.176 33.833 1.00 96.06 677 GLU A CA 1
ATOM 5403 C C . GLU A 1 677 ? -12.213 10.151 32.300 1.00 96.06 677 GLU A C 1
ATOM 5405 O O . GLU A 1 677 ? -11.553 10.991 31.690 1.00 96.06 677 GLU A O 1
ATOM 5410 N N . GLU A 1 678 ? -12.966 9.243 31.676 1.00 95.38 678 GLU A N 1
ATOM 5411 C CA . GLU A 1 678 ? -13.056 9.094 30.216 1.00 95.38 678 GLU A CA 1
ATOM 5412 C C . GLU A 1 678 ? -13.862 10.229 29.593 1.00 95.38 678 GLU A C 1
ATOM 5414 O O . GLU A 1 678 ? -13.368 10.935 28.711 1.00 95.38 678 GLU A O 1
ATOM 5419 N N . ALA A 1 679 ? -15.076 10.461 30.101 1.00 95.94 679 ALA A N 1
ATOM 5420 C CA . ALA A 1 679 ? -15.923 11.546 29.618 1.00 95.94 679 ALA A CA 1
ATOM 5421 C C . ALA A 1 679 ? -15.263 12.914 29.862 1.00 95.94 679 ALA A C 1
ATOM 5423 O O . ALA A 1 679 ? -15.235 13.768 28.974 1.00 95.94 679 ALA A O 1
ATOM 5424 N N . GLY A 1 680 ? -14.657 13.102 31.041 1.00 95.56 680 GLY A N 1
ATOM 5425 C CA . GLY A 1 680 ? -13.895 14.305 31.369 1.00 95.56 680 GLY A CA 1
ATOM 5426 C C . GLY A 1 680 ? -12.671 14.497 30.470 1.00 95.56 680 GLY A C 1
ATOM 5427 O O . GLY A 1 680 ? -12.391 15.619 30.046 1.00 95.56 680 GLY A O 1
ATOM 5428 N N . PHE A 1 681 ? -11.965 13.416 30.127 1.00 94.31 681 PHE A N 1
ATOM 5429 C CA . PHE A 1 681 ? -10.850 13.457 29.183 1.00 94.31 681 PHE A CA 1
ATOM 5430 C C . PHE A 1 681 ? -11.298 13.914 27.789 1.00 94.31 681 PHE A C 1
ATOM 5432 O O . PHE A 1 681 ? -10.714 14.857 27.255 1.00 94.31 681 PHE A O 1
ATOM 5439 N N . LEU A 1 682 ? -12.352 13.316 27.224 1.00 95.00 682 LEU A N 1
ATOM 5440 C CA . LEU A 1 682 ? -12.854 13.672 25.891 1.00 95.00 682 LEU A CA 1
ATOM 5441 C C . LEU A 1 682 ? -13.385 15.111 25.839 1.00 95.00 682 LEU A C 1
ATOM 5443 O O . LEU A 1 682 ? -13.060 15.852 24.911 1.00 95.00 682 LEU A O 1
ATOM 5447 N N . MET A 1 683 ? -14.108 15.556 26.874 1.00 95.62 683 MET A N 1
ATOM 5448 C CA . MET A 1 683 ? -14.504 16.962 27.015 1.00 95.62 683 MET A CA 1
ATOM 5449 C C . MET A 1 683 ? -13.296 17.899 26.994 1.00 95.62 683 MET A C 1
ATOM 5451 O O . MET A 1 683 ? -13.279 18.878 26.244 1.00 95.62 683 MET A O 1
ATOM 5455 N N . LYS A 1 684 ? -12.268 17.586 27.793 1.00 93.94 684 LYS A N 1
ATOM 5456 C CA . LYS A 1 684 ? -11.059 18.405 27.899 1.00 93.94 684 LYS A CA 1
ATOM 5457 C C . LYS A 1 684 ? -10.339 18.532 26.555 1.00 93.94 684 LYS A C 1
ATOM 5459 O O . LYS A 1 684 ? -9.841 19.611 26.243 1.00 93.94 684 LYS A O 1
ATOM 5464 N N . ARG A 1 685 ? -10.317 17.473 25.735 1.00 93.06 685 ARG A N 1
ATOM 5465 C CA . ARG A 1 685 ? -9.752 17.528 24.374 1.00 93.06 685 ARG A CA 1
ATOM 5466 C C . ARG A 1 685 ? -10.452 18.569 23.504 1.00 93.06 685 ARG A C 1
ATOM 5468 O O . ARG A 1 685 ? -9.767 19.329 22.827 1.00 93.06 685 ARG A O 1
ATOM 5475 N N . VAL A 1 686 ? -11.781 18.668 23.569 1.00 95.25 686 VAL A N 1
ATOM 5476 C CA . VAL A 1 686 ? -12.519 19.703 22.827 1.00 95.25 686 VAL A CA 1
ATOM 5477 C C . VAL A 1 686 ? -12.236 21.100 23.379 1.00 95.25 686 VAL A C 1
ATOM 5479 O O . VAL A 1 686 ? -12.069 22.043 22.611 1.00 95.25 686 VAL A O 1
ATOM 5482 N N . GLU A 1 687 ? -12.162 21.262 24.701 1.00 95.88 687 GLU A N 1
ATOM 5483 C CA . GLU A 1 687 ? -11.868 22.562 25.324 1.00 95.88 687 GLU A CA 1
ATOM 5484 C C . GLU A 1 687 ? -10.481 23.086 24.930 1.00 95.88 687 GLU A C 1
ATOM 5486 O O . GLU A 1 687 ? -10.336 24.256 24.565 1.00 95.88 687 GLU A O 1
ATOM 5491 N N . GLU A 1 688 ? -9.474 22.213 24.943 1.00 94.19 688 GLU A N 1
ATOM 5492 C CA . GLU A 1 688 ? -8.116 22.519 24.488 1.00 94.19 688 GLU A CA 1
ATOM 5493 C C . GLU A 1 688 ? -8.073 22.811 22.981 1.00 94.19 688 GLU A C 1
ATOM 5495 O O . GLU A 1 688 ? -7.396 23.752 22.559 1.00 94.19 688 GLU A O 1
ATOM 5500 N N . GLU A 1 689 ? -8.836 22.063 22.175 1.00 93.94 689 GLU A N 1
ATOM 5501 C CA . GLU A 1 689 ? -8.968 22.295 20.736 1.00 93.94 689 GLU A CA 1
ATOM 5502 C C . GLU A 1 689 ? -9.581 23.673 20.435 1.00 93.94 689 GLU A C 1
ATOM 5504 O O . GLU A 1 689 ? -9.028 24.444 19.652 1.00 93.94 689 GLU A O 1
ATOM 5509 N N . ILE A 1 690 ? -10.672 24.047 21.113 1.00 95.75 690 ILE A N 1
ATOM 5510 C CA . ILE A 1 690 ? -11.282 25.383 21.001 1.00 95.75 690 ILE A CA 1
ATOM 5511 C C . ILE A 1 690 ? -10.277 26.469 21.386 1.00 95.75 690 ILE A C 1
ATOM 5513 O O . ILE A 1 690 ? -10.199 27.502 20.718 1.00 95.75 690 ILE A O 1
ATOM 5517 N N . ALA A 1 691 ? -9.528 26.264 22.473 1.00 95.94 691 ALA A N 1
ATOM 5518 C CA . ALA A 1 691 ? -8.568 27.244 22.960 1.00 95.94 691 ALA A CA 1
ATOM 5519 C C . ALA A 1 691 ? -7.446 27.489 21.943 1.00 95.94 691 ALA A C 1
ATOM 5521 O O . ALA A 1 691 ? -7.185 28.644 21.608 1.00 95.94 691 ALA A O 1
ATOM 5522 N N . ARG A 1 692 ? -6.830 26.427 21.405 1.00 93.88 692 ARG A N 1
ATOM 5523 C CA . ARG A 1 692 ? -5.738 26.561 20.424 1.00 93.88 692 ARG A CA 1
ATOM 5524 C C . ARG A 1 692 ? -6.204 27.067 19.058 1.00 93.88 692 ARG A C 1
ATOM 5526 O O . ARG A 1 692 ? -5.418 27.659 18.329 1.00 93.88 692 ARG A O 1
ATOM 5533 N N . SER A 1 693 ? -7.469 26.839 18.714 1.00 94.62 693 SER A N 1
ATOM 5534 C CA . SER A 1 693 ? -8.043 27.198 17.415 1.00 94.62 693 SER A CA 1
ATOM 5535 C C . SER A 1 693 ? -8.673 28.598 17.372 1.00 94.62 693 SER A C 1
ATOM 5537 O O . SER A 1 693 ? -9.031 29.071 16.294 1.00 94.62 693 SER A O 1
ATOM 5539 N N . ARG A 1 694 ? -8.795 29.292 18.515 1.00 95.31 694 ARG A N 1
ATOM 5540 C CA . ARG A 1 694 ? -9.533 30.564 18.648 1.00 95.31 694 ARG A CA 1
ATOM 5541 C C . ARG A 1 694 ? -9.065 31.672 17.699 1.00 95.31 694 ARG A C 1
ATOM 5543 O O . ARG A 1 694 ? -9.902 32.380 17.153 1.00 95.31 694 ARG A O 1
ATOM 5550 N N . ASP A 1 695 ? -7.755 31.800 17.503 1.00 94.25 695 ASP A N 1
ATOM 5551 C CA . ASP A 1 695 ? -7.150 32.870 16.690 1.00 94.25 695 ASP A CA 1
ATOM 5552 C C . ASP A 1 695 ? -6.838 32.423 15.247 1.00 94.25 695 ASP A C 1
ATOM 5554 O O . ASP A 1 695 ? -6.203 33.150 14.467 1.00 94.25 695 ASP A O 1
ATOM 5558 N N . VAL A 1 696 ? -7.237 31.196 14.898 1.00 93.62 696 VAL A N 1
ATOM 5559 C CA . VAL A 1 696 ? -6.958 30.553 13.606 1.00 93.62 696 VAL A CA 1
ATOM 5560 C C . VAL A 1 696 ? -8.246 30.306 12.827 1.00 93.62 696 VAL A C 1
ATOM 5562 O O . VAL A 1 696 ? -8.289 30.595 11.634 1.00 93.62 696 VAL A O 1
ATOM 5565 N N . LEU A 1 697 ? -9.284 29.797 13.490 1.00 93.69 697 LEU A N 1
ATOM 5566 C CA . LEU A 1 697 ? -10.523 29.365 12.852 1.00 93.69 697 LEU A CA 1
ATOM 5567 C C . LEU A 1 697 ? -11.574 30.475 12.765 1.00 93.69 697 LEU A C 1
ATOM 5569 O O . LEU A 1 697 ? -11.600 31.408 13.568 1.00 93.69 697 LEU A O 1
ATOM 5573 N N . SER A 1 698 ? -12.485 30.337 11.799 1.00 92.81 698 SER A N 1
ATOM 5574 C CA . SER A 1 698 ? -13.681 31.175 11.707 1.00 92.81 698 SER A CA 1
ATOM 5575 C C . SER A 1 698 ? -14.626 30.933 12.892 1.00 92.81 698 SER A C 1
ATOM 5577 O O . SER A 1 698 ? -14.568 29.897 13.561 1.00 92.81 698 SER A O 1
ATOM 5579 N N . SER A 1 699 ? -15.544 31.873 13.139 1.00 94.19 699 SER A N 1
ATOM 5580 C CA . SER A 1 699 ? -16.583 31.700 14.162 1.00 94.19 699 SER A CA 1
ATOM 5581 C C . SER A 1 699 ? -17.448 30.467 13.898 1.00 94.19 699 SER A C 1
ATOM 5583 O O . SER A 1 699 ? -17.741 29.732 14.832 1.00 94.19 699 SER A O 1
ATOM 5585 N N . GLU A 1 700 ? -17.781 30.213 12.631 1.00 93.25 700 GLU A N 1
ATOM 5586 C CA . GLU A 1 700 ? -18.568 29.056 12.195 1.00 93.25 700 GLU A CA 1
ATOM 5587 C C . GLU A 1 700 ? -17.859 27.726 12.496 1.00 93.25 700 GLU A C 1
ATOM 5589 O O . GLU A 1 700 ? -18.460 26.826 13.078 1.00 93.25 700 GLU A O 1
ATOM 5594 N N . ALA A 1 701 ? -16.561 27.614 12.191 1.00 92.62 701 ALA A N 1
ATOM 5595 C CA . ALA A 1 701 ? -15.786 26.415 12.515 1.00 92.62 701 ALA A CA 1
ATOM 5596 C C . ALA A 1 701 ? -15.636 26.218 14.038 1.00 92.62 701 ALA A C 1
ATOM 5598 O O . ALA A 1 701 ? -15.738 25.099 14.538 1.00 92.62 701 ALA A O 1
ATOM 5599 N N . LEU A 1 702 ? -15.464 27.301 14.809 1.00 95.56 702 LEU A N 1
ATOM 5600 C CA . LEU A 1 702 ? -15.443 27.228 16.277 1.00 95.56 702 LEU A CA 1
ATOM 5601 C C . LEU A 1 702 ? -16.802 26.832 16.872 1.00 95.56 702 LEU A C 1
ATOM 5603 O O . LEU A 1 702 ? -16.840 26.176 17.917 1.00 95.56 702 LEU A O 1
ATOM 5607 N N . ASP A 1 703 ? -17.911 27.210 16.236 1.00 95.88 703 ASP A N 1
ATOM 5608 C CA . ASP A 1 703 ? -19.254 26.814 16.663 1.00 95.88 703 ASP A CA 1
ATOM 5609 C C . ASP A 1 703 ? -19.472 25.303 16.530 1.00 95.88 703 ASP A C 1
ATOM 5611 O O . ASP A 1 703 ? -20.136 24.708 17.382 1.00 95.88 703 ASP A O 1
ATOM 5615 N N . GLU A 1 704 ? -18.846 24.636 15.554 1.00 94.31 704 GLU A N 1
ATOM 5616 C CA . GLU A 1 704 ? -18.838 23.171 15.500 1.00 94.31 704 GLU A CA 1
ATOM 5617 C C . GLU A 1 704 ? -18.209 22.562 16.751 1.00 94.31 704 GLU A C 1
ATOM 5619 O O . GLU A 1 704 ? -18.822 21.718 17.407 1.00 94.31 704 GLU A O 1
ATOM 5624 N N . TYR A 1 705 ? -17.033 23.042 17.151 1.00 95.38 705 TYR A N 1
ATOM 5625 C CA . TYR A 1 705 ? -16.354 22.516 18.334 1.00 95.38 705 TYR A CA 1
ATOM 5626 C C . TYR A 1 705 ? -17.165 22.777 19.608 1.00 95.38 705 TYR A C 1
ATOM 5628 O O . TYR A 1 705 ? -17.240 21.916 20.483 1.00 95.38 705 TYR A O 1
ATOM 5636 N N . ARG A 1 706 ? -17.856 23.922 19.706 1.00 97.06 706 ARG A N 1
ATOM 5637 C CA . ARG A 1 706 ? -18.781 24.205 20.819 1.00 97.06 706 ARG A CA 1
ATOM 5638 C C . ARG A 1 706 ? -19.964 23.235 20.852 1.00 97.06 706 ARG A C 1
ATOM 5640 O O . ARG A 1 706 ? -20.346 22.800 21.939 1.00 97.06 706 ARG A O 1
ATOM 5647 N N . ARG A 1 707 ? -20.517 22.858 19.692 1.00 97.00 707 ARG A N 1
ATOM 5648 C CA . ARG A 1 707 ? -21.557 21.814 19.601 1.00 97.00 707 ARG A CA 1
ATOM 5649 C C . ARG A 1 707 ? -21.023 20.461 20.070 1.00 97.00 707 ARG A C 1
ATOM 5651 O O . ARG A 1 707 ? -21.679 19.816 20.884 1.00 97.00 707 ARG A O 1
ATOM 5658 N N . SER A 1 708 ? -19.820 20.075 19.641 1.00 96.44 708 SER A N 1
ATOM 5659 C CA . SER A 1 708 ? -19.163 18.845 20.108 1.00 96.44 708 SER A CA 1
ATOM 5660 C C . SER A 1 708 ? -18.979 18.831 21.628 1.00 96.44 708 SER A C 1
ATOM 5662 O O . SER A 1 708 ? -19.367 17.878 22.305 1.00 96.44 708 SER A O 1
ATOM 5664 N N . LEU A 1 709 ? -18.484 19.937 22.194 1.00 97.56 709 LEU A N 1
ATOM 5665 C CA . LEU A 1 709 ? -18.316 20.091 23.639 1.00 97.56 709 LEU A CA 1
ATOM 5666 C C . LEU A 1 709 ? -19.646 19.947 24.387 1.00 97.56 709 LEU A C 1
ATOM 5668 O O . LEU A 1 709 ? -19.696 19.311 25.437 1.00 97.56 709 LEU A O 1
ATOM 5672 N N . SER A 1 710 ? -20.731 20.514 23.851 1.00 97.81 710 SER A N 1
ATOM 5673 C CA . SER A 1 710 ? -22.067 20.375 24.438 1.00 97.81 710 SER A CA 1
ATOM 5674 C C . SER A 1 710 ? -22.549 18.922 24.455 1.00 97.81 710 SER A C 1
ATOM 5676 O O . SER A 1 710 ? -23.168 18.505 25.431 1.00 97.81 710 SER A O 1
ATOM 5678 N N . LEU A 1 711 ? -22.261 18.149 23.404 1.00 96.62 711 LEU A N 1
ATOM 5679 C CA . LEU A 1 711 ? -22.625 16.732 23.328 1.00 96.62 711 LEU A CA 1
ATOM 5680 C C . LEU A 1 711 ? -21.847 15.906 24.358 1.00 96.62 711 LEU A C 1
ATOM 5682 O O . LEU A 1 711 ? -22.449 15.153 25.122 1.00 96.62 711 LEU A O 1
ATOM 5686 N N . TYR A 1 712 ? -20.531 16.108 24.455 1.00 97.12 712 TYR A N 1
ATOM 5687 C CA . TYR A 1 712 ? -19.727 15.437 25.476 1.00 97.12 712 TYR A CA 1
ATOM 5688 C C . TYR A 1 712 ? -20.111 15.833 26.905 1.00 97.12 712 TYR A C 1
ATOM 5690 O O . TYR A 1 712 ? -20.098 14.978 27.787 1.00 97.12 712 TYR A O 1
ATOM 5698 N N . ARG A 1 713 ? -20.510 17.090 27.148 1.00 97.19 713 ARG A N 1
ATOM 5699 C CA . ARG A 1 713 ? -21.048 17.518 28.453 1.00 97.19 713 ARG A CA 1
ATOM 5700 C C . ARG A 1 713 ? -22.285 16.719 28.847 1.00 97.19 713 ARG A C 1
ATOM 5702 O O . ARG A 1 713 ? -22.333 16.222 29.967 1.00 97.19 713 ARG A O 1
ATOM 5709 N N . GLY A 1 714 ? -23.222 16.523 27.920 1.00 96.00 714 GLY A N 1
ATOM 5710 C CA . GLY A 1 714 ? -24.399 15.685 28.165 1.00 96.00 714 GLY A CA 1
ATOM 5711 C C . GLY A 1 714 ? -24.035 14.236 28.510 1.00 96.00 714 GLY A C 1
ATOM 5712 O O . GLY A 1 714 ? -24.630 13.645 29.407 1.00 96.00 714 GLY A O 1
ATOM 5713 N N . ILE A 1 715 ? -23.011 13.671 27.861 1.00 95.31 715 ILE A N 1
ATOM 5714 C CA . ILE A 1 715 ? -22.496 12.333 28.202 1.00 95.31 715 ILE A CA 1
ATOM 5715 C C . ILE A 1 715 ? -21.893 12.332 29.617 1.00 95.31 715 ILE A C 1
ATOM 5717 O O . ILE A 1 715 ? -22.236 11.476 30.436 1.00 95.31 715 ILE A O 1
ATOM 5721 N N . ALA A 1 716 ? -21.048 13.315 29.937 1.00 95.25 716 ALA A N 1
ATOM 5722 C CA . ALA A 1 716 ? -20.377 13.423 31.231 1.00 95.25 716 ALA A CA 1
ATOM 5723 C C . ALA A 1 716 ? -21.341 13.613 32.414 1.00 95.25 716 ALA A C 1
ATOM 5725 O O . ALA A 1 716 ? -21.059 13.129 33.509 1.00 95.25 716 ALA A O 1
ATOM 5726 N N . GLU A 1 717 ? -22.500 14.245 32.206 1.00 95.38 717 GLU A N 1
ATOM 5727 C CA . GLU A 1 717 ? -23.565 14.351 33.217 1.00 95.38 717 GLU A CA 1
ATOM 5728 C C . GLU A 1 717 ? -24.107 12.979 33.653 1.00 95.38 717 GLU A C 1
ATOM 5730 O O . GLU A 1 717 ? -24.577 12.819 34.782 1.00 95.38 717 GLU A O 1
ATOM 5735 N N . THR A 1 718 ? -24.019 11.972 32.780 1.00 92.50 718 THR A N 1
ATOM 5736 C CA . THR A 1 718 ? -24.492 10.607 33.054 1.00 92.50 718 THR A CA 1
ATOM 5737 C C . THR A 1 718 ? -23.401 9.660 33.561 1.00 92.50 718 THR A C 1
ATOM 5739 O O . THR A 1 718 ? -23.736 8.562 34.026 1.00 92.50 718 THR A O 1
ATOM 5742 N N . ALA A 1 719 ? -22.129 10.079 33.501 1.00 92.69 719 ALA A N 1
ATOM 5743 C CA . ALA A 1 719 ? -20.960 9.278 33.860 1.00 92.69 719 ALA A CA 1
ATOM 5744 C C . ALA A 1 719 ? -20.997 8.823 35.328 1.00 92.69 719 ALA A C 1
ATOM 5746 O O . ALA A 1 719 ? -21.505 9.530 36.211 1.00 92.69 719 ALA A O 1
ATOM 5747 N N . LYS A 1 720 ? -20.470 7.624 35.594 1.00 88.56 720 LYS A N 1
ATOM 5748 C CA . LYS A 1 720 ? -20.462 7.025 36.934 1.00 88.56 720 LYS A CA 1
ATOM 5749 C C . LYS A 1 720 ? -19.086 7.063 37.564 1.00 88.56 720 LYS A C 1
ATOM 5751 O O . LYS A 1 720 ? -18.111 6.700 36.877 1.00 88.56 720 LYS A O 1
#

Nearest PDB structures (foldseek):
  3rxz-assembly1_B  TM=6.547E-01  e=1.579E-03  Mycolicibacterium smegmatis MC2 155
  6dq3-assembly2_B  TM=8.620E-01  e=4.020E-02  Streptococcus pyogenes
  2bc4-assembly2_C  TM=5.750E-01  e=4.752E-02  Homo sapiens
  7kfk-assembly2_B  TM=4.646E-01  e=1.534E-01  Homo sapiens
  4i0k-assembly1_A-2  TM=5.557E-01  e=1.788E+00  Mus musculus

Sequence (720 aa):
MTWEQIAELNRDGFEIGNHTRDHLSVNAGNLDKLTEQIEAINARCAEQGIPRPTSFAYPGNAIHPGALPILQRLGIRFARRGGAPEHPYEWGRGFAYEPGVDHPLLIPSAGDARPDWTLDDFKRAVEQARRGRIAVLQFHGVPDREHPWVHTRPERFEEFMRYLHTNAFKAIALRDLARYVNPEQTPAEALAIVEKRKGARKEVLVEGEIVDAEDGKALPSRVYIRGADGAWHFPKTAFARGSAVRYERRSGFNTNTVEMHTTLSANPFRGELLPGRYTFTVEHGKEFFPETREVVVQRDMAKVEFRLRRWVNMAELGWYSGDTHVHRDPGDLPNVMPAEDVNVAFPLVYWTTDADVPPSRSNRNFKGDFTAAPVNVDATHVFYPRNSEYEIFTTAKRPHTLGALLAVNHQTVFDLPALPISPIAERAHAEGALLDLEKHNWPWSMALVPLVRPDLFELANNHHWETEFSITNWAVPAPAWMNIGSGSDNERQWTLYGFLNYYALLDCGFRLSPAAGTANGVHPVPLGFSRVYVHLPRGFSYAAWVNGLKAGRSFVTTGPMLLATVNGEDAGYLFKSPLGAKDKHRFHVEGDVVSAERVRKIEVIVNGEVVRTTNSVATLTRTGAQRSHFDERVELIGSGWMAVRCWEERENGRFRFAHTAPWFVDADGMPLRPRREEAGFLMKRVEEEIARSRDVLSSEALDEYRRSLSLYRGIAETAK

Secondary structure (DSSP, 8-state):
--HHHHHHHHHTT----B--SS-----TTTGGGHHHHHHHHHHHHHHTTPPPP-EEE-GGG---TTHHHHHHHTT--EEEEESTTTS-GGGTB---B-BTTB-TTSEEPSEE--TT--HHHHHHHHTT--TT-B--EE-S-TT-SS-TTT---HHHHHHHHHHHHHTT-----GGGGGGTS-TT---SSTTHHHHHHHHT---EEEEEEEEETTT--B--EEEEEEETTS-EE--EESSTT--EEEEEEE-SS-TT-EEEEEEE-SS-EEEEE-SEEEEEEEE-TTTBPPEEEEEEE-TTPPPEEEEEPB---TGGGTEEEEEEEE-S-TTTHHHHHHHHT-SEEEE--EEEEETTS-GGG-TTSPPS---SS-EESSSS-EE----EEEEEEEETTEE----EEEEES-SS---S-SSS-HHHHHHHHHTTPEEEEE-TTSHHHHHHHHHH--SEEEEE-TT--SSPP---S-SPPPPGGG-STTS-SSHHHHHHHHHHHHHHHHHTT---EEEE---BTTBSS-TTSSEEEEE-TT---HHHHHHHHHTT-EEEESS-EEEEEETTBPTT-EEEE---TTPPEEEEEEEEEEESS-EEEEEEEETTEEEEEEEP-PEEPTTS-EEEEEEEEEEE-SSEEEEEEEEEE-GGG-EEEEEEPPEEEEETTB-----HHHHHHHHHHHHHHHHHHTTTS-HHHHHHHHHHHHHHHHHHHH--

Radius of gyration: 30.15 Å; Cα contacts (8 Å, |Δi|>4): 1733; chains: 1; bounding box: 70×63×88 Å